Protein AF-A0A5N9HGA9-F1 (afdb_monomer_lite)

pLDDT: mean 75.06, std 19.24, range [32.5, 98.31]

Sequence (409 aa):
MIISNLDKIKIVAHRGGKFDEENTLANFKKALNYAQIHPDINFMIELDIQSPKSNIDGSNGDLVVIHDSTVNRTTLGKGLVSTYTQNELTSLPIRNLNQKRVSIKHRKISAPNGLPLLSVSGSDRRIPLLKEVLDITETVNINRLNNNIGAIGVGIDFTHVASRFERFKDHVLYPFLEKLNPGSQLSKVSPPTKLLEQLAFEISDKKRLTPIQLISQGIYSGRNLSLLIKLIEKINGQFHLAIQASTSHFPADTISLKRSLDIGTKSLSELIESKRFTVNYNHKWDRRAFWFKHLARIFGLRINDLYSLLPKNVALSNKQAMEIASDQGFLTGFWTVNKYKHIEKAIKYGTNSITTDFPNKAIKIIHAMKAEYLAQTNPKIYQIDNAVVREQKKIPQIIQTEAELISGD

Secondary structure (DSSP, 8-state):
--HHHHTTPEEEEGGG-TTSSTT-HHHHHHHHHHHHH-TTS-EEEEEEEE--PPPTTSPPP--EE-SSSBTTTTBS--SBGGGS-HHHHHHSPB---------------B-TTSPBPPP--GGGSSPPBHHHHHHHHHHHHHHHHHTTPPPPEEEEE------HHHHHIIIIIHHHHHHHSTT----PPPPPHHHHHHHHHHH--TT--SPEEEEEE-SS-HHHHHHHHHHHHHS-S--EEEEEE--TTS--SHHHHHHHHT--HHHHHHHHHTT-EEEEEEHHHHHHHHHHHHHHHHTT---S-SSSSS-TT--SSHHHHHHHHHHTT-EEEEES--SHHHHHHHHHHT-SEEEES-HHHHHHHHHHHHHHHHHHH-HHHHHHHHHHHHHT---SHHHHHHHHHHH--

Structure (mmCIF, N/CA/C/O backbone):
data_AF-A0A5N9HGA9-F1
#
_entry.id   AF-A0A5N9HGA9-F1
#
loop_
_atom_site.group_PDB
_atom_site.id
_atom_site.type_symbol
_atom_site.label_atom_id
_atom_site.label_alt_id
_atom_site.label_comp_id
_atom_site.label_asym_id
_atom_site.label_entity_id
_atom_site.label_seq_id
_atom_site.pdbx_PDB_ins_code
_atom_site.Cartn_x
_atom_site.Cartn_y
_atom_site.Cartn_z
_atom_site.occupancy
_atom_site.B_iso_or_equiv
_atom_site.auth_seq_id
_atom_site.auth_comp_id
_atom_site.auth_asym_id
_atom_site.auth_atom_id
_atom_site.pdbx_PDB_model_num
ATOM 1 N N . MET A 1 1 ? -18.807 -0.094 18.897 1.00 56.56 1 MET A N 1
ATOM 2 C CA . MET A 1 1 ? -17.592 0.443 18.247 1.00 56.56 1 MET A CA 1
ATOM 3 C C . MET A 1 1 ? -17.598 1.947 18.457 1.00 56.56 1 MET A C 1
ATOM 5 O O . MET A 1 1 ? -18.626 2.541 18.184 1.00 56.56 1 MET A O 1
ATOM 9 N N . ILE A 1 2 ? -16.534 2.531 19.010 1.00 63.72 2 ILE A N 1
ATOM 10 C CA . ILE A 1 2 ? -16.456 3.973 19.319 1.00 63.72 2 ILE A CA 1
ATOM 11 C C . ILE A 1 2 ? -15.963 4.724 18.066 1.00 63.72 2 ILE A C 1
ATOM 13 O O . ILE A 1 2 ? -15.131 4.171 17.345 1.00 63.72 2 ILE A O 1
ATOM 17 N N . ILE A 1 3 ? -16.433 5.955 17.801 1.00 66.69 3 ILE A N 1
ATOM 18 C CA . ILE A 1 3 ? -15.984 6.790 16.656 1.00 66.69 3 ILE A CA 1
ATOM 19 C C . ILE A 1 3 ? -14.461 6.884 16.557 1.00 66.69 3 ILE A C 1
ATOM 21 O O . ILE A 1 3 ? -13.914 6.737 15.469 1.00 66.69 3 ILE A O 1
ATOM 25 N N . SER A 1 4 ? -13.772 7.026 17.690 1.00 65.38 4 SER A N 1
ATOM 26 C CA . SER A 1 4 ? -12.309 7.112 17.742 1.00 65.38 4 SER A CA 1
ATOM 27 C C . SER A 1 4 ? -11.596 5.887 17.156 1.00 65.38 4 SER A C 1
ATOM 29 O O . SER A 1 4 ? -10.429 5.978 16.781 1.00 65.38 4 SER A O 1
ATOM 31 N N . ASN A 1 5 ? -12.277 4.740 17.046 1.00 79.81 5 ASN A N 1
ATOM 32 C CA . ASN A 1 5 ? -11.743 3.565 16.363 1.00 79.81 5 ASN A CA 1
ATOM 33 C C . ASN A 1 5 ? -11.907 3.654 14.842 1.00 79.81 5 ASN A C 1
ATOM 35 O O . ASN A 1 5 ? -11.080 3.087 14.140 1.00 79.81 5 ASN A O 1
ATOM 39 N N . LEU A 1 6 ? -12.927 4.356 14.330 1.00 84.88 6 LEU A N 1
ATOM 40 C CA . LEU A 1 6 ? -13.131 4.574 12.892 1.00 84.88 6 LEU A CA 1
ATOM 41 C C . LEU A 1 6 ? -12.086 5.537 12.313 1.00 84.88 6 LEU A C 1
ATOM 43 O O . LEU A 1 6 ? -11.589 5.288 11.220 1.00 84.88 6 LEU A O 1
ATOM 47 N N . ASP A 1 7 ? -11.709 6.582 13.056 1.00 85.38 7 ASP A N 1
ATOM 48 C CA . ASP A 1 7 ? -10.682 7.556 12.636 1.00 85.38 7 ASP A CA 1
ATOM 49 C C . ASP A 1 7 ? -9.285 6.935 12.503 1.00 85.38 7 ASP A C 1
ATOM 51 O O . ASP A 1 7 ? -8.442 7.399 11.738 1.00 85.38 7 ASP A O 1
ATOM 55 N N . LYS A 1 8 ? -9.039 5.850 13.242 1.00 87.88 8 LYS A N 1
ATOM 56 C CA . LYS A 1 8 ? -7.758 5.140 13.236 1.00 87.88 8 LYS A CA 1
ATOM 57 C C . LYS A 1 8 ? -7.618 4.162 12.073 1.00 87.88 8 LYS A C 1
ATOM 59 O O . LYS A 1 8 ? -6.501 3.710 11.819 1.00 87.88 8 LYS A O 1
ATOM 64 N N . ILE A 1 9 ? -8.708 3.820 11.379 1.00 94.56 9 ILE A N 1
ATOM 65 C CA . ILE A 1 9 ? -8.667 2.833 10.296 1.00 94.56 9 ILE A CA 1
ATOM 66 C C . ILE A 1 9 ? -7.925 3.421 9.104 1.00 94.56 9 ILE A C 1
ATOM 68 O O . ILE A 1 9 ? -8.355 4.403 8.504 1.00 94.56 9 ILE A O 1
ATOM 72 N N . LYS A 1 10 ? -6.832 2.764 8.725 1.00 96.81 10 LYS A N 1
ATOM 73 C CA . LYS A 1 10 ? -6.061 3.106 7.536 1.00 96.81 10 LYS A CA 1
ATOM 74 C C . LYS A 1 10 ? -6.717 2.525 6.284 1.00 96.81 10 LYS A C 1
ATOM 76 O O . LYS A 1 10 ? -6.786 1.303 6.124 1.00 96.81 10 LYS A O 1
ATOM 81 N N . ILE A 1 11 ? -7.155 3.383 5.369 1.00 97.69 11 ILE A N 1
ATOM 82 C CA . ILE A 1 11 ? -7.595 2.975 4.032 1.00 97.69 11 ILE A CA 1
ATOM 83 C C . ILE A 1 11 ? -6.385 2.918 3.109 1.00 97.69 11 ILE A C 1
ATOM 85 O O . ILE A 1 11 ? -5.688 3.910 2.917 1.00 97.69 11 ILE A O 1
ATOM 89 N N . VAL A 1 12 ? -6.149 1.740 2.538 1.00 98.12 12 VAL A N 1
ATOM 90 C CA . VAL A 1 12 ? -5.014 1.465 1.662 1.00 98.12 12 VAL A CA 1
ATOM 91 C C . VAL A 1 12 ? -5.517 1.282 0.230 1.00 98.12 12 VAL A C 1
ATOM 93 O O . VAL A 1 12 ? -6.216 0.311 -0.076 1.00 98.12 12 VAL A O 1
ATOM 96 N N . ALA A 1 13 ? -5.186 2.223 -0.651 1.00 97.69 13 ALA A N 1
ATOM 97 C CA . ALA A 1 13 ? -5.536 2.176 -2.065 1.00 97.69 13 ALA A CA 1
ATOM 98 C C . ALA A 1 13 ? -4.605 1.203 -2.804 1.00 97.69 13 ALA A C 1
ATOM 100 O O . ALA A 1 13 ? -3.470 1.549 -3.125 1.00 97.69 13 ALA A O 1
ATOM 101 N N . HIS A 1 14 ? -5.094 -0.014 -3.050 1.00 96.19 14 HIS A N 1
ATOM 102 C CA . HIS A 1 14 ? -4.341 -1.105 -3.677 1.00 96.19 14 HIS A CA 1
ATOM 103 C C . HIS A 1 14 ? -3.913 -0.721 -5.098 1.00 96.19 14 HIS A C 1
ATOM 105 O O . HIS A 1 14 ? -4.771 -0.421 -5.931 1.00 96.19 14 HIS A O 1
ATOM 111 N N . ARG A 1 15 ? -2.604 -0.694 -5.366 1.00 95.69 15 ARG A N 1
ATOM 112 C CA . ARG A 1 15 ? -1.984 -0.245 -6.629 1.00 95.69 15 ARG A CA 1
ATOM 113 C C . ARG A 1 15 ? -2.385 1.167 -7.057 1.00 95.69 15 ARG A C 1
ATOM 115 O O . ARG A 1 15 ? -2.500 1.451 -8.253 1.00 95.69 15 ARG A O 1
ATOM 122 N N . GLY A 1 16 ? -2.675 2.026 -6.078 1.00 92.31 16 GLY A N 1
ATOM 123 C CA . GLY A 1 16 ? -3.257 3.362 -6.254 1.00 92.31 16 GLY A CA 1
ATOM 124 C C . GLY A 1 16 ? -4.794 3.397 -6.279 1.00 92.31 16 GLY A C 1
ATOM 125 O O . GLY A 1 16 ? -5.386 4.469 -6.270 1.00 92.31 16 GLY A O 1
ATOM 126 N N . GLY A 1 17 ? -5.475 2.251 -6.232 1.00 91.75 17 GLY A N 1
ATOM 127 C CA . GLY A 1 17 ? -6.933 2.144 -6.329 1.00 91.75 17 GLY A CA 1
ATOM 128 C C . GLY A 1 17 ? -7.433 2.203 -7.775 1.00 91.75 17 GLY A C 1
ATOM 129 O O . GLY A 1 17 ? -6.661 2.302 -8.718 1.00 91.75 17 GLY A O 1
ATOM 130 N N . LYS A 1 18 ? -8.745 2.117 -7.981 1.00 90.00 18 LYS A N 1
ATOM 131 C CA . LYS A 1 18 ? -9.367 2.118 -9.311 1.00 90.00 18 LYS A CA 1
ATOM 132 C C . LYS A 1 18 ? -9.829 3.522 -9.715 1.00 90.00 18 LYS A C 1
ATOM 134 O O . LYS A 1 18 ? -11.016 3.728 -9.977 1.00 90.00 18 LYS A O 1
ATOM 139 N N . PHE A 1 19 ? -8.900 4.481 -9.710 1.00 88.69 19 PHE A N 1
ATOM 140 C CA . PHE A 1 19 ? -9.119 5.851 -10.203 1.00 88.69 19 PHE A CA 1
ATOM 141 C C . PHE A 1 19 ? -8.578 6.060 -11.627 1.00 88.69 19 PHE A C 1
ATOM 143 O O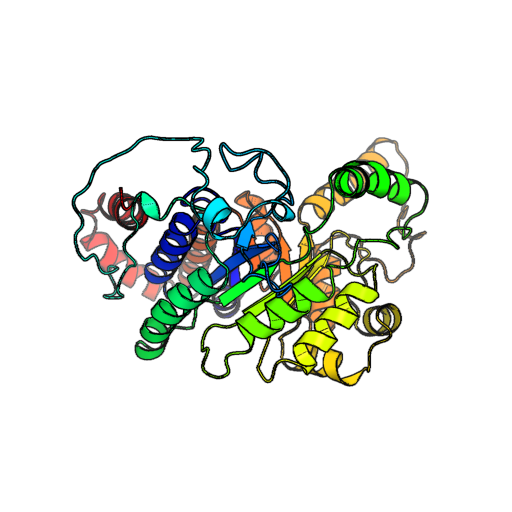 . PHE A 1 19 ? -9.113 6.869 -12.386 1.00 88.69 19 PHE A O 1
ATOM 150 N N . ASP A 1 20 ? -7.541 5.312 -11.986 1.00 91.81 20 ASP A N 1
ATOM 151 C CA . ASP A 1 20 ? -6.984 5.120 -13.326 1.00 91.81 20 ASP A CA 1
ATOM 152 C C . ASP A 1 20 ? -6.427 3.680 -13.424 1.00 91.81 20 ASP A C 1
ATOM 154 O O . ASP A 1 20 ? -6.749 2.826 -12.590 1.00 91.81 20 ASP A O 1
ATOM 158 N N . GLU A 1 21 ? -5.616 3.392 -14.441 1.00 92.44 21 GLU A N 1
ATOM 159 C CA . GLU A 1 21 ? -4.949 2.095 -14.596 1.00 92.44 21 GLU A CA 1
ATOM 160 C C . GLU A 1 21 ? -3.950 1.818 -13.453 1.00 92.44 21 GLU A C 1
ATOM 162 O O . GLU A 1 21 ? -3.207 2.705 -13.020 1.00 92.44 21 GLU A O 1
ATOM 167 N N . GLU A 1 22 ? -3.927 0.573 -12.963 1.00 92.94 22 GLU A N 1
ATOM 168 C CA . GLU A 1 22 ? -3.139 0.167 -11.788 1.00 92.94 22 GLU A CA 1
ATOM 169 C C . GLU A 1 22 ? -1.647 0.518 -11.919 1.00 92.94 22 GLU A C 1
ATOM 171 O O . GLU A 1 22 ? -1.070 0.395 -13.000 1.00 92.94 22 GLU A O 1
ATOM 176 N N . ASN A 1 23 ? -1.009 0.908 -10.808 1.00 95.62 23 ASN A N 1
ATOM 177 C CA . ASN A 1 23 ? 0.430 1.195 -10.746 1.00 95.62 23 ASN A CA 1
ATOM 178 C C . ASN A 1 23 ? 0.929 2.239 -11.781 1.00 95.62 23 ASN A C 1
ATOM 180 O O . ASN A 1 23 ? 2.107 2.253 -12.124 1.00 95.62 23 ASN A O 1
ATOM 184 N N . THR A 1 24 ? 0.064 3.139 -12.270 1.00 96.81 24 THR A N 1
ATOM 185 C CA . THR A 1 24 ? 0.467 4.277 -13.121 1.00 96.81 24 THR A CA 1
ATOM 186 C C . THR A 1 24 ? 0.653 5.565 -12.320 1.00 96.81 24 THR A C 1
ATOM 188 O O . THR A 1 24 ? -0.001 5.766 -11.293 1.00 96.81 24 THR A O 1
ATOM 191 N N . LEU A 1 25 ? 1.491 6.490 -12.810 1.00 97.06 25 LEU A N 1
ATOM 192 C CA . LEU A 1 25 ? 1.672 7.800 -12.161 1.00 97.06 25 LEU A CA 1
ATOM 193 C C . LEU A 1 25 ? 0.345 8.571 -12.069 1.00 97.06 25 LEU A C 1
ATOM 195 O O . LEU A 1 25 ? 0.042 9.162 -11.033 1.00 97.06 25 LEU A O 1
ATOM 199 N N . ALA A 1 26 ? -0.471 8.513 -13.127 1.00 94.81 26 ALA A N 1
ATOM 200 C CA . ALA A 1 26 ? -1.802 9.111 -13.162 1.00 94.81 26 ALA A CA 1
ATOM 201 C C . ALA A 1 26 ? -2.694 8.574 -12.037 1.00 94.81 26 ALA A C 1
ATOM 203 O O . ALA A 1 26 ? -3.338 9.357 -11.339 1.00 94.81 26 ALA A O 1
ATOM 204 N N . ASN A 1 27 ? -2.697 7.256 -11.817 1.00 95.50 27 ASN A N 1
ATOM 205 C CA . ASN A 1 27 ? -3.500 6.644 -10.764 1.00 95.50 27 ASN A CA 1
ATOM 206 C C . ASN A 1 27 ? -3.060 7.095 -9.368 1.00 95.50 27 ASN A C 1
ATOM 208 O O . ASN A 1 27 ? -3.901 7.476 -8.556 1.00 95.50 27 ASN A O 1
ATOM 212 N N . PHE A 1 28 ? -1.750 7.131 -9.098 1.00 97.94 28 PHE A N 1
ATOM 213 C CA . PHE A 1 28 ? -1.240 7.611 -7.811 1.00 97.94 28 PHE A CA 1
ATOM 214 C C . PHE A 1 28 ? -1.561 9.085 -7.576 1.00 97.94 28 PHE A C 1
ATOM 216 O O . PHE A 1 28 ? -2.048 9.431 -6.501 1.00 97.94 28 PHE A O 1
ATOM 223 N N . LYS A 1 29 ? -1.386 9.953 -8.580 1.00 96.62 29 LYS A N 1
ATOM 224 C CA . LYS A 1 29 ? -1.783 11.365 -8.473 1.00 96.62 29 LYS A CA 1
ATOM 225 C C . LYS A 1 29 ? -3.275 11.512 -8.160 1.00 96.62 29 LYS A C 1
ATOM 227 O O . LYS A 1 29 ? -3.637 12.272 -7.264 1.00 96.62 29 LYS A O 1
ATOM 232 N N . LYS A 1 30 ? -4.141 10.745 -8.833 1.00 94.81 30 LYS A N 1
ATOM 233 C CA . LYS A 1 30 ? -5.588 10.732 -8.559 1.00 94.81 30 LYS A CA 1
ATOM 234 C C . LYS A 1 30 ? -5.914 10.229 -7.153 1.00 94.81 30 LYS A C 1
ATOM 236 O O . LYS A 1 30 ? -6.761 10.817 -6.485 1.00 94.81 30 LYS A O 1
ATOM 241 N N . ALA A 1 31 ? -5.223 9.198 -6.674 1.00 95.81 31 ALA A N 1
ATOM 242 C CA . ALA A 1 31 ? -5.381 8.687 -5.314 1.00 95.81 31 ALA A CA 1
ATOM 243 C C . ALA A 1 31 ? -4.973 9.722 -4.253 1.00 95.81 31 ALA A C 1
ATOM 245 O O . ALA A 1 31 ? -5.691 9.917 -3.273 1.00 95.81 31 ALA A O 1
ATOM 246 N N . LEU A 1 32 ? -3.854 10.424 -4.465 1.00 96.69 32 LEU A N 1
ATOM 247 C CA . LEU A 1 32 ? -3.394 11.503 -3.588 1.00 96.69 32 LEU A CA 1
ATOM 248 C C . LEU A 1 32 ? -4.366 12.690 -3.597 1.00 96.69 32 LEU A C 1
ATOM 250 O O . LEU A 1 32 ? -4.688 13.218 -2.535 1.00 96.69 32 LEU A O 1
ATOM 254 N N . ASN A 1 33 ? -4.891 13.069 -4.765 1.00 94.56 33 ASN A N 1
ATOM 255 C CA . ASN A 1 33 ? -5.934 14.093 -4.875 1.00 94.56 33 ASN A CA 1
ATOM 256 C C . ASN A 1 33 ? -7.193 13.687 -4.106 1.00 94.56 33 ASN A C 1
ATOM 258 O O . ASN A 1 33 ? -7.747 14.489 -3.357 1.00 94.56 33 ASN A O 1
ATOM 262 N N . TYR A 1 34 ? -7.605 12.424 -4.220 1.00 92.12 34 TYR A N 1
ATOM 263 C CA . TYR A 1 34 ? -8.734 11.901 -3.460 1.00 92.12 34 TYR A CA 1
ATOM 264 C C . TYR A 1 34 ? -8.503 11.986 -1.944 1.00 92.12 34 TYR A C 1
ATOM 266 O O . TYR A 1 34 ? -9.380 12.419 -1.201 1.00 92.12 34 TYR A O 1
ATOM 274 N N . ALA A 1 35 ? -7.297 11.660 -1.479 1.00 94.25 35 ALA A N 1
ATOM 275 C CA . ALA A 1 35 ? -6.920 11.804 -0.076 1.00 94.25 35 ALA A CA 1
ATOM 276 C C . ALA A 1 35 ? -6.866 13.271 0.397 1.00 94.25 35 ALA A C 1
ATOM 278 O O . ALA A 1 35 ? -7.114 13.551 1.570 1.00 94.25 35 ALA A O 1
ATOM 279 N N . GLN A 1 36 ? -6.557 14.226 -0.485 1.00 92.19 36 GLN A N 1
ATOM 280 C CA . GLN A 1 36 ? -6.647 15.656 -0.167 1.00 92.19 36 GLN A CA 1
ATOM 281 C C . GLN A 1 36 ? -8.093 16.147 -0.053 1.00 92.19 36 GLN A C 1
ATOM 283 O O . GLN A 1 36 ? -8.373 17.001 0.781 1.00 92.19 36 GLN A O 1
ATOM 288 N N . ILE A 1 37 ? -9.019 15.588 -0.835 1.00 90.38 37 ILE A N 1
ATOM 289 C CA . ILE A 1 37 ? -10.457 15.889 -0.725 1.00 90.38 37 ILE A CA 1
ATOM 290 C C . ILE A 1 37 ? -11.043 15.308 0.575 1.00 90.38 37 ILE A C 1
ATOM 292 O O . ILE A 1 37 ? -11.950 15.900 1.156 1.00 90.38 37 ILE A O 1
ATOM 296 N N . HIS A 1 38 ? -10.482 14.202 1.074 1.00 91.12 38 HIS A N 1
ATOM 297 C CA . HIS A 1 38 ? -10.889 13.541 2.320 1.00 91.12 38 HIS A CA 1
ATOM 298 C C . HIS A 1 38 ? -9.775 13.579 3.387 1.00 91.12 38 HIS A C 1
ATOM 300 O O . HIS A 1 38 ? -9.208 12.537 3.733 1.00 91.12 38 HIS A O 1
ATOM 306 N N . PRO A 1 39 ? -9.419 14.768 3.916 1.00 91.88 39 PRO A N 1
ATOM 307 C CA . PRO A 1 39 ? -8.281 14.925 4.821 1.00 91.88 39 PRO A CA 1
ATOM 308 C C . PRO A 1 39 ? -8.477 14.244 6.183 1.00 91.88 39 PRO A C 1
ATOM 310 O O . PRO A 1 39 ? -7.487 13.973 6.857 1.00 91.88 39 PRO A O 1
ATOM 313 N N . ASP A 1 40 ? -9.722 13.944 6.569 1.00 90.88 40 ASP A N 1
ATOM 314 C CA . ASP A 1 40 ? -10.085 13.255 7.813 1.00 90.88 40 ASP A CA 1
ATOM 315 C C . ASP A 1 40 ? -9.783 11.748 7.791 1.00 90.88 40 ASP A C 1
ATOM 317 O O . ASP A 1 40 ? -9.875 11.078 8.820 1.00 90.88 40 ASP A O 1
ATOM 321 N N . ILE A 1 41 ? -9.442 11.196 6.624 1.00 92.81 41 ILE A N 1
ATOM 322 C CA . ILE A 1 41 ? -9.164 9.774 6.454 1.00 92.81 41 ILE A CA 1
ATOM 323 C C . ILE A 1 41 ? -7.666 9.503 6.585 1.00 92.81 41 ILE A C 1
ATOM 325 O O . ILE A 1 41 ? -6.837 10.093 5.889 1.00 92.81 41 ILE A O 1
ATOM 329 N N . ASN A 1 42 ? -7.322 8.524 7.423 1.00 95.44 42 ASN A N 1
ATOM 330 C CA . ASN A 1 42 ? -5.992 7.927 7.444 1.00 95.44 42 ASN A CA 1
ATOM 331 C C . ASN A 1 42 ? -5.781 7.126 6.147 1.00 95.44 42 ASN A C 1
ATOM 333 O O . ASN A 1 42 ? -6.334 6.037 5.979 1.00 95.44 42 ASN A O 1
ATOM 337 N N . PHE A 1 43 ? -5.023 7.691 5.209 1.00 97.25 43 PHE A N 1
ATOM 338 C CA . PHE A 1 43 ? -4.895 7.174 3.849 1.00 97.25 43 PHE A CA 1
ATOM 339 C C . PHE A 1 43 ? -3.473 6.693 3.554 1.00 97.25 43 PHE A C 1
ATOM 341 O O . PHE A 1 43 ? -2.484 7.273 4.000 1.00 97.25 43 PHE A O 1
ATOM 348 N N . MET A 1 44 ? -3.366 5.634 2.762 1.00 98.12 44 MET A N 1
ATOM 349 C CA . MET A 1 44 ? -2.105 5.119 2.242 1.00 98.12 44 MET A CA 1
ATOM 350 C C . MET A 1 44 ? -2.315 4.655 0.805 1.00 98.12 44 MET A C 1
ATOM 352 O O . MET A 1 44 ? -3.328 4.029 0.498 1.00 98.12 44 MET A O 1
ATOM 356 N N . ILE A 1 45 ? -1.361 4.931 -0.075 1.00 98.31 45 ILE A N 1
ATOM 357 C CA . ILE A 1 45 ? -1.300 4.270 -1.383 1.00 98.31 45 ILE A CA 1
ATOM 358 C C . ILE A 1 45 ? -0.461 3.005 -1.247 1.00 98.31 45 ILE A C 1
ATOM 360 O O . ILE A 1 45 ? 0.540 3.012 -0.539 1.00 98.31 45 ILE A O 1
ATOM 364 N N . GLU A 1 46 ? -0.872 1.917 -1.882 1.00 97.44 46 GLU A N 1
ATOM 365 C CA . GLU A 1 46 ? -0.048 0.717 -2.011 1.00 97.44 46 GLU A CA 1
ATOM 366 C C . GLU A 1 46 ? 0.391 0.547 -3.464 1.00 97.44 46 GLU A C 1
ATOM 368 O O . GLU A 1 46 ? -0.319 0.967 -4.381 1.00 97.44 46 GLU A O 1
ATOM 373 N N . LEU A 1 47 ? 1.601 0.029 -3.649 1.00 96.81 47 LEU A N 1
ATOM 374 C CA . LEU A 1 47 ? 2.243 -0.152 -4.939 1.00 96.81 47 LEU A CA 1
ATOM 375 C C . LEU A 1 47 ? 3.134 -1.390 -4.935 1.00 96.81 47 LEU A C 1
ATOM 377 O O . LEU A 1 47 ? 3.594 -1.829 -3.881 1.00 96.81 47 LEU A O 1
ATOM 381 N N . ASP A 1 48 ? 3.421 -1.893 -6.129 1.00 93.31 48 ASP A N 1
ATOM 382 C CA . ASP A 1 48 ? 4.330 -3.014 -6.341 1.00 93.31 48 ASP A CA 1
ATOM 383 C C . ASP A 1 48 ? 5.604 -2.554 -7.042 1.00 93.31 48 ASP A C 1
ATOM 385 O O . ASP A 1 48 ? 5.528 -1.761 -7.981 1.00 93.31 48 ASP A O 1
ATOM 389 N N . ILE A 1 49 ? 6.759 -3.092 -6.653 1.00 92.81 49 ILE A N 1
ATOM 390 C CA . ILE A 1 49 ? 8.040 -2.769 -7.296 1.00 92.81 49 ILE A CA 1
ATOM 391 C C . ILE A 1 49 ? 8.675 -3.956 -8.020 1.00 92.81 49 ILE A C 1
ATOM 393 O O . ILE A 1 49 ? 8.566 -5.110 -7.605 1.00 92.81 49 ILE A O 1
ATOM 397 N N . GLN A 1 50 ? 9.418 -3.648 -9.082 1.00 89.69 50 GLN A N 1
ATOM 398 C CA . GLN A 1 50 ? 10.275 -4.588 -9.806 1.00 89.69 50 GLN A CA 1
ATOM 399 C C . GLN A 1 50 ? 11.618 -3.936 -10.140 1.00 89.69 50 GLN A C 1
ATOM 401 O O . GLN A 1 50 ? 11.718 -2.716 -10.297 1.00 89.69 50 GLN A O 1
ATOM 406 N N . SER A 1 51 ? 12.648 -4.765 -10.313 1.00 90.06 51 SER A N 1
ATOM 407 C CA . SER A 1 51 ? 13.933 -4.310 -10.844 1.00 90.06 51 SER A CA 1
ATOM 408 C C . SER A 1 51 ? 13.901 -4.279 -12.377 1.00 90.06 51 SER A C 1
ATOM 410 O O . SER A 1 51 ? 13.599 -5.310 -12.994 1.00 90.06 51 SER A O 1
ATOM 412 N N . PRO A 1 52 ? 14.230 -3.138 -13.008 1.00 91.69 52 PRO A N 1
ATOM 413 C CA . PRO A 1 52 ? 14.478 -3.091 -14.444 1.00 91.69 52 PRO A CA 1
ATOM 414 C C . PRO A 1 52 ? 15.801 -3.799 -14.782 1.00 91.69 52 PRO A C 1
ATOM 416 O O . PRO A 1 52 ? 16.504 -4.317 -13.908 1.00 91.69 52 PRO A O 1
ATOM 419 N N . LYS A 1 53 ? 16.161 -3.814 -16.066 1.00 89.25 53 LYS A N 1
ATOM 420 C CA . LYS A 1 53 ? 17.499 -4.209 -16.513 1.00 89.25 53 LYS A CA 1
ATOM 421 C C . LYS A 1 53 ? 18.556 -3.351 -15.807 1.00 89.25 53 LYS A C 1
ATOM 423 O O . LYS A 1 53 ? 18.400 -2.134 -15.717 1.00 89.25 53 LYS A O 1
ATOM 428 N N . SER A 1 54 ? 19.629 -3.986 -15.334 1.00 84.88 54 SER A N 1
ATOM 429 C CA . SER A 1 54 ? 20.795 -3.284 -14.787 1.00 84.88 54 SER A CA 1
ATOM 430 C C . SER A 1 54 ? 21.392 -2.311 -15.805 1.00 84.88 54 SER A C 1
ATOM 432 O O . SER A 1 54 ? 21.316 -2.531 -17.019 1.00 84.88 54 SER A O 1
ATOM 434 N N . ASN A 1 55 ? 22.012 -1.253 -15.293 1.00 82.94 55 ASN A N 1
ATOM 435 C CA . ASN A 1 55 ? 22.727 -0.276 -16.099 1.00 82.94 55 ASN A CA 1
ATOM 436 C C . ASN A 1 55 ? 23.953 -0.914 -16.775 1.00 82.94 55 ASN A C 1
ATOM 438 O O . ASN A 1 55 ? 24.406 -1.999 -16.400 1.00 82.94 55 ASN A O 1
ATOM 442 N N . ILE A 1 56 ? 24.498 -0.231 -17.787 1.00 80.62 56 ILE A N 1
ATOM 443 C CA . ILE A 1 56 ? 25.655 -0.712 -18.567 1.00 80.62 56 ILE A CA 1
ATOM 444 C C . ILE A 1 56 ? 26.888 -0.920 -17.674 1.00 80.62 56 ILE A C 1
ATOM 446 O O . ILE A 1 56 ? 27.649 -1.858 -17.889 1.00 80.62 56 ILE A O 1
ATOM 450 N N . ASP A 1 57 ? 27.051 -0.085 -16.648 1.00 82.00 57 ASP A N 1
ATOM 451 C CA . ASP A 1 57 ? 28.126 -0.168 -15.651 1.00 82.00 57 ASP A CA 1
ATOM 452 C C . ASP A 1 57 ? 27.924 -1.290 -14.608 1.00 82.00 57 ASP A C 1
ATOM 454 O O . ASP A 1 57 ? 28.724 -1.441 -13.687 1.00 82.00 57 ASP A O 1
ATOM 458 N N . GLY A 1 58 ? 26.858 -2.087 -14.737 1.00 75.62 58 GLY A N 1
ATOM 459 C CA . GLY A 1 58 ? 26.522 -3.174 -13.821 1.00 75.62 58 GLY A CA 1
ATOM 460 C C . GLY A 1 58 ? 25.819 -2.728 -12.537 1.00 75.62 58 GLY A C 1
ATOM 461 O O . GLY A 1 58 ? 25.452 -3.590 -11.730 1.00 75.62 58 GLY A O 1
ATOM 462 N N . SER A 1 59 ? 25.588 -1.423 -12.348 1.00 79.06 59 SER A N 1
ATOM 463 C CA . SER A 1 59 ? 24.791 -0.903 -11.236 1.00 79.06 59 SER A CA 1
ATOM 464 C C . SER A 1 59 ? 23.304 -1.242 -11.403 1.00 79.06 59 SER A C 1
ATOM 466 O O . SER A 1 59 ? 22.804 -1.519 -12.502 1.00 79.06 59 SER A O 1
ATOM 468 N N . ASN A 1 60 ? 22.572 -1.268 -10.288 1.00 79.31 60 ASN A N 1
ATOM 469 C CA . ASN A 1 60 ? 21.123 -1.427 -10.332 1.00 79.31 60 ASN A CA 1
ATOM 470 C C . ASN A 1 60 ? 20.494 -0.146 -10.891 1.00 79.31 60 ASN A C 1
ATOM 472 O O . ASN A 1 60 ? 20.886 0.955 -10.512 1.00 79.31 60 ASN A O 1
ATOM 476 N N . GLY A 1 61 ? 19.490 -0.290 -11.754 1.00 82.75 61 GLY A N 1
ATOM 477 C CA . GLY A 1 61 ? 18.602 0.829 -12.041 1.00 82.75 61 GLY A CA 1
ATOM 478 C C . GLY A 1 61 ? 17.638 1.053 -10.872 1.00 82.75 61 GLY A C 1
ATOM 479 O O . GLY A 1 61 ? 17.172 0.080 -10.276 1.00 82.75 61 GLY A O 1
ATOM 480 N N . ASP A 1 62 ? 17.302 2.315 -10.590 1.00 91.12 62 ASP A N 1
ATOM 481 C CA . ASP A 1 62 ? 16.067 2.729 -9.906 1.00 91.12 62 ASP A CA 1
ATOM 482 C C . ASP A 1 62 ? 14.878 1.812 -10.214 1.00 91.12 62 ASP A C 1
ATOM 484 O O . ASP A 1 62 ? 14.607 1.450 -11.369 1.00 91.12 62 ASP A O 1
ATOM 488 N N . LEU A 1 63 ? 14.156 1.475 -9.158 1.00 94.06 63 LEU A N 1
ATOM 489 C CA . LEU A 1 63 ? 13.026 0.570 -9.178 1.00 94.06 63 LEU A CA 1
ATOM 490 C C . LEU A 1 63 ? 11.855 1.168 -9.954 1.00 94.06 63 LEU A C 1
ATOM 492 O O . LEU A 1 63 ? 11.571 2.367 -9.900 1.00 94.06 63 LEU A O 1
ATOM 496 N N . VAL A 1 64 ? 11.138 0.297 -10.656 1.00 95.75 64 VAL A N 1
ATOM 497 C CA . VAL A 1 64 ? 9.920 0.646 -11.393 1.00 95.75 64 VAL A CA 1
ATOM 498 C C . VAL A 1 64 ? 8.693 0.133 -10.657 1.00 95.75 64 VAL A C 1
ATOM 500 O O . VAL A 1 64 ? 8.748 -0.905 -9.994 1.00 95.75 64 VAL A O 1
ATOM 503 N N . VAL A 1 65 ? 7.574 0.838 -10.804 1.00 96.75 65 VAL A N 1
ATOM 504 C CA . VAL A 1 65 ? 6.318 0.496 -10.136 1.00 96.75 65 VAL A CA 1
ATOM 505 C C . VAL A 1 65 ? 5.423 -0.313 -11.071 1.00 96.75 65 VAL A C 1
ATOM 507 O O . VAL A 1 65 ? 4.769 0.223 -11.964 1.00 96.75 65 VAL A O 1
ATOM 510 N N . ILE A 1 66 ? 5.415 -1.631 -10.893 1.00 93.06 66 ILE A N 1
ATOM 511 C CA . ILE A 1 66 ? 4.603 -2.576 -11.664 1.00 93.06 66 ILE A CA 1
ATOM 512 C C . ILE A 1 66 ? 4.463 -3.889 -10.889 1.00 93.06 66 ILE A C 1
ATOM 514 O O . ILE A 1 66 ? 5.417 -4.392 -10.308 1.00 93.06 66 ILE A O 1
ATOM 518 N N . HIS A 1 67 ? 3.267 -4.477 -10.923 1.00 90.00 67 HIS A N 1
ATOM 519 C CA . HIS A 1 67 ? 2.973 -5.707 -10.185 1.00 90.00 67 HIS A CA 1
ATOM 520 C C . HIS A 1 67 ? 3.609 -6.951 -10.812 1.00 90.00 67 HIS A C 1
ATOM 522 O O . HIS A 1 67 ? 4.339 -7.705 -10.173 1.00 90.00 67 HIS A O 1
ATOM 528 N N . ASP A 1 68 ? 3.293 -7.210 -12.081 1.00 84.50 68 ASP A N 1
ATOM 529 C CA . ASP A 1 68 ? 3.705 -8.444 -12.738 1.00 84.50 68 ASP A CA 1
ATOM 530 C C . ASP A 1 68 ? 5.200 -8.396 -13.089 1.00 84.50 68 ASP A C 1
ATOM 532 O O . ASP A 1 68 ? 5.705 -7.379 -13.558 1.00 84.50 68 ASP A O 1
ATOM 536 N N . SER A 1 69 ? 5.880 -9.544 -13.033 1.00 83.56 69 SER A N 1
ATOM 537 C CA . SER A 1 69 ? 7.255 -9.702 -13.547 1.00 83.56 69 SER A CA 1
ATOM 538 C C . SER A 1 69 ? 7.380 -9.523 -15.069 1.00 83.56 69 SER A C 1
ATOM 540 O O . SER A 1 69 ? 8.478 -9.538 -15.624 1.00 83.56 69 SER A O 1
ATOM 542 N N . THR A 1 70 ? 6.253 -9.354 -15.765 1.00 85.94 70 THR A N 1
ATOM 543 C CA . THR A 1 70 ? 6.156 -9.123 -17.209 1.00 85.94 70 THR A CA 1
ATOM 544 C C . THR A 1 70 ? 5.255 -7.935 -17.503 1.00 85.94 70 THR A C 1
ATOM 546 O O . THR A 1 70 ? 4.185 -7.829 -16.910 1.00 85.94 70 THR A O 1
ATOM 549 N N . VAL A 1 71 ? 5.581 -7.148 -18.524 1.00 87.75 71 VAL A N 1
ATOM 550 C CA . VAL A 1 71 ? 4.792 -5.966 -18.930 1.00 87.75 71 VAL A CA 1
ATOM 551 C C . VAL A 1 71 ? 3.494 -6.310 -19.686 1.00 87.75 71 VAL A C 1
ATOM 553 O O . VAL A 1 71 ? 2.664 -5.446 -19.966 1.00 87.75 71 VAL A O 1
ATOM 556 N N . ASN A 1 72 ? 3.296 -7.588 -20.021 1.00 87.88 72 ASN A N 1
ATOM 557 C CA . ASN A 1 72 ? 2.315 -8.058 -21.004 1.00 87.88 72 ASN A CA 1
ATOM 558 C C . ASN A 1 72 ? 0.859 -7.692 -20.698 1.00 87.88 72 ASN A C 1
ATOM 560 O O . ASN A 1 72 ? 0.073 -7.533 -21.632 1.00 87.88 72 ASN A O 1
ATOM 564 N N . ARG A 1 73 ? 0.458 -7.685 -19.420 1.00 86.75 73 ARG A N 1
ATOM 565 C CA . ARG A 1 73 ? -0.952 -7.545 -19.022 1.00 86.75 73 ARG A CA 1
ATOM 566 C C . ARG A 1 73 ? -1.408 -6.091 -19.083 1.00 86.75 73 ARG A C 1
ATOM 568 O O . ARG A 1 73 ? -2.471 -5.824 -19.638 1.00 86.75 73 ARG A O 1
ATOM 575 N N . THR A 1 74 ? -0.599 -5.193 -18.530 1.00 89.38 74 THR A N 1
ATOM 576 C CA . THR A 1 74 ? -0.937 -3.783 -18.295 1.00 89.38 74 THR A CA 1
ATOM 577 C C . THR A 1 74 ? -0.407 -2.845 -19.375 1.00 89.38 74 THR A C 1
ATOM 579 O O . THR A 1 74 ? -0.827 -1.696 -19.433 1.00 89.38 74 THR A O 1
ATOM 582 N N . THR A 1 75 ? 0.469 -3.310 -20.268 1.00 92.56 75 THR A N 1
ATOM 583 C CA . THR A 1 75 ? 1.035 -2.490 -21.351 1.00 92.56 75 THR A CA 1
ATOM 584 C C . THR A 1 75 ? 0.809 -3.119 -22.725 1.00 92.56 75 THR A C 1
ATOM 586 O O . THR A 1 75 ? 0.374 -4.269 -22.843 1.00 92.56 75 THR A O 1
ATOM 589 N N . LEU A 1 76 ? 1.120 -2.372 -23.785 1.00 92.69 76 LEU A N 1
ATOM 590 C CA . LEU A 1 76 ? 1.202 -2.896 -25.152 1.00 92.69 76 LEU A CA 1
ATOM 591 C C . LEU A 1 76 ? 2.531 -3.617 -25.453 1.00 92.69 76 LEU A C 1
ATOM 593 O O . LEU A 1 76 ? 2.637 -4.270 -26.490 1.00 92.69 76 LEU A O 1
ATOM 597 N N . GLY A 1 77 ? 3.514 -3.545 -24.551 1.00 91.94 77 GLY A N 1
ATOM 598 C CA . GLY A 1 77 ? 4.771 -4.284 -24.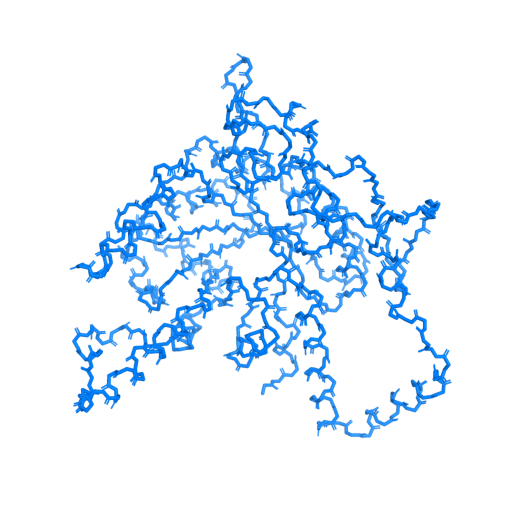648 1.00 91.94 77 GLY A CA 1
ATOM 599 C C . GLY A 1 77 ? 4.622 -5.780 -24.347 1.00 91.94 77 GLY A C 1
ATOM 600 O O . GLY A 1 77 ? 3.572 -6.262 -23.906 1.00 91.94 77 GLY A O 1
ATOM 601 N N . LYS A 1 78 ? 5.702 -6.535 -24.572 1.00 89.44 78 LYS A N 1
ATOM 602 C CA . LYS A 1 78 ? 5.793 -7.965 -24.250 1.00 89.44 78 LYS A CA 1
ATOM 603 C C . LYS A 1 78 ? 7.191 -8.311 -23.754 1.00 89.44 78 LYS A C 1
ATOM 605 O O . LYS A 1 78 ? 8.162 -8.025 -24.437 1.00 89.44 78 LYS A O 1
ATOM 610 N N . GLY A 1 79 ? 7.287 -9.016 -22.636 1.00 84.44 79 GLY A N 1
ATOM 611 C CA . GLY A 1 79 ? 8.561 -9.472 -22.086 1.00 84.44 79 GLY A CA 1
ATOM 612 C C . GLY A 1 79 ? 8.626 -9.330 -20.574 1.00 84.44 79 GLY A C 1
ATOM 613 O O . GLY A 1 79 ? 7.653 -8.931 -19.928 1.00 84.44 79 GLY A O 1
ATOM 614 N N . LEU A 1 80 ? 9.777 -9.695 -20.015 1.00 85.25 80 LEU A N 1
ATOM 615 C CA . LEU A 1 80 ? 10.078 -9.535 -18.595 1.00 85.25 80 LEU A CA 1
ATOM 616 C C . LEU A 1 80 ? 10.413 -8.075 -18.300 1.00 85.25 80 LEU A C 1
ATOM 618 O O . LEU A 1 80 ? 11.057 -7.414 -19.104 1.00 85.25 80 LEU A O 1
ATOM 622 N N . VAL A 1 81 ? 10.040 -7.580 -17.125 1.00 87.81 81 VAL A N 1
ATOM 623 C CA . VAL A 1 81 ? 10.428 -6.225 -16.695 1.00 87.81 81 VAL A CA 1
ATOM 624 C C . VAL A 1 81 ? 11.956 -6.085 -16.663 1.00 87.81 81 VAL A C 1
ATOM 626 O O . VAL A 1 81 ? 12.501 -5.105 -17.159 1.00 87.81 81 VAL A O 1
ATOM 629 N N . SER A 1 82 ? 12.654 -7.126 -16.206 1.00 87.75 82 SER A N 1
ATOM 630 C CA . SER A 1 82 ? 14.115 -7.165 -16.086 1.00 87.75 82 SER A CA 1
ATOM 631 C C . SER A 1 82 ? 14.881 -7.143 -17.417 1.00 87.75 82 SER A C 1
ATOM 633 O O . SER A 1 82 ? 16.109 -7.099 -17.402 1.00 87.75 82 SER A O 1
ATOM 635 N N . THR A 1 83 ? 14.203 -7.227 -18.570 1.00 88.12 83 THR A N 1
ATOM 636 C CA . THR A 1 83 ? 14.852 -7.117 -19.890 1.00 88.12 83 THR A CA 1
ATOM 637 C C . THR A 1 83 ? 14.808 -5.708 -20.468 1.00 88.12 83 THR A C 1
ATOM 639 O O . THR A 1 83 ? 15.528 -5.442 -21.426 1.00 88.12 83 THR A O 1
ATOM 642 N N . TYR A 1 84 ? 13.999 -4.817 -19.894 1.00 92.50 84 TYR A N 1
ATOM 643 C CA . TYR A 1 84 ? 13.877 -3.430 -20.330 1.00 92.50 84 TYR A CA 1
ATOM 644 C C . TYR A 1 84 ? 14.684 -2.496 -19.430 1.00 92.50 84 TYR A C 1
ATOM 646 O O . TYR A 1 84 ? 14.732 -2.670 -18.212 1.00 92.50 84 TYR A O 1
ATOM 654 N N . THR A 1 85 ? 15.276 -1.468 -20.024 1.00 93.56 85 THR A N 1
ATOM 655 C CA . THR A 1 85 ? 15.774 -0.298 -19.297 1.00 93.56 85 THR A CA 1
ATOM 656 C C . THR A 1 85 ? 14.609 0.497 -18.699 1.00 93.56 85 THR A C 1
ATOM 658 O O . THR A 1 85 ? 13.455 0.370 -19.113 1.00 93.56 85 THR A O 1
ATOM 661 N N . GLN A 1 86 ? 14.907 1.366 -17.737 1.00 92.25 86 GLN A N 1
ATOM 662 C CA . GLN A 1 86 ? 13.911 2.259 -17.140 1.00 92.25 86 GLN A CA 1
ATOM 663 C C . GLN A 1 86 ? 13.217 3.138 -18.172 1.00 92.25 86 GLN A C 1
ATOM 665 O O . GLN A 1 86 ? 11.995 3.226 -18.167 1.00 92.25 86 GLN A O 1
ATOM 670 N N . ASN A 1 87 ? 13.990 3.756 -19.069 1.00 92.50 87 ASN A N 1
ATOM 671 C CA . ASN A 1 87 ? 13.461 4.661 -20.086 1.00 92.50 87 ASN A CA 1
ATOM 672 C C . ASN A 1 87 ? 12.514 3.935 -21.044 1.00 92.50 87 ASN A C 1
ATOM 674 O O . ASN A 1 87 ? 11.495 4.491 -21.446 1.00 92.50 87 ASN A O 1
ATOM 678 N N . GLU A 1 88 ? 12.817 2.681 -21.384 1.00 95.69 88 GLU A N 1
ATOM 679 C CA . GLU A 1 88 ? 11.905 1.861 -22.178 1.00 95.69 88 GLU A CA 1
ATOM 680 C C . GLU A 1 88 ? 10.617 1.568 -21.400 1.00 95.69 88 GLU A C 1
ATOM 682 O O . GLU A 1 88 ? 9.534 1.764 -21.944 1.00 95.69 88 GLU A O 1
ATOM 687 N N . LEU A 1 89 ? 10.712 1.167 -20.125 1.00 95.62 89 LEU A N 1
ATOM 688 C CA . LEU A 1 89 ? 9.547 0.858 -19.282 1.00 95.62 89 LEU A CA 1
ATOM 689 C C . LEU A 1 89 ? 8.635 2.067 -19.071 1.00 95.62 89 LEU A C 1
ATOM 691 O O . LEU A 1 89 ? 7.420 1.944 -19.221 1.00 95.62 89 LEU A O 1
ATOM 695 N N . THR A 1 90 ? 9.199 3.234 -18.759 1.00 95.19 90 THR A N 1
ATOM 696 C CA . THR A 1 90 ? 8.432 4.473 -18.562 1.00 95.19 90 THR A CA 1
ATOM 697 C C . THR A 1 90 ? 7.819 4.990 -19.866 1.00 95.19 90 THR A C 1
ATOM 699 O O . THR A 1 90 ? 6.851 5.745 -19.823 1.00 95.19 90 THR A O 1
ATOM 702 N N . SER A 1 91 ? 8.319 4.546 -21.022 1.00 95.56 91 SER A N 1
ATOM 703 C CA . SER A 1 91 ? 7.779 4.892 -22.343 1.00 95.56 91 SER A CA 1
ATOM 704 C C . SER A 1 91 ? 6.778 3.867 -22.887 1.00 95.56 91 SER A C 1
ATOM 706 O O . SER A 1 91 ? 6.160 4.114 -23.925 1.00 95.56 91 SER A O 1
ATOM 708 N N . LEU A 1 92 ? 6.593 2.715 -22.226 1.00 94.38 92 LEU A N 1
ATOM 709 C CA . LEU A 1 92 ? 5.658 1.693 -22.696 1.00 94.38 92 LEU A CA 1
ATOM 710 C C . LEU A 1 92 ? 4.210 2.203 -22.631 1.00 94.38 92 LEU A C 1
ATOM 712 O O . LEU A 1 92 ? 3.738 2.582 -21.554 1.00 94.38 92 LEU A O 1
ATOM 716 N N . PRO A 1 93 ? 3.448 2.130 -23.739 1.00 92.62 93 PRO A N 1
ATOM 717 C CA . PRO A 1 93 ? 2.044 2.504 -23.718 1.00 92.62 93 PRO A CA 1
ATOM 718 C C . PRO A 1 93 ? 1.247 1.586 -22.789 1.00 92.62 93 PRO A C 1
ATOM 720 O O . PRO A 1 93 ? 1.261 0.358 -22.945 1.00 92.62 93 PRO A O 1
ATOM 723 N N . ILE A 1 94 ? 0.513 2.180 -21.850 1.00 93.00 94 ILE A N 1
ATOM 724 C CA . ILE A 1 94 ? -0.418 1.448 -20.992 1.00 93.00 94 ILE A CA 1
ATOM 725 C C . ILE A 1 94 ? -1.595 0.953 -21.832 1.00 93.00 94 ILE A C 1
ATOM 727 O O . ILE A 1 94 ? -2.164 1.682 -22.650 1.00 93.00 94 ILE A O 1
ATOM 731 N N . ARG A 1 95 ? -1.975 -0.310 -21.631 1.00 87.50 95 ARG A N 1
ATOM 732 C CA . ARG A 1 95 ? -3.157 -0.890 -22.262 1.00 87.50 95 ARG A CA 1
ATOM 733 C C . ARG A 1 95 ? -4.386 -0.312 -21.571 1.00 87.50 95 ARG A C 1
ATOM 735 O O . ARG A 1 95 ? -4.769 -0.764 -20.502 1.00 87.50 95 ARG A O 1
ATOM 742 N N . ASN A 1 96 ? -4.980 0.699 -22.189 1.00 71.81 96 ASN A N 1
ATOM 743 C CA . ASN A 1 96 ? -6.150 1.379 -21.653 1.00 71.81 96 ASN A CA 1
ATOM 744 C C . ASN A 1 96 ? -7.402 0.517 -21.887 1.00 71.81 96 ASN A C 1
ATOM 746 O O . ASN A 1 96 ? -7.779 0.291 -23.038 1.00 71.81 96 ASN A O 1
ATOM 750 N N . LEU A 1 97 ? -8.011 -0.010 -20.820 1.00 55.34 97 LEU A N 1
ATOM 751 C CA . LEU A 1 97 ? -9.133 -0.951 -20.941 1.00 55.34 97 LEU A CA 1
ATOM 752 C C . LEU A 1 97 ? -10.504 -0.267 -20.962 1.00 55.34 97 LEU A C 1
ATOM 754 O O . LEU A 1 97 ? -11.479 -0.925 -21.310 1.00 55.34 97 LEU A O 1
ATOM 758 N N . ASN A 1 98 ? -10.610 1.024 -20.625 1.00 51.41 98 ASN A N 1
ATOM 759 C CA . ASN A 1 98 ? -11.877 1.761 -20.673 1.00 51.41 98 ASN A CA 1
ATOM 760 C C . ASN A 1 98 ? -11.650 3.263 -20.900 1.00 51.41 98 ASN A C 1
ATOM 762 O O . ASN A 1 98 ? -11.342 3.990 -19.960 1.00 51.41 98 ASN A O 1
ATOM 766 N N . GLN A 1 99 ? -11.901 3.763 -22.113 1.00 50.38 99 GLN A N 1
ATOM 767 C CA . GLN A 1 99 ? -12.007 5.205 -22.352 1.00 50.38 99 GLN A CA 1
ATOM 768 C C . GLN A 1 99 ? -13.458 5.626 -22.583 1.00 50.38 99 GLN A C 1
ATOM 770 O O . GLN A 1 99 ? -14.070 5.276 -23.588 1.00 50.38 99 GLN A O 1
ATOM 775 N N . LYS A 1 100 ? -13.954 6.507 -21.712 1.00 37.31 100 LYS A N 1
ATOM 776 C CA . LYS A 1 100 ? -14.598 7.733 -22.188 1.00 37.31 100 LYS A CA 1
ATOM 777 C C . LYS A 1 100 ? -13.643 8.874 -21.859 1.00 37.31 100 LYS A C 1
ATOM 779 O O . LYS A 1 100 ? -13.493 9.222 -20.695 1.00 37.31 100 LYS A O 1
ATOM 784 N N . ARG A 1 101 ? -12.963 9.393 -22.883 1.00 40.38 101 ARG A N 1
ATOM 785 C CA . ARG A 1 101 ? -12.198 10.640 -22.791 1.00 40.38 101 ARG A CA 1
ATOM 786 C C . ARG A 1 101 ? -13.201 11.787 -22.736 1.00 40.38 101 ARG A C 1
ATOM 788 O O . ARG A 1 101 ? -13.989 11.941 -23.667 1.00 40.38 101 ARG A O 1
ATOM 795 N N . VAL A 1 102 ? -13.182 12.557 -21.660 1.00 39.19 102 VAL A N 1
ATOM 796 C CA . VAL A 1 102 ? -13.664 13.940 -21.683 1.00 39.19 102 VAL A CA 1
ATOM 797 C C . VAL A 1 102 ? -12.408 14.808 -21.789 1.00 39.19 102 VAL A C 1
ATOM 799 O O . VAL A 1 102 ? -11.326 14.345 -21.453 1.00 39.19 102 VAL A O 1
ATOM 802 N N . SER A 1 103 ? -12.512 15.975 -22.417 1.00 33.25 103 SER A N 1
ATOM 803 C CA . SER A 1 103 ? -11.418 16.939 -22.529 1.00 33.25 103 SER A CA 1
ATOM 804 C C . SER A 1 103 ? -11.809 18.204 -21.771 1.00 33.25 103 SER A C 1
ATOM 806 O O . SER A 1 103 ? -12.782 18.864 -22.146 1.00 33.25 103 SER A O 1
ATOM 808 N N . ILE A 1 104 ? -11.054 18.570 -20.748 1.00 42.88 104 ILE A N 1
ATOM 809 C CA . ILE A 1 104 ? -11.258 19.710 -19.871 1.00 42.88 104 ILE A CA 1
ATOM 810 C C . ILE A 1 104 ? -9.930 20.465 -19.773 1.00 42.88 104 ILE A C 1
ATOM 812 O O . ILE A 1 104 ? -8.846 19.913 -19.607 1.00 42.88 104 ILE A O 1
ATOM 816 N N . LYS A 1 105 ? -10.018 21.789 -19.912 1.00 37.50 105 LYS A N 1
ATOM 817 C CA . LYS A 1 105 ? -8.876 22.704 -19.832 1.00 37.50 105 LYS A CA 1
ATOM 818 C C . LYS A 1 105 ? -8.279 22.694 -18.419 1.00 37.50 105 LYS A C 1
ATOM 820 O O . LYS A 1 105 ? -9.006 22.894 -17.448 1.00 37.50 105 LYS A O 1
ATOM 825 N N . HIS A 1 106 ? -6.954 22.562 -18.321 1.00 41.09 106 HIS A N 1
ATOM 826 C CA . HIS A 1 106 ? -6.199 22.657 -17.068 1.00 41.09 106 HIS A CA 1
ATOM 827 C C . HIS A 1 106 ? -6.500 23.970 -16.322 1.00 41.09 106 HIS A C 1
ATOM 829 O O . HIS A 1 106 ? -6.030 25.043 -16.705 1.00 41.09 106 HIS A O 1
ATOM 835 N N . ARG A 1 107 ? -7.258 23.891 -15.226 1.00 46.88 107 ARG A N 1
ATOM 836 C CA . ARG A 1 107 ? -7.286 24.923 -14.182 1.00 46.88 107 ARG A CA 1
ATOM 837 C C . ARG A 1 107 ? -6.420 24.450 -13.016 1.00 46.88 107 ARG A C 1
ATOM 839 O O . ARG A 1 107 ? -6.374 23.259 -12.725 1.00 46.88 107 ARG A O 1
ATOM 846 N N . LYS A 1 108 ? -5.746 25.378 -12.327 1.00 51.62 108 LYS A N 1
ATOM 847 C CA . LYS A 1 108 ? -5.299 25.129 -10.949 1.00 51.62 108 LYS A CA 1
ATOM 848 C C . LYS A 1 108 ? -6.563 24.882 -10.137 1.00 51.62 108 LYS A C 1
ATOM 850 O O . LYS A 1 108 ? -7.376 25.794 -10.004 1.00 51.62 108 LYS A O 1
ATOM 855 N N . ILE A 1 109 ? -6.746 23.657 -9.669 1.00 64.12 109 ILE A N 1
ATOM 856 C CA . ILE A 1 109 ? -7.890 23.304 -8.844 1.00 64.12 109 ILE A CA 1
ATOM 857 C C . ILE A 1 109 ? -7.354 22.960 -7.459 1.00 64.12 109 ILE A C 1
ATOM 859 O O . ILE A 1 109 ? -6.462 22.127 -7.320 1.00 64.12 109 ILE A O 1
ATOM 863 N N . SER A 1 110 ? -7.870 23.641 -6.444 1.00 70.31 110 SER A N 1
ATOM 864 C CA . SER A 1 110 ? -7.699 23.236 -5.053 1.00 70.31 110 SER A CA 1
ATOM 865 C C . SER A 1 110 ? -8.899 22.390 -4.649 1.00 70.31 110 SER A C 1
ATOM 867 O O . SER A 1 110 ? -10.001 22.575 -5.172 1.00 70.31 110 SER A O 1
ATOM 869 N N . ALA A 1 111 ? -8.702 21.470 -3.710 1.00 74.94 111 ALA A N 1
ATOM 870 C CA . ALA A 1 111 ? -9.815 20.811 -3.049 1.00 74.94 111 ALA A CA 1
ATOM 871 C C . ALA A 1 111 ? -10.718 21.864 -2.368 1.00 74.94 111 ALA A C 1
ATOM 873 O O . ALA A 1 111 ? -10.246 22.959 -2.045 1.00 74.94 111 ALA A O 1
ATOM 874 N N . PRO A 1 112 ? -12.002 21.558 -2.104 1.00 73.19 112 PRO A N 1
ATOM 875 C CA . PRO A 1 112 ? -12.918 22.485 -1.426 1.00 73.19 112 PRO A CA 1
ATOM 876 C C . PRO A 1 112 ? -12.404 23.010 -0.074 1.00 73.19 112 PRO A C 1
ATOM 878 O O . PRO A 1 112 ? -12.821 24.068 0.382 1.00 73.19 112 PRO A O 1
ATOM 881 N N . ASN A 1 113 ? -11.475 22.286 0.551 1.00 77.44 113 ASN A N 1
ATOM 882 C CA . ASN A 1 113 ? -10.793 22.644 1.795 1.00 77.44 113 ASN A CA 1
ATOM 883 C C . ASN A 1 113 ? -9.514 23.490 1.595 1.00 77.44 113 ASN A C 1
ATOM 885 O O . ASN A 1 113 ? -8.767 23.696 2.546 1.00 77.44 113 ASN A O 1
ATOM 889 N N . GLY A 1 114 ? -9.234 23.949 0.373 1.00 84.12 114 GLY A N 1
ATOM 890 C CA . GLY A 1 114 ? -8.079 24.783 0.034 1.00 84.12 114 GLY A CA 1
ATOM 891 C C . GLY A 1 114 ? -6.779 24.025 -0.255 1.00 84.12 114 GLY A C 1
ATOM 892 O O . GLY A 1 114 ? -5.822 24.651 -0.711 1.00 84.12 114 GLY A O 1
ATOM 893 N N . LEU A 1 115 ? -6.726 22.702 -0.058 1.00 87.25 115 LEU A N 1
ATOM 894 C CA . LEU A 1 115 ? -5.507 21.923 -0.299 1.00 87.25 115 LEU A CA 1
ATOM 895 C C . LEU A 1 115 ? -5.186 21.799 -1.807 1.00 87.25 115 LEU A C 1
ATOM 897 O O . LEU A 1 115 ? -6.101 21.632 -2.621 1.00 87.25 115 LEU A O 1
ATOM 901 N N . PRO A 1 116 ? -3.906 21.892 -2.210 1.00 90.12 116 PRO A N 1
ATOM 902 C CA . PRO A 1 116 ? -3.512 21.936 -3.618 1.00 90.12 116 PRO A CA 1
ATOM 903 C C . PRO A 1 116 ? -3.540 20.559 -4.296 1.00 90.12 116 PRO A C 1
ATOM 905 O O . PRO A 1 116 ? -2.768 19.669 -3.945 1.00 90.12 116 PRO A O 1
ATOM 908 N N . LEU A 1 117 ? -4.335 20.394 -5.355 1.00 89.44 117 LEU A N 1
ATOM 909 C CA . LEU A 1 117 ? -4.373 19.137 -6.108 1.00 89.44 117 LEU A CA 1
ATOM 910 C C . LEU A 1 117 ? -3.217 19.023 -7.114 1.00 89.44 117 LEU A C 1
ATOM 912 O O . LEU A 1 117 ? -2.78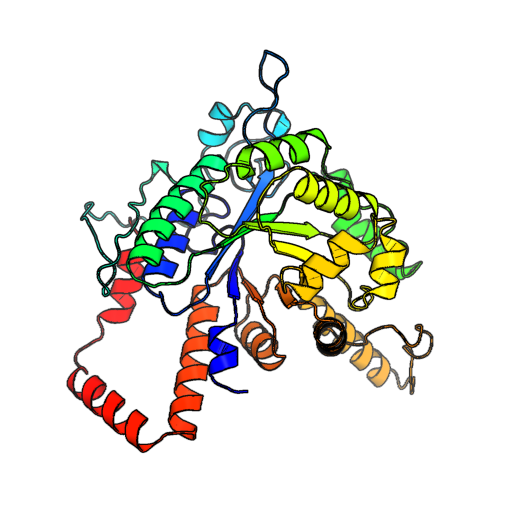2 20.001 -7.725 1.00 89.44 117 LEU A O 1
ATOM 916 N N . LEU A 1 118 ? -2.742 17.796 -7.320 1.00 91.25 118 LEU A N 1
ATOM 917 C CA . LEU A 1 118 ? -1.771 17.449 -8.351 1.00 91.25 118 LEU A CA 1
ATOM 918 C C . LEU A 1 118 ? -2.436 17.482 -9.731 1.00 91.25 118 LEU A C 1
ATOM 920 O O . LEU A 1 118 ? -3.509 16.908 -9.925 1.00 91.25 118 LEU A O 1
ATOM 924 N N . SER A 1 119 ? -1.767 18.091 -10.711 1.00 89.44 119 SER A N 1
ATOM 925 C CA . SER A 1 119 ? -2.195 18.012 -12.110 1.00 89.44 119 SER A CA 1
ATOM 926 C C . SER A 1 119 ? -1.964 16.604 -12.659 1.00 89.44 119 SER A C 1
ATOM 928 O O . SER A 1 119 ? -0.864 16.051 -12.524 1.00 89.44 119 SER A O 1
ATOM 930 N N . VAL A 1 120 ? -2.997 16.049 -13.293 1.00 87.00 120 VAL A N 1
ATOM 931 C CA . VAL A 1 120 ? -2.962 14.758 -13.982 1.00 87.00 120 VAL A CA 1
ATOM 932 C C . VAL A 1 120 ? -3.071 15.018 -15.476 1.00 87.00 120 VAL A C 1
ATOM 934 O O . VAL A 1 120 ? -3.920 15.781 -15.921 1.00 87.00 120 VAL A O 1
ATOM 937 N N . SER A 1 121 ? -2.184 14.406 -16.245 1.00 86.75 121 SER A N 1
ATOM 938 C CA . SER A 1 121 ? -2.090 14.573 -17.691 1.00 86.75 121 SER A CA 1
ATOM 939 C C . SER A 1 121 ? -2.002 13.220 -18.391 1.00 86.75 121 SER A C 1
ATOM 941 O O . SER A 1 121 ? -1.707 12.192 -17.778 1.00 86.75 121 SER A O 1
ATOM 943 N N . GLY A 1 122 ? -2.218 13.207 -19.708 1.00 85.81 122 GLY A N 1
ATOM 944 C CA . GLY A 1 122 ? -2.109 11.981 -20.500 1.00 85.81 122 GLY A CA 1
ATOM 945 C C . GLY A 1 122 ? -0.732 11.311 -20.417 1.00 85.81 122 GLY A C 1
ATOM 946 O O . GLY A 1 122 ? -0.666 10.084 -20.431 1.00 85.81 122 GLY A O 1
ATOM 947 N N . SER A 1 123 ? 0.348 12.086 -20.271 1.00 89.19 123 SER A N 1
ATOM 948 C CA . SER A 1 123 ? 1.717 11.570 -20.126 1.00 89.19 123 SER A CA 1
ATOM 949 C C . SER A 1 123 ? 1.990 10.925 -18.762 1.00 89.19 123 SER A C 1
ATOM 951 O O . SER A 1 123 ? 2.966 10.189 -18.627 1.00 89.19 123 SER A O 1
ATOM 953 N N . ASP A 1 124 ? 1.121 11.134 -17.767 1.00 93.31 124 ASP A N 1
ATOM 954 C CA . ASP A 1 124 ? 1.200 10.445 -16.475 1.00 93.31 124 ASP A CA 1
ATOM 955 C C . ASP A 1 124 ? 0.683 8.994 -16.557 1.00 93.31 124 ASP A C 1
ATOM 957 O O . ASP A 1 124 ? 0.888 8.198 -15.639 1.00 93.31 124 ASP A O 1
ATOM 961 N N . ARG A 1 125 ? 0.015 8.598 -17.649 1.00 93.88 125 ARG A N 1
ATOM 962 C CA . ARG A 1 125 ? -0.474 7.222 -17.852 1.00 93.88 125 ARG A CA 1
ATOM 963 C C . ARG A 1 125 ? 0.635 6.311 -18.361 1.00 93.88 125 ARG A C 1
ATOM 965 O O . ARG A 1 125 ? 0.586 5.807 -19.480 1.00 93.88 125 ARG A O 1
ATOM 972 N N . ARG A 1 126 ? 1.633 6.116 -17.510 1.00 95.44 126 ARG A N 1
ATOM 973 C CA . ARG A 1 126 ? 2.809 5.277 -17.735 1.00 95.44 126 ARG A CA 1
ATOM 974 C C . ARG A 1 126 ? 3.224 4.580 -16.450 1.00 95.44 126 ARG A C 1
ATOM 976 O O . ARG A 1 126 ? 2.787 4.972 -15.367 1.00 95.44 126 ARG A O 1
ATOM 983 N N . ILE A 1 127 ? 4.106 3.595 -16.586 1.00 97.38 127 ILE A N 1
ATOM 984 C CA . ILE A 1 127 ? 4.842 3.008 -15.464 1.00 97.38 127 ILE A CA 1
ATOM 985 C C . ILE A 1 127 ? 5.726 4.117 -14.853 1.00 97.38 127 ILE A C 1
ATOM 987 O O . ILE A 1 127 ? 6.523 4.710 -15.588 1.00 97.38 127 ILE A O 1
ATOM 991 N N . PRO A 1 128 ? 5.586 4.455 -13.558 1.00 97.75 128 PRO A N 1
ATOM 992 C CA . PRO A 1 128 ? 6.491 5.375 -12.881 1.00 97.75 128 PRO A CA 1
ATOM 993 C C . PRO A 1 128 ? 7.702 4.656 -12.284 1.00 97.75 128 PRO A C 1
ATOM 995 O O . PRO A 1 128 ? 7.682 3.446 -12.044 1.00 97.75 128 PRO A O 1
ATOM 998 N N . LEU A 1 129 ? 8.746 5.428 -11.992 1.00 97.25 129 LEU A N 1
ATOM 999 C CA . LEU A 1 129 ? 9.797 5.011 -11.065 1.00 97.25 129 LEU A CA 1
ATOM 1000 C C . LEU A 1 129 ? 9.286 5.108 -9.620 1.00 97.25 129 LEU A C 1
ATOM 1002 O O . LEU A 1 129 ? 8.423 5.934 -9.314 1.00 97.25 129 LEU A O 1
ATOM 1006 N N . LEU A 1 130 ? 9.851 4.312 -8.711 1.00 96.06 130 LEU A N 1
ATOM 1007 C CA . LEU A 1 130 ? 9.506 4.368 -7.289 1.00 96.06 130 LEU A CA 1
ATOM 1008 C C . LEU A 1 130 ? 9.761 5.770 -6.717 1.00 96.06 130 LEU A C 1
ATOM 1010 O O . LEU A 1 130 ? 8.859 6.353 -6.114 1.00 96.06 130 LEU A O 1
ATOM 1014 N N . LYS A 1 131 ? 10.945 6.342 -6.977 1.00 94.56 131 LYS A N 1
ATOM 1015 C CA . LYS A 1 131 ? 11.295 7.708 -6.552 1.00 94.56 131 LYS A CA 1
ATOM 1016 C C . LYS A 1 131 ? 10.261 8.758 -6.972 1.00 94.56 131 LYS A C 1
ATOM 1018 O O . LYS A 1 131 ? 9.900 9.604 -6.166 1.00 94.56 131 LYS A O 1
ATOM 1023 N N . GLU A 1 132 ? 9.699 8.649 -8.180 1.00 96.12 132 GLU A N 1
ATOM 1024 C CA . GLU A 1 132 ? 8.690 9.602 -8.659 1.00 96.12 132 GLU A CA 1
ATOM 1025 C C . GLU A 1 132 ? 7.429 9.561 -7.792 1.00 96.12 132 GLU A C 1
ATOM 1027 O O . GLU A 1 132 ? 6.905 10.610 -7.423 1.00 96.12 132 GLU A O 1
ATOM 1032 N N . VAL A 1 133 ? 6.955 8.361 -7.437 1.00 97.56 133 VAL A N 1
ATOM 1033 C CA . VAL A 1 133 ? 5.779 8.191 -6.568 1.00 97.56 133 VAL A CA 1
ATOM 1034 C C . VAL A 1 133 ? 6.065 8.701 -5.154 1.00 97.56 133 VAL A C 1
ATOM 1036 O O . VAL A 1 133 ? 5.213 9.359 -4.548 1.00 97.56 133 VAL A O 1
ATOM 1039 N N . LEU A 1 134 ? 7.265 8.438 -4.634 1.00 95.50 134 LEU A N 1
ATOM 1040 C CA . LEU A 1 134 ? 7.683 8.922 -3.321 1.00 95.50 134 LEU A CA 1
ATOM 1041 C C . LEU A 1 134 ? 7.760 10.457 -3.279 1.00 95.50 134 LEU A C 1
ATOM 1043 O O . LEU A 1 134 ? 7.285 11.056 -2.317 1.00 95.50 134 LEU A O 1
ATOM 1047 N N . ASP A 1 135 ? 8.287 11.099 -4.320 1.00 95.12 135 ASP A N 1
ATOM 1048 C CA . ASP A 1 135 ? 8.487 12.553 -4.371 1.00 95.12 135 ASP A CA 1
ATOM 1049 C C . ASP A 1 135 ? 7.171 13.327 -4.538 1.00 95.12 135 ASP A C 1
ATOM 1051 O O . ASP A 1 135 ? 6.954 14.347 -3.870 1.00 95.12 135 ASP A O 1
ATOM 1055 N N . ILE A 1 136 ? 6.235 12.828 -5.360 1.00 96.25 136 ILE A N 1
ATOM 1056 C CA . ILE A 1 136 ? 4.896 13.438 -5.437 1.00 96.25 136 ILE A CA 1
ATOM 1057 C C . ILE A 1 136 ? 4.129 13.275 -4.120 1.00 96.25 136 ILE A C 1
ATOM 1059 O O . ILE A 1 136 ? 3.400 14.183 -3.722 1.00 96.25 136 ILE A O 1
ATOM 1063 N N . THR A 1 137 ? 4.311 12.150 -3.420 1.00 96.56 137 THR A N 1
ATOM 1064 C CA . THR A 1 137 ? 3.657 11.907 -2.127 1.00 96.56 137 THR A CA 1
ATOM 1065 C C . THR A 1 137 ? 4.246 12.809 -1.048 1.00 96.56 137 THR A C 1
ATOM 1067 O O . THR A 1 137 ? 3.498 13.421 -0.289 1.00 96.56 137 THR A O 1
ATOM 1070 N N . GLU A 1 138 ? 5.569 12.976 -1.035 1.00 94.56 138 GLU A N 1
ATOM 1071 C CA . GLU A 1 138 ? 6.274 13.886 -0.131 1.00 94.56 138 GLU A CA 1
ATOM 1072 C C . GLU A 1 138 ? 5.803 15.334 -0.316 1.00 94.56 138 GLU A C 1
ATOM 1074 O O . GLU A 1 138 ? 5.458 16.008 0.654 1.00 94.56 138 GLU A O 1
ATOM 1079 N N . THR A 1 139 ? 5.673 15.783 -1.568 1.00 94.06 139 THR A N 1
ATOM 1080 C CA . THR A 1 139 ? 5.152 17.119 -1.899 1.00 94.06 139 THR A CA 1
ATOM 1081 C C . THR A 1 139 ? 3.745 17.338 -1.333 1.00 94.06 139 THR A C 1
ATOM 1083 O O . THR A 1 139 ? 3.442 18.396 -0.772 1.00 94.06 139 THR A O 1
ATOM 1086 N N . VAL A 1 140 ? 2.865 16.337 -1.442 1.00 94.81 140 VAL A N 1
ATOM 1087 C CA . VAL A 1 140 ? 1.518 16.397 -0.853 1.00 94.81 140 VAL A CA 1
ATOM 1088 C C . VAL A 1 140 ? 1.585 16.392 0.676 1.00 94.81 140 VAL A C 1
ATOM 1090 O O . VAL A 1 140 ? 0.868 17.154 1.325 1.00 94.81 140 VAL A O 1
ATOM 1093 N N . ASN A 1 141 ? 2.464 15.583 1.265 1.00 95.62 141 ASN A N 1
ATOM 1094 C CA . ASN A 1 141 ? 2.609 15.461 2.712 1.00 95.62 141 ASN A CA 1
ATOM 1095 C C . ASN A 1 141 ? 3.144 16.728 3.375 1.00 95.62 141 ASN A C 1
ATOM 1097 O O . ASN A 1 141 ? 2.621 17.098 4.422 1.00 95.62 141 ASN A O 1
ATOM 1101 N N . ILE A 1 142 ? 4.090 17.439 2.756 1.00 94.31 142 ILE A N 1
ATOM 1102 C CA . ILE A 1 142 ? 4.544 18.756 3.233 1.00 94.31 142 ILE A CA 1
ATOM 1103 C C . ILE A 1 142 ? 3.347 19.705 3.382 1.00 94.31 142 ILE A C 1
ATOM 1105 O O . ILE A 1 142 ? 3.167 20.330 4.425 1.00 94.31 142 ILE A O 1
ATOM 1109 N N . ASN A 1 143 ? 2.473 19.761 2.371 1.00 92.62 143 ASN A N 1
ATOM 1110 C CA . ASN A 1 143 ? 1.272 20.596 2.425 1.00 92.62 143 ASN A CA 1
ATOM 1111 C C . ASN A 1 143 ? 0.292 20.138 3.513 1.00 92.62 143 ASN A C 1
ATOM 1113 O O . ASN A 1 143 ? -0.238 20.972 4.243 1.00 92.62 143 ASN A O 1
ATOM 1117 N N . ARG A 1 144 ? 0.057 18.828 3.653 1.00 94.50 144 ARG A N 1
ATOM 1118 C CA . ARG A 1 144 ? -0.835 18.285 4.693 1.00 94.50 144 ARG A CA 1
ATOM 1119 C C . ARG A 1 144 ? -0.327 18.613 6.095 1.00 94.50 144 ARG A C 1
ATOM 1121 O O . ARG A 1 144 ? -1.088 19.142 6.899 1.00 94.50 144 ARG A O 1
ATOM 1128 N N . LEU A 1 145 ? 0.956 18.380 6.360 1.00 94.62 145 LEU A N 1
ATOM 1129 C CA . LEU A 1 145 ? 1.567 18.613 7.667 1.00 94.62 145 LEU A CA 1
ATOM 1130 C C . LEU A 1 145 ? 1.584 20.102 8.034 1.00 94.62 145 LEU A C 1
ATOM 1132 O O . LEU A 1 145 ? 1.241 20.441 9.163 1.00 94.62 145 LEU A O 1
ATOM 1136 N N . ASN A 1 146 ? 1.845 20.996 7.073 1.00 93.94 146 ASN A N 1
ATOM 1137 C CA . ASN A 1 146 ? 1.728 22.447 7.278 1.00 93.94 146 ASN A CA 1
ATOM 1138 C C . ASN A 1 146 ? 0.299 22.898 7.636 1.00 93.94 146 ASN A C 1
ATOM 1140 O O . ASN A 1 146 ? 0.119 23.962 8.220 1.00 93.94 146 ASN A O 1
ATOM 1144 N N . ASN A 1 147 ? -0.714 22.093 7.303 1.00 93.12 147 ASN A N 1
ATOM 1145 C CA . ASN A 1 147 ? -2.119 22.326 7.643 1.00 93.12 147 ASN A CA 1
ATOM 1146 C C . ASN A 1 147 ? -2.599 21.461 8.829 1.00 93.12 147 ASN A C 1
ATOM 1148 O O . ASN A 1 147 ? -3.802 21.335 9.038 1.00 93.12 147 ASN A O 1
ATOM 1152 N N . ASN A 1 148 ? -1.688 20.860 9.610 1.00 94.56 148 ASN A N 1
ATOM 1153 C CA . ASN A 1 148 ? -1.991 19.951 10.730 1.00 94.56 148 ASN A CA 1
ATOM 1154 C C . ASN A 1 148 ? -2.816 18.710 10.340 1.00 94.56 148 ASN A C 1
ATOM 1156 O O . ASN A 1 148 ? -3.566 18.158 11.146 1.00 94.56 148 ASN A O 1
ATOM 1160 N N . ILE A 1 149 ? -2.671 18.250 9.100 1.00 94.19 149 ILE A N 1
ATOM 1161 C CA . ILE A 1 149 ? -3.327 17.053 8.581 1.00 94.19 149 ILE A CA 1
ATOM 1162 C C . ILE A 1 149 ? -2.303 15.917 8.535 1.00 94.19 149 ILE A C 1
ATOM 1164 O O . ILE A 1 149 ? -1.183 16.087 8.054 1.00 94.19 149 ILE A O 1
ATOM 1168 N N . GLY A 1 150 ? -2.701 14.731 9.003 1.00 93.25 150 GLY A N 1
ATOM 1169 C CA . GLY A 1 150 ? -1.843 13.546 8.999 1.00 93.25 150 GLY A CA 1
ATOM 1170 C C . GLY A 1 150 ? -1.332 13.189 7.599 1.00 93.25 150 GLY A C 1
ATOM 1171 O O . GLY A 1 150 ? -2.071 13.282 6.612 1.00 93.25 150 GLY A O 1
ATOM 1172 N N . ALA A 1 151 ? -0.068 12.772 7.520 1.00 95.56 151 ALA A N 1
ATOM 1173 C CA . ALA A 1 151 ? 0.577 12.374 6.274 1.00 95.56 151 ALA A CA 1
ATOM 1174 C C . ALA A 1 151 ? -0.087 11.137 5.642 1.00 95.56 151 ALA A C 1
ATOM 1176 O O . ALA A 1 151 ? -0.576 10.240 6.330 1.00 95.56 151 ALA A O 1
ATOM 1177 N N . ILE A 1 152 ? -0.064 11.087 4.314 1.00 96.31 152 ILE A N 1
ATOM 1178 C CA . ILE A 1 152 ? -0.421 9.924 3.507 1.00 96.31 152 ILE A CA 1
ATOM 1179 C C . ILE A 1 152 ? 0.772 8.970 3.492 1.00 96.31 152 ILE A C 1
ATOM 1181 O O . ILE A 1 152 ? 1.893 9.378 3.187 1.00 96.31 152 ILE A O 1
ATOM 1185 N N . GLY A 1 153 ? 0.538 7.699 3.812 1.00 95.94 153 GLY A N 1
ATOM 1186 C CA . GLY A 1 153 ? 1.582 6.675 3.752 1.00 95.94 153 GLY A CA 1
ATOM 1187 C C . GLY A 1 153 ? 1.803 6.106 2.347 1.00 95.94 153 GLY A C 1
ATOM 1188 O O . GLY A 1 153 ? 0.926 6.196 1.483 1.00 95.94 153 GLY A O 1
ATOM 1189 N N . VAL A 1 154 ? 2.924 5.407 2.165 1.00 96.69 154 VAL A N 1
ATOM 1190 C CA . VAL A 1 154 ? 3.194 4.557 0.992 1.00 96.69 154 VAL A CA 1
ATOM 1191 C C . VAL A 1 154 ? 3.496 3.131 1.449 1.00 96.69 154 VAL A C 1
ATOM 1193 O O . VAL A 1 154 ? 4.432 2.895 2.211 1.00 96.69 154 VAL A O 1
ATOM 1196 N N . GLY A 1 155 ? 2.686 2.180 0.992 1.00 95.06 155 GLY A N 1
ATOM 1197 C CA . GLY A 1 155 ? 2.895 0.746 1.144 1.00 95.06 155 GLY A CA 1
ATOM 1198 C C . GLY A 1 155 ? 3.626 0.178 -0.069 1.00 95.06 155 GLY A C 1
ATOM 1199 O O . GLY A 1 155 ? 3.118 0.292 -1.178 1.00 95.06 155 GLY A O 1
ATOM 1200 N N . ILE A 1 156 ? 4.792 -0.430 0.129 1.00 93.12 156 ILE A N 1
ATOM 1201 C CA . ILE A 1 156 ? 5.624 -0.981 -0.947 1.00 93.12 156 ILE A CA 1
ATOM 1202 C C . ILE A 1 156 ? 5.609 -2.506 -0.848 1.00 93.12 156 ILE A C 1
ATOM 1204 O O . ILE A 1 156 ? 6.238 -3.066 0.053 1.00 93.12 156 ILE A O 1
ATOM 1208 N N . ASP A 1 157 ? 4.904 -3.173 -1.762 1.00 89.06 157 ASP A N 1
ATOM 1209 C CA . ASP A 1 157 ? 4.999 -4.620 -1.960 1.00 89.06 157 ASP A CA 1
ATOM 1210 C C . ASP A 1 157 ? 6.154 -4.933 -2.920 1.00 89.06 157 ASP A C 1
ATOM 1212 O O . ASP A 1 157 ? 6.242 -4.435 -4.042 1.00 89.06 157 ASP A O 1
ATOM 1216 N N . PHE A 1 158 ? 7.083 -5.758 -2.456 1.00 80.44 158 PHE A N 1
ATOM 1217 C CA . PHE A 1 158 ? 8.260 -6.182 -3.215 1.00 80.44 158 PHE A CA 1
ATOM 1218 C C . PHE A 1 158 ? 8.249 -7.690 -3.501 1.00 80.44 158 PHE A C 1
ATOM 1220 O O . PHE A 1 158 ? 9.260 -8.265 -3.903 1.00 80.44 158 PHE A O 1
ATOM 1227 N N . THR A 1 159 ? 7.127 -8.371 -3.250 1.00 63.75 159 THR A N 1
ATOM 1228 C CA . THR A 1 159 ? 7.083 -9.839 -3.200 1.00 63.75 159 THR A CA 1
ATOM 1229 C C . THR A 1 159 ? 6.854 -10.487 -4.560 1.00 63.75 159 THR A C 1
ATOM 1231 O O . THR A 1 159 ? 7.201 -11.651 -4.762 1.00 63.75 159 THR A O 1
ATOM 1234 N N . HIS A 1 160 ? 6.313 -9.756 -5.531 1.00 57.75 160 HIS A N 1
ATOM 1235 C CA . HIS A 1 160 ? 5.956 -10.305 -6.838 1.00 57.75 160 HIS A CA 1
ATOM 1236 C C . HIS A 1 160 ? 7.138 -10.442 -7.819 1.00 57.75 160 HIS A C 1
ATOM 1238 O O . HIS A 1 160 ? 6.967 -10.308 -9.023 1.00 57.75 160 HIS A O 1
ATOM 1244 N N . VAL A 1 161 ? 8.333 -10.832 -7.362 1.00 49.00 161 VAL A N 1
ATOM 1245 C CA . VAL A 1 161 ? 9.502 -11.103 -8.240 1.00 49.00 161 VAL A CA 1
ATOM 1246 C C . VAL A 1 161 ? 9.429 -12.492 -8.916 1.00 49.00 161 VAL A C 1
ATOM 1248 O O . VAL A 1 161 ? 10.363 -12.963 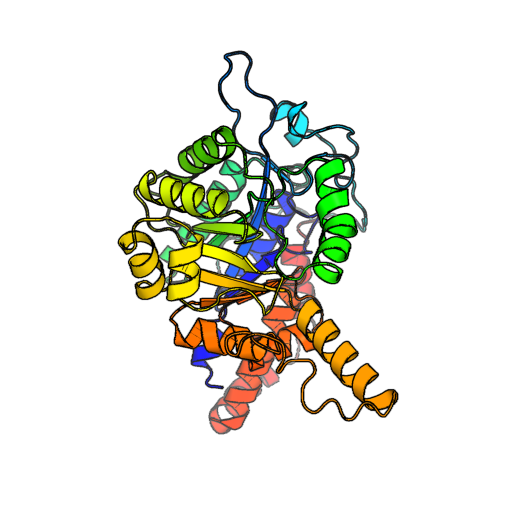-9.562 1.00 49.00 161 VAL A O 1
ATOM 1251 N N . ALA A 1 162 ? 8.306 -13.197 -8.787 1.00 42.19 162 ALA A N 1
ATOM 1252 C CA . ALA A 1 162 ? 8.187 -14.589 -9.200 1.00 42.19 162 ALA A CA 1
ATOM 1253 C C . ALA A 1 162 ? 7.955 -14.759 -10.722 1.00 42.19 162 ALA A C 1
ATOM 1255 O O . ALA A 1 162 ? 7.129 -14.088 -11.355 1.00 42.19 162 ALA A O 1
ATOM 1256 N N . SER A 1 163 ? 8.682 -15.704 -11.325 1.00 41.28 163 SER A N 1
ATOM 1257 C CA . SER A 1 163 ? 8.552 -16.087 -12.737 1.00 41.28 163 SER A CA 1
ATOM 1258 C C . SER A 1 163 ? 7.208 -16.788 -13.033 1.00 41.28 163 SER A C 1
ATOM 1260 O O . SER A 1 163 ? 6.418 -17.102 -12.143 1.00 41.28 163 SER A O 1
ATOM 1262 N N . ARG A 1 164 ? 6.904 -17.069 -14.311 1.00 39.53 164 ARG A N 1
ATOM 1263 C CA . ARG A 1 164 ? 5.679 -17.799 -14.718 1.00 39.53 164 ARG A CA 1
ATOM 1264 C C . ARG A 1 164 ? 5.566 -19.191 -14.071 1.00 39.53 164 ARG A C 1
ATOM 1266 O O . ARG A 1 164 ? 4.452 -19.612 -13.773 1.00 39.53 164 ARG A O 1
ATOM 1273 N N . PHE A 1 165 ? 6.692 -19.865 -13.830 1.00 43.06 165 PHE A N 1
ATOM 1274 C CA . PHE A 1 165 ? 6.732 -21.148 -13.123 1.00 43.06 165 PHE A CA 1
ATOM 1275 C C . PHE A 1 165 ? 6.358 -20.981 -11.647 1.00 43.06 165 PHE A C 1
ATOM 1277 O O . PHE A 1 165 ? 5.551 -21.740 -11.123 1.00 43.06 165 PHE A O 1
ATOM 1284 N N . GLU A 1 166 ? 6.835 -19.915 -11.010 1.00 46.72 166 GLU A N 1
ATOM 1285 C CA . GLU A 1 166 ? 6.492 -19.582 -9.624 1.00 46.72 166 GLU A CA 1
ATOM 1286 C C . GLU A 1 166 ? 5.010 -19.201 -9.471 1.00 46.72 166 GLU A C 1
ATOM 1288 O O . GLU A 1 166 ? 4.360 -19.643 -8.531 1.00 46.72 166 GLU A O 1
ATOM 1293 N N . ARG A 1 167 ? 4.405 -18.526 -10.463 1.00 46.56 167 ARG A N 1
ATOM 1294 C CA . ARG A 1 167 ? 2.947 -18.281 -10.486 1.00 46.56 167 ARG A CA 1
ATOM 1295 C C . ARG A 1 167 ? 2.116 -19.564 -10.596 1.00 46.56 167 ARG A C 1
ATOM 1297 O O . ARG A 1 167 ? 1.061 -19.640 -9.965 1.00 46.56 167 ARG A O 1
ATOM 1304 N N . PHE A 1 168 ? 2.564 -20.557 -11.374 1.00 50.12 168 PHE A N 1
ATOM 1305 C CA . PHE A 1 168 ? 1.944 -21.892 -11.401 1.00 50.12 168 PHE A CA 1
ATOM 1306 C C . PHE A 1 168 ? 2.053 -22.562 -10.031 1.00 50.12 168 PHE A C 1
ATOM 1308 O O . PHE A 1 168 ? 1.075 -23.146 -9.557 1.00 50.12 168 PHE A O 1
ATOM 1315 N N . LYS A 1 169 ? 3.200 -22.416 -9.357 1.00 47.78 169 LYS A N 1
ATOM 1316 C CA . LYS A 1 169 ? 3.327 -22.910 -7.994 1.00 47.78 169 LYS A CA 1
ATOM 1317 C C . LYS A 1 169 ? 2.345 -22.209 -7.046 1.00 47.78 169 LYS A C 1
ATOM 1319 O O . LYS A 1 169 ? 1.566 -22.890 -6.396 1.00 47.78 169 LYS A O 1
ATOM 1324 N N . ASP A 1 170 ? 2.259 -20.882 -7.071 1.00 44.44 170 ASP A N 1
ATOM 1325 C CA . ASP A 1 170 ? 1.372 -20.092 -6.200 1.00 44.44 170 ASP A CA 1
ATOM 1326 C C . ASP A 1 170 ? -0.127 -20.345 -6.404 1.00 44.44 170 ASP A C 1
ATOM 1328 O O . ASP A 1 170 ? -0.897 -20.355 -5.441 1.00 44.44 170 ASP A O 1
ATOM 1332 N N . HIS A 1 171 ? -0.562 -20.542 -7.650 1.00 48.03 171 HIS A N 1
ATOM 1333 C CA . HIS A 1 171 ? -1.988 -20.618 -7.985 1.00 48.03 171 HIS A CA 1
ATOM 1334 C C . HIS A 1 171 ? -2.509 -22.047 -8.147 1.00 48.03 171 HIS A C 1
ATOM 1336 O O . HIS A 1 171 ? -3.722 -22.253 -8.063 1.00 48.03 171 HIS A O 1
ATOM 1342 N N . VAL A 1 172 ? -1.626 -23.024 -8.379 1.00 51.50 172 VAL A N 1
ATOM 1343 C CA . VAL A 1 172 ? -2.007 -24.413 -8.678 1.00 51.50 172 VAL A CA 1
ATOM 1344 C C . VAL A 1 172 ? -1.296 -25.396 -7.753 1.00 51.50 172 VAL A C 1
ATOM 1346 O O . VAL A 1 172 ? -1.971 -26.120 -7.023 1.00 51.50 172 VAL A O 1
ATOM 1349 N N . LEU A 1 173 ? 0.041 -25.403 -7.730 1.00 49.88 173 LEU A N 1
ATOM 1350 C CA . LEU A 1 173 ? 0.801 -26.424 -7.001 1.00 49.88 173 LEU A CA 1
ATOM 1351 C C . LEU A 1 173 ? 0.679 -26.274 -5.480 1.00 49.88 173 LEU A C 1
ATOM 1353 O O . LEU A 1 173 ? 0.393 -27.248 -4.806 1.00 49.88 173 LEU A O 1
ATOM 1357 N N . TYR A 1 174 ? 0.846 -25.078 -4.922 1.00 53.62 174 TYR A N 1
ATOM 1358 C CA . TYR A 1 174 ? 0.801 -24.835 -3.479 1.00 53.62 174 TYR A CA 1
ATOM 1359 C C . TYR A 1 174 ? -0.610 -24.972 -2.896 1.00 53.62 174 TYR A C 1
ATOM 1361 O O . TYR A 1 174 ? -0.744 -25.627 -1.868 1.00 53.62 174 TYR A O 1
ATOM 1369 N N . PRO A 1 175 ? -1.694 -24.493 -3.543 1.00 50.75 175 PRO A N 1
ATOM 1370 C CA . PRO A 1 175 ? -3.053 -24.824 -3.110 1.00 50.75 175 PRO A CA 1
ATOM 1371 C C . PRO A 1 175 ? -3.374 -26.325 -3.167 1.00 50.75 175 PRO A C 1
ATOM 1373 O O . PRO A 1 175 ? -4.294 -26.768 -2.482 1.00 50.75 175 PRO A O 1
ATOM 1376 N N . PHE A 1 176 ? -2.667 -27.094 -4.001 1.00 55.97 176 PHE A N 1
ATOM 1377 C CA . PHE A 1 176 ? -2.777 -28.551 -4.081 1.00 55.97 176 PHE A CA 1
ATOM 1378 C C . PHE A 1 176 ? -1.912 -29.259 -3.023 1.00 55.97 176 PHE A C 1
ATOM 1380 O O . PHE A 1 176 ? -2.419 -30.118 -2.311 1.00 55.97 176 PHE A O 1
ATOM 1387 N N . LEU A 1 177 ? -0.652 -28.856 -2.843 1.00 47.44 177 LEU A N 1
ATOM 1388 C CA . LEU A 1 177 ? 0.265 -29.392 -1.831 1.00 47.44 177 LEU A CA 1
ATOM 1389 C C . LEU A 1 177 ? -0.205 -29.086 -0.405 1.00 47.44 177 LEU A C 1
ATOM 1391 O O . LEU A 1 177 ? -0.116 -29.954 0.451 1.00 47.44 177 LEU A O 1
ATOM 1395 N N . GLU A 1 178 ? -0.813 -27.924 -0.163 1.00 49.25 178 GLU A N 1
ATOM 1396 C CA . GLU A 1 178 ? -1.428 -27.578 1.127 1.00 49.25 178 GLU A CA 1
ATOM 1397 C C . GLU A 1 178 ? -2.625 -28.484 1.467 1.00 49.25 178 GLU A C 1
ATOM 1399 O O . GLU A 1 178 ? -2.910 -28.725 2.637 1.00 49.25 178 GLU A O 1
ATOM 1404 N N . LYS A 1 179 ? -3.326 -29.020 0.453 1.00 52.91 179 LYS A N 1
ATOM 1405 C CA . LYS A 1 179 ? -4.381 -30.027 0.667 1.00 52.91 179 LYS A CA 1
ATOM 1406 C C . LYS A 1 179 ? -3.813 -31.402 1.014 1.00 52.91 179 LYS A C 1
ATOM 1408 O O . LYS A 1 179 ? -4.510 -32.178 1.656 1.00 52.91 179 LYS A O 1
ATOM 1413 N N . LEU A 1 180 ? -2.603 -31.711 0.549 1.00 47.78 180 LEU A N 1
ATOM 1414 C CA . LEU A 1 180 ? -1.951 -33.006 0.753 1.00 47.78 180 LEU A CA 1
ATOM 1415 C C . LEU A 1 180 ? -1.102 -33.039 2.028 1.00 47.78 180 LEU A C 1
ATOM 1417 O O . LEU A 1 180 ? -1.020 -34.078 2.670 1.00 47.78 180 LEU A O 1
ATOM 1421 N N . ASN A 1 181 ? -0.483 -31.916 2.393 1.00 45.72 181 ASN A N 1
ATOM 1422 C CA . ASN A 1 181 ? 0.324 -31.764 3.596 1.00 45.72 181 ASN A CA 1
ATOM 1423 C C . ASN A 1 181 ? 0.187 -30.323 4.133 1.00 45.72 181 ASN A C 1
ATOM 1425 O O . ASN A 1 181 ? 0.859 -29.408 3.633 1.00 45.72 181 ASN A O 1
ATOM 1429 N N . PRO A 1 182 ? -0.697 -30.099 5.123 1.00 42.94 182 PRO A N 1
ATOM 1430 C CA . PRO A 1 182 ? -0.906 -28.787 5.727 1.00 42.94 182 PRO A CA 1
ATOM 1431 C C . PRO A 1 182 ? 0.392 -28.255 6.348 1.00 42.94 182 PRO A C 1
ATOM 1433 O O . PRO A 1 182 ? 0.996 -28.921 7.186 1.00 42.94 182 PRO A O 1
ATOM 1436 N N . GLY A 1 183 ? 0.835 -27.063 5.936 1.00 44.56 183 GLY A N 1
ATOM 1437 C CA . GLY A 1 183 ? 2.093 -26.472 6.415 1.00 44.56 183 GLY A CA 1
ATOM 1438 C C . GLY A 1 183 ? 3.309 -26.731 5.517 1.00 44.56 183 GLY A C 1
ATOM 1439 O O . GLY A 1 183 ? 4.416 -26.323 5.858 1.00 44.56 183 GLY A O 1
ATOM 1440 N N . SER A 1 184 ? 3.120 -27.326 4.334 1.00 42.78 184 SER A N 1
ATOM 1441 C CA . SER A 1 184 ? 4.179 -27.543 3.329 1.00 42.78 184 SER A CA 1
ATOM 1442 C C . SER A 1 184 ? 4.604 -26.282 2.555 1.00 42.78 184 SER A C 1
ATOM 1444 O O . SER A 1 184 ? 5.395 -26.375 1.615 1.00 42.78 184 SER A O 1
ATOM 1446 N N . GLN A 1 185 ? 4.143 -25.088 2.954 1.00 46.62 185 GLN A N 1
ATOM 1447 C CA . GLN A 1 185 ? 4.397 -23.788 2.299 1.00 46.62 185 GLN A CA 1
ATOM 1448 C C . GLN A 1 185 ? 5.867 -23.289 2.361 1.00 46.62 185 GLN A C 1
ATOM 1450 O O . GLN A 1 185 ? 6.131 -22.091 2.258 1.00 46.62 185 GLN A O 1
ATOM 1455 N N . LEU A 1 186 ? 6.841 -24.185 2.521 1.00 37.97 186 LEU A N 1
ATOM 1456 C CA . LEU A 1 186 ? 8.230 -23.917 2.911 1.00 37.97 186 LEU A CA 1
ATOM 1457 C C . LEU A 1 186 ? 9.159 -23.354 1.816 1.00 37.97 186 LEU A C 1
ATOM 1459 O O . LEU A 1 186 ? 10.370 -23.309 2.013 1.00 37.97 186 LEU A O 1
ATOM 1463 N N . SER A 1 187 ? 8.663 -22.877 0.671 1.00 38.53 187 SER A N 1
ATOM 1464 C CA . SER A 1 187 ? 9.544 -22.187 -0.291 1.00 38.53 187 SER A CA 1
ATOM 1465 C C . SER A 1 187 ? 8.818 -21.164 -1.159 1.00 38.53 187 SER A C 1
ATOM 1467 O O . SER A 1 187 ? 8.669 -21.312 -2.369 1.00 38.53 187 SER A O 1
ATOM 1469 N N . LYS A 1 188 ? 8.392 -20.061 -0.541 1.00 45.41 188 LYS A N 1
ATOM 1470 C CA . LYS A 1 188 ? 8.189 -18.834 -1.315 1.00 45.41 188 LYS A CA 1
ATOM 1471 C C . LYS A 1 188 ? 9.540 -18.234 -1.691 1.00 45.41 188 LYS A C 1
ATOM 1473 O O . LYS A 1 188 ? 10.479 -18.243 -0.895 1.00 45.41 188 LYS A O 1
ATOM 1478 N N . VAL A 1 189 ? 9.621 -17.743 -2.923 1.00 45.88 189 VAL A N 1
ATOM 1479 C CA . VAL A 1 189 ? 10.808 -17.108 -3.497 1.00 45.88 189 VAL A CA 1
ATOM 1480 C C . VAL A 1 189 ? 11.169 -15.880 -2.673 1.00 45.88 189 VAL A C 1
ATOM 1482 O O . VAL A 1 189 ? 10.316 -15.042 -2.372 1.00 45.88 189 VAL A O 1
ATOM 1485 N N . SER A 1 190 ? 12.439 -15.782 -2.294 1.00 50.00 190 SER A N 1
ATOM 1486 C CA . SER A 1 190 ? 12.964 -14.554 -1.720 1.00 50.00 190 SER A CA 1
ATOM 1487 C C . SER A 1 190 ? 13.171 -13.509 -2.800 1.00 50.00 190 SER A C 1
ATOM 1489 O O . SER A 1 190 ? 13.705 -13.854 -3.858 1.00 50.00 190 SER A O 1
ATOM 1491 N N . PRO A 1 191 ? 12.777 -12.245 -2.565 1.00 59.09 191 PRO A N 1
ATOM 1492 C CA . PRO A 1 191 ? 13.184 -11.172 -3.456 1.00 59.09 191 PRO A CA 1
ATOM 1493 C C . PRO A 1 191 ? 14.721 -11.171 -3.552 1.00 59.09 191 PRO A C 1
ATOM 1495 O O . PRO A 1 191 ? 15.400 -11.431 -2.550 1.00 59.09 191 PRO A O 1
ATOM 1498 N N . PRO A 1 192 ? 15.296 -10.908 -4.736 1.00 68.56 192 PRO A N 1
ATOM 1499 C CA . PRO A 1 192 ? 16.741 -10.848 -4.894 1.00 68.56 192 PRO A CA 1
ATOM 1500 C C . PRO A 1 192 ? 17.350 -9.806 -3.952 1.00 68.56 192 PRO A C 1
ATOM 1502 O O . PRO A 1 192 ? 16.840 -8.690 -3.858 1.00 68.56 192 PRO A O 1
ATOM 1505 N N . THR A 1 193 ? 18.479 -10.127 -3.313 1.00 72.62 193 THR A N 1
ATOM 1506 C CA . THR A 1 193 ? 19.201 -9.205 -2.413 1.00 72.62 193 THR A CA 1
ATOM 1507 C C . THR A 1 193 ? 19.440 -7.837 -3.055 1.00 72.62 193 THR A C 1
ATOM 1509 O O . THR A 1 193 ? 19.244 -6.820 -2.405 1.00 72.62 193 THR A O 1
ATOM 1512 N N . LYS A 1 194 ? 19.758 -7.804 -4.357 1.00 77.50 194 LYS A N 1
ATOM 1513 C CA . LYS A 1 194 ? 19.971 -6.562 -5.115 1.00 77.50 194 LYS A CA 1
ATOM 1514 C C . LYS A 1 194 ? 18.739 -5.653 -5.169 1.00 77.50 194 LYS A C 1
ATOM 1516 O O . LYS A 1 194 ? 18.884 -4.443 -5.043 1.00 77.50 194 LYS A O 1
ATOM 1521 N N . LEU A 1 195 ? 17.540 -6.220 -5.336 1.00 81.69 195 LEU A N 1
ATOM 1522 C CA . LEU A 1 195 ? 16.290 -5.448 -5.329 1.00 81.69 195 LEU A CA 1
ATOM 1523 C C . LEU A 1 195 ? 16.080 -4.810 -3.960 1.00 81.69 195 LEU A C 1
ATOM 1525 O O . LEU A 1 195 ? 15.721 -3.644 -3.864 1.00 81.69 195 LEU A O 1
ATOM 1529 N N . LEU A 1 196 ? 16.330 -5.583 -2.906 1.00 80.06 196 LEU A N 1
ATOM 1530 C CA . LEU A 1 196 ? 16.187 -5.130 -1.532 1.00 80.06 196 LEU A CA 1
ATOM 1531 C C . LEU A 1 196 ? 17.203 -4.039 -1.168 1.00 80.06 196 LEU A C 1
ATOM 1533 O O . LEU A 1 196 ? 16.837 -3.059 -0.528 1.00 80.06 196 LEU A O 1
ATOM 1537 N N . GLU A 1 197 ? 18.458 -4.178 -1.593 1.00 81.12 197 GLU A N 1
ATOM 1538 C CA . GLU A 1 197 ? 19.493 -3.153 -1.417 1.00 81.12 197 GLU A CA 1
ATOM 1539 C C . GLU A 1 197 ? 19.138 -1.860 -2.149 1.00 81.12 197 GLU A C 1
ATOM 1541 O O . GLU A 1 197 ? 19.237 -0.786 -1.559 1.00 81.12 197 GLU A O 1
ATOM 1546 N N . GLN A 1 198 ? 18.657 -1.965 -3.391 1.00 87.06 198 GLN A N 1
ATOM 1547 C CA . GLN A 1 198 ? 18.186 -0.812 -4.154 1.00 87.06 198 GLN A CA 1
ATOM 1548 C C . GLN A 1 198 ? 16.965 -0.153 -3.495 1.00 87.06 198 GLN A C 1
ATOM 1550 O O . GLN A 1 198 ? 16.918 1.067 -3.372 1.00 87.06 198 GLN A O 1
ATOM 1555 N N . LEU A 1 199 ? 16.006 -0.947 -3.009 1.00 88.19 199 LEU A N 1
ATOM 1556 C CA . LEU A 1 199 ? 14.848 -0.443 -2.269 1.00 88.19 199 LEU A CA 1
ATOM 1557 C C . LEU A 1 199 ? 15.293 0.318 -1.021 1.00 88.19 199 LEU A C 1
ATOM 1559 O O . LEU A 1 199 ? 14.843 1.438 -0.804 1.00 88.19 199 LEU A O 1
ATOM 1563 N N . ALA A 1 200 ? 16.182 -0.275 -0.221 1.00 85.69 200 ALA A N 1
ATOM 1564 C CA . ALA A 1 200 ? 16.724 0.372 0.965 1.00 85.69 200 ALA A CA 1
ATOM 1565 C C . ALA A 1 200 ? 17.432 1.682 0.618 1.00 85.69 200 ALA A C 1
ATOM 1567 O O . ALA A 1 200 ? 17.221 2.670 1.313 1.00 85.69 200 ALA A O 1
ATOM 1568 N N . PHE A 1 201 ? 18.212 1.709 -0.464 1.00 86.62 201 PHE A N 1
ATOM 1569 C CA . PHE A 1 201 ? 18.851 2.923 -0.955 1.00 86.62 201 PHE A CA 1
ATOM 1570 C C . PHE A 1 201 ? 17.820 4.010 -1.299 1.00 86.62 201 PHE A C 1
ATOM 1572 O O . PHE A 1 201 ? 17.886 5.099 -0.730 1.00 86.62 201 PHE A O 1
ATOM 1579 N N . GLU A 1 202 ? 16.820 3.706 -2.132 1.00 88.69 202 GLU A N 1
ATOM 1580 C CA . GLU A 1 202 ? 15.810 4.681 -2.578 1.00 88.69 202 GLU A CA 1
ATOM 1581 C C . GLU A 1 202 ? 14.925 5.227 -1.446 1.00 88.69 202 GLU A C 1
ATOM 1583 O O . GLU A 1 202 ? 14.470 6.371 -1.517 1.00 88.69 202 GLU A O 1
ATOM 1588 N N . ILE A 1 203 ? 14.703 4.450 -0.379 1.00 87.50 203 ILE A N 1
ATOM 1589 C CA . ILE A 1 203 ? 13.905 4.884 0.783 1.00 87.50 203 ILE A CA 1
ATOM 1590 C C . ILE A 1 203 ? 14.746 5.407 1.956 1.00 87.50 203 ILE A C 1
ATOM 1592 O O . ILE A 1 203 ? 14.171 5.826 2.958 1.00 87.50 203 ILE A O 1
ATOM 1596 N N . SER A 1 204 ? 16.081 5.394 1.865 1.00 83.19 204 SER A N 1
ATOM 1597 C CA . SER A 1 204 ? 16.975 5.774 2.975 1.00 83.19 204 SER A CA 1
ATOM 1598 C C . SER A 1 204 ? 17.100 7.273 3.245 1.00 83.19 204 SER A C 1
ATOM 1600 O O . SER A 1 204 ? 17.788 7.669 4.189 1.00 83.19 204 SER A O 1
ATOM 1602 N N . ASP A 1 205 ? 16.436 8.114 2.452 1.00 74.00 205 ASP A N 1
ATOM 1603 C CA . ASP A 1 205 ? 16.485 9.560 2.634 1.00 74.00 205 ASP A CA 1
ATOM 1604 C C . ASP A 1 205 ? 15.896 9.985 3.993 1.00 74.00 205 ASP A C 1
ATOM 1606 O O . ASP A 1 205 ? 14.689 9.923 4.234 1.00 74.00 205 ASP A O 1
ATOM 1610 N N . LYS A 1 206 ? 16.778 10.463 4.882 1.00 58.19 206 LYS A N 1
ATOM 1611 C CA . LYS A 1 206 ? 16.469 10.846 6.268 1.00 58.19 206 LYS A CA 1
ATOM 1612 C C . LYS A 1 206 ? 15.543 12.056 6.395 1.00 58.19 206 LYS A C 1
ATOM 1614 O O . LYS A 1 206 ? 15.051 12.306 7.492 1.00 58.19 206 LYS A O 1
ATOM 1619 N N . LYS A 1 207 ? 15.336 12.834 5.328 1.00 66.06 207 LYS A N 1
ATOM 1620 C CA . LYS A 1 207 ? 14.435 13.999 5.356 1.00 66.06 207 LYS A CA 1
ATOM 1621 C C . LYS A 1 207 ? 12.990 13.657 4.995 1.00 66.06 207 LYS A C 1
ATOM 1623 O O . LYS A 1 207 ? 12.140 14.538 5.082 1.00 66.06 207 LYS A O 1
ATOM 1628 N N . ARG A 1 208 ? 12.707 12.412 4.597 1.00 75.31 208 ARG A N 1
ATOM 1629 C CA . ARG A 1 208 ? 11.393 12.009 4.091 1.00 75.31 208 ARG A CA 1
ATOM 1630 C C . ARG A 1 208 ? 10.358 11.961 5.226 1.00 75.31 208 ARG A C 1
ATOM 1632 O O . ARG A 1 208 ? 10.494 11.186 6.169 1.00 75.31 208 ARG A O 1
ATOM 1639 N N . LEU A 1 209 ? 9.319 12.788 5.123 1.00 84.75 209 LEU A N 1
ATOM 1640 C CA . LEU A 1 209 ? 8.183 12.868 6.050 1.00 84.75 209 LEU A CA 1
ATOM 1641 C C . LEU A 1 209 ? 7.139 11.781 5.773 1.00 84.75 209 LEU A C 1
ATOM 1643 O O . LEU A 1 209 ? 6.314 11.471 6.633 1.00 84.75 209 LEU A O 1
ATOM 1647 N N . THR A 1 210 ? 7.151 11.219 4.565 1.00 91.12 210 THR A N 1
ATOM 1648 C CA . THR A 1 210 ? 6.208 10.189 4.127 1.00 91.12 210 THR A CA 1
ATOM 1649 C C . THR A 1 210 ? 6.377 8.888 4.923 1.00 91.12 210 THR A C 1
ATOM 1651 O O . THR A 1 210 ? 7.423 8.244 4.824 1.00 91.12 210 THR A O 1
ATOM 1654 N N . PRO A 1 211 ? 5.343 8.429 5.657 1.00 92.44 211 PRO A N 1
ATOM 1655 C CA . PRO A 1 211 ? 5.391 7.148 6.349 1.00 92.44 211 PRO A CA 1
ATOM 1656 C C . PRO A 1 211 ? 5.472 5.987 5.354 1.00 92.44 211 PRO A C 1
ATOM 1658 O O . PRO A 1 211 ? 4.574 5.802 4.529 1.00 92.44 211 PRO A O 1
ATOM 1661 N N . ILE A 1 212 ? 6.514 5.165 5.465 1.00 91.56 212 ILE A N 1
ATOM 1662 C CA . ILE A 1 212 ? 6.708 3.997 4.601 1.00 91.56 212 ILE A CA 1
ATOM 1663 C C . ILE A 1 212 ? 6.290 2.721 5.329 1.00 91.56 212 ILE A C 1
ATOM 1665 O O . ILE A 1 212 ? 6.700 2.465 6.467 1.00 91.56 212 ILE A O 1
ATOM 1669 N N . GLN A 1 213 ? 5.484 1.904 4.652 1.00 91.25 213 GLN A N 1
ATOM 1670 C CA . GLN A 1 213 ? 5.186 0.536 5.045 1.00 91.25 213 GLN A CA 1
ATOM 1671 C C . GLN A 1 213 ? 5.795 -0.440 4.038 1.00 91.25 213 GLN A C 1
ATOM 1673 O O . GLN A 1 213 ? 5.425 -0.435 2.870 1.00 91.25 213 GLN A O 1
ATOM 1678 N N . LEU A 1 214 ? 6.690 -1.315 4.485 1.00 88.69 214 LEU A N 1
ATOM 1679 C CA . LEU A 1 214 ? 7.207 -2.398 3.653 1.00 88.69 214 LEU A CA 1
ATOM 1680 C C . LEU A 1 214 ? 6.295 -3.617 3.774 1.00 88.69 214 LEU A C 1
ATOM 1682 O O . LEU A 1 214 ? 5.966 -4.030 4.886 1.00 88.69 214 LEU A O 1
ATOM 1686 N N . ILE A 1 215 ? 5.879 -4.177 2.641 1.00 85.75 215 ILE A N 1
ATOM 1687 C CA . ILE A 1 215 ? 4.894 -5.253 2.566 1.00 85.75 215 ILE A CA 1
ATOM 1688 C C . ILE A 1 215 ? 5.556 -6.504 1.991 1.00 85.75 215 ILE A C 1
ATOM 1690 O O . ILE A 1 215 ? 6.135 -6.470 0.910 1.00 85.75 215 ILE A O 1
ATOM 1694 N N . SER A 1 216 ? 5.440 -7.623 2.708 1.00 77.62 216 SER A N 1
ATOM 1695 C CA . SER A 1 216 ? 5.903 -8.929 2.230 1.00 77.62 216 SER A CA 1
ATOM 1696 C C . SER A 1 216 ? 4.789 -9.975 2.244 1.00 77.62 216 SER A C 1
ATOM 1698 O O . SER A 1 216 ? 4.048 -10.088 3.225 1.00 77.62 216 SER A O 1
ATOM 1700 N N . GLN A 1 217 ? 4.675 -10.774 1.180 1.00 71.44 217 GLN A N 1
ATOM 1701 C CA . GLN A 1 217 ? 3.729 -11.889 1.102 1.00 71.44 217 GLN A CA 1
ATOM 1702 C C . GLN A 1 217 ? 4.332 -13.207 1.598 1.00 71.44 217 GLN A C 1
ATOM 1704 O O . GLN A 1 217 ? 5.153 -13.842 0.938 1.00 71.44 217 GLN A O 1
ATOM 1709 N N . GLY A 1 218 ? 3.785 -13.714 2.703 1.00 57.78 218 GLY A N 1
ATOM 1710 C CA . GLY A 1 218 ? 4.112 -15.027 3.257 1.00 57.78 218 GLY A CA 1
ATOM 1711 C C . GLY A 1 218 ? 5.228 -15.020 4.301 1.00 57.78 218 GLY A C 1
ATOM 1712 O O . GLY A 1 218 ? 6.204 -14.288 4.204 1.00 57.78 218 GLY A O 1
ATOM 1713 N N . ILE A 1 219 ? 5.055 -15.874 5.313 1.00 47.94 219 ILE A N 1
ATOM 1714 C CA . ILE A 1 219 ? 5.958 -15.980 6.473 1.00 47.94 219 ILE A CA 1
ATOM 1715 C C . ILE A 1 219 ? 6.697 -17.318 6.515 1.00 47.94 219 ILE A C 1
ATOM 1717 O O . ILE A 1 219 ? 7.674 -17.472 7.236 1.00 47.94 219 ILE A O 1
ATOM 1721 N N . TYR A 1 220 ? 6.296 -18.282 5.689 1.00 46.66 220 TYR A N 1
ATOM 1722 C CA . TYR A 1 220 ? 6.893 -19.619 5.712 1.00 46.66 220 TYR A CA 1
ATOM 1723 C C . TYR A 1 220 ? 8.238 -19.716 4.978 1.00 46.66 220 TYR A C 1
ATOM 1725 O O . TYR A 1 220 ? 8.899 -20.746 5.042 1.00 46.66 220 TYR A O 1
ATOM 1733 N N . SER A 1 221 ? 8.696 -18.636 4.340 1.00 44.50 221 SER A N 1
ATOM 1734 C CA . SER A 1 221 ? 10.099 -18.470 3.965 1.00 44.50 221 SER A CA 1
ATOM 1735 C C . SER A 1 221 ? 10.763 -17.545 4.988 1.00 44.50 221 SER A C 1
ATOM 1737 O O . SER A 1 221 ? 10.827 -16.334 4.763 1.00 44.50 221 SER A O 1
ATOM 1739 N N . GLY A 1 222 ? 11.271 -18.085 6.104 1.00 49.38 222 GLY A N 1
ATOM 1740 C CA . GLY A 1 222 ? 11.982 -17.309 7.141 1.00 49.38 222 GLY A CA 1
ATOM 1741 C C . GLY A 1 222 ? 13.087 -16.382 6.595 1.00 49.38 222 GLY A C 1
ATOM 1742 O O . GLY A 1 222 ? 13.433 -15.376 7.209 1.00 49.38 222 GLY A O 1
ATOM 1743 N N . ARG A 1 223 ? 13.566 -16.636 5.369 1.00 53.34 223 ARG A N 1
ATOM 1744 C CA . ARG A 1 223 ? 14.490 -15.782 4.607 1.00 53.34 223 ARG A CA 1
ATOM 1745 C C . ARG A 1 223 ? 13.940 -14.391 4.247 1.00 53.34 223 ARG A C 1
ATOM 1747 O O . ARG A 1 223 ? 14.700 -13.435 4.282 1.00 53.34 223 ARG A O 1
ATOM 1754 N N . ASN A 1 224 ? 12.652 -14.229 3.930 1.00 55.12 224 ASN A N 1
ATOM 1755 C CA . ASN A 1 224 ? 12.139 -12.941 3.415 1.00 55.12 224 ASN A CA 1
ATOM 1756 C C . ASN A 1 224 ? 12.008 -11.900 4.516 1.00 55.12 224 ASN A C 1
ATOM 1758 O O . ASN A 1 224 ? 12.401 -10.751 4.346 1.00 55.12 224 ASN A O 1
ATOM 1762 N N . LEU A 1 225 ? 11.484 -12.324 5.661 1.00 62.91 225 LEU A N 1
ATOM 1763 C CA . LEU A 1 225 ? 11.262 -11.446 6.796 1.00 62.91 225 LEU A CA 1
ATOM 1764 C C . LEU A 1 225 ? 12.563 -11.148 7.561 1.00 62.91 225 LEU A C 1
ATOM 1766 O O . LEU A 1 225 ? 12.749 -10.022 8.014 1.00 62.91 225 LEU A O 1
ATOM 1770 N N . SER A 1 226 ? 13.505 -12.095 7.622 1.00 63.16 226 SER A N 1
ATOM 1771 C CA . SER A 1 226 ? 14.857 -11.825 8.138 1.00 63.16 226 SER A CA 1
ATOM 1772 C C . SER A 1 226 ? 15.632 -10.844 7.263 1.00 63.16 226 SER A C 1
ATOM 1774 O O . SER A 1 226 ? 16.248 -9.919 7.787 1.00 63.16 226 SER A O 1
ATOM 1776 N N . LEU A 1 227 ? 15.556 -10.975 5.936 1.00 63.28 227 LEU A N 1
ATOM 1777 C CA . LEU A 1 227 ? 16.136 -9.993 5.018 1.00 63.28 227 LEU A CA 1
ATOM 1778 C C . LEU A 1 227 ? 15.475 -8.623 5.163 1.00 63.28 227 LEU A C 1
ATOM 1780 O O . LEU A 1 227 ? 16.171 -7.620 5.235 1.00 63.28 227 LEU A O 1
ATOM 1784 N N . LEU A 1 228 ? 14.151 -8.574 5.270 1.00 66.94 228 LEU A N 1
ATOM 1785 C CA . LEU A 1 228 ? 13.407 -7.332 5.446 1.00 66.94 228 LEU A CA 1
ATOM 1786 C C . LEU A 1 228 ? 13.765 -6.600 6.742 1.00 66.94 228 LEU A C 1
ATOM 1788 O O . LEU A 1 228 ? 13.951 -5.387 6.732 1.00 66.94 228 LEU A O 1
ATOM 1792 N N . ILE A 1 229 ? 13.921 -7.333 7.846 1.00 68.50 229 ILE A N 1
ATOM 1793 C CA . ILE A 1 229 ? 14.376 -6.757 9.115 1.00 68.50 229 ILE A CA 1
ATOM 1794 C C . ILE A 1 229 ? 15.826 -6.271 9.000 1.00 68.50 229 ILE A C 1
ATOM 1796 O O . ILE A 1 229 ? 16.113 -5.162 9.438 1.00 68.50 229 ILE A O 1
ATOM 1800 N N . LYS A 1 230 ? 16.709 -7.003 8.307 1.00 68.69 230 LYS A N 1
ATOM 1801 C CA . LYS A 1 230 ? 18.068 -6.518 8.001 1.00 68.69 230 LYS A CA 1
ATOM 1802 C C . LYS A 1 230 ? 18.070 -5.239 7.158 1.00 68.69 230 LYS A C 1
ATOM 1804 O O . LYS A 1 230 ? 18.961 -4.413 7.321 1.00 68.69 230 LYS A O 1
ATOM 1809 N N . LEU A 1 231 ? 17.106 -5.054 6.253 1.00 67.75 231 LEU A N 1
ATOM 1810 C CA . LEU A 1 231 ? 16.968 -3.788 5.522 1.00 67.75 231 LEU A CA 1
ATOM 1811 C C . LEU A 1 231 ? 16.559 -2.659 6.456 1.00 67.75 231 LEU A C 1
ATOM 1813 O O . LEU A 1 231 ? 17.161 -1.598 6.390 1.00 67.75 231 LEU A O 1
ATOM 1817 N N . ILE A 1 232 ? 15.596 -2.895 7.352 1.00 68.75 232 ILE A N 1
ATOM 1818 C CA . ILE A 1 232 ? 15.202 -1.909 8.367 1.00 68.75 232 ILE A CA 1
ATOM 1819 C C . ILE A 1 232 ? 16.408 -1.526 9.232 1.00 68.75 232 ILE A C 1
ATOM 1821 O O . ILE A 1 232 ? 16.623 -0.349 9.473 1.00 68.75 232 ILE A O 1
ATOM 1825 N N . GLU A 1 233 ? 17.231 -2.491 9.647 1.00 69.38 233 GLU A N 1
ATOM 1826 C CA . GLU A 1 233 ? 18.447 -2.226 10.429 1.00 69.38 233 GLU A CA 1
ATOM 1827 C C . GLU A 1 233 ? 19.484 -1.397 9.655 1.00 69.38 233 GLU A C 1
ATOM 1829 O O . GLU A 1 233 ? 20.210 -0.601 10.250 1.00 69.38 233 GLU A O 1
ATOM 1834 N N . LYS A 1 234 ? 19.549 -1.548 8.326 1.00 66.56 234 LYS A N 1
ATOM 1835 C CA . LYS A 1 234 ? 20.425 -0.744 7.460 1.00 66.56 234 LYS A CA 1
ATOM 1836 C C . LYS A 1 234 ? 19.883 0.663 7.207 1.00 66.56 234 LYS A C 1
ATOM 1838 O O . LYS A 1 234 ? 20.673 1.580 6.981 1.00 66.56 234 LYS A O 1
ATOM 1843 N N . ILE A 1 235 ? 18.563 0.845 7.209 1.00 68.81 235 ILE A N 1
ATOM 1844 C CA . ILE A 1 235 ? 17.946 2.137 6.924 1.00 68.81 235 ILE A CA 1
ATOM 1845 C C . ILE A 1 235 ? 17.735 2.890 8.235 1.00 68.81 235 ILE A C 1
ATOM 1847 O O . ILE A 1 235 ? 16.897 2.541 9.058 1.00 68.81 235 ILE A O 1
ATOM 1851 N N . ASN A 1 236 ? 18.480 3.974 8.421 1.00 63.59 236 ASN A N 1
ATOM 1852 C CA . ASN A 1 236 ? 18.367 4.815 9.607 1.00 63.59 236 ASN A CA 1
ATOM 1853 C C . ASN A 1 236 ? 17.091 5.688 9.520 1.00 63.59 236 ASN A C 1
ATOM 1855 O O . ASN A 1 236 ? 17.163 6.859 9.148 1.00 63.59 236 ASN A 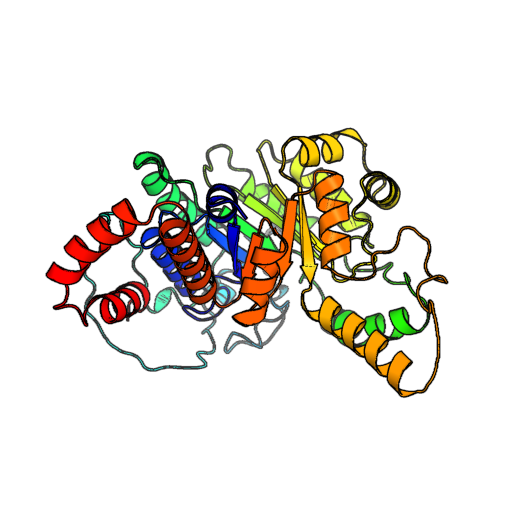O 1
ATOM 1859 N N . GLY A 1 237 ? 15.925 5.084 9.793 1.00 65.12 237 GLY A N 1
ATOM 1860 C CA . GLY A 1 237 ? 14.593 5.693 9.712 1.00 65.12 237 GLY A CA 1
ATOM 1861 C C . GLY A 1 237 ? 13.492 4.832 10.356 1.00 65.12 237 GLY A C 1
ATOM 1862 O O . GLY A 1 237 ? 13.686 3.649 10.638 1.00 65.12 237 GLY A O 1
ATOM 1863 N N . GLN A 1 238 ? 12.319 5.420 10.621 1.00 70.25 238 GLN A N 1
ATOM 1864 C CA . GLN A 1 238 ? 11.179 4.696 11.202 1.00 70.25 238 GLN A CA 1
ATOM 1865 C C . GLN A 1 238 ? 10.279 4.104 10.110 1.00 70.25 238 GLN A C 1
ATOM 1867 O O . GLN A 1 238 ? 9.544 4.821 9.437 1.00 70.25 238 GLN A O 1
ATOM 1872 N N . PHE A 1 239 ? 10.282 2.776 9.985 1.00 80.81 239 PHE A N 1
ATOM 1873 C CA . PHE A 1 239 ? 9.450 2.050 9.019 1.00 80.81 239 PHE A CA 1
ATOM 1874 C C . PHE A 1 239 ? 8.342 1.267 9.705 1.00 80.81 239 PHE A C 1
ATOM 1876 O O . PHE A 1 239 ? 8.511 0.771 10.823 1.00 80.81 239 PHE A O 1
ATOM 1883 N N . HIS A 1 240 ? 7.223 1.128 8.999 1.00 86.19 240 HIS A N 1
ATOM 1884 C CA . HIS A 1 240 ? 6.194 0.156 9.327 1.00 86.19 240 HIS A CA 1
ATOM 1885 C C . HIS A 1 240 ? 6.437 -1.110 8.517 1.00 86.19 240 HIS A C 1
ATOM 1887 O O . HIS A 1 240 ? 6.771 -1.075 7.336 1.00 86.19 240 HIS A O 1
ATOM 1893 N N . LEU A 1 241 ? 6.231 -2.245 9.150 1.00 85.44 241 LEU A N 1
ATOM 1894 C CA . LEU A 1 241 ? 6.312 -3.546 8.536 1.00 85.44 241 LEU A CA 1
ATOM 1895 C C . LEU A 1 241 ? 4.907 -4.126 8.425 1.00 85.44 241 LEU A C 1
ATOM 1897 O O . LEU A 1 241 ? 4.157 -4.145 9.399 1.00 85.44 241 LEU A O 1
ATOM 1901 N N . ALA A 1 242 ? 4.549 -4.607 7.244 1.00 85.75 242 ALA A N 1
ATOM 1902 C CA . ALA A 1 242 ? 3.338 -5.366 7.025 1.00 85.75 242 ALA A CA 1
ATOM 1903 C C . ALA A 1 242 ? 3.633 -6.714 6.386 1.00 85.75 242 ALA A C 1
ATOM 1905 O O . ALA A 1 242 ? 4.442 -6.858 5.471 1.00 85.75 242 ALA A O 1
ATOM 1906 N N . ILE A 1 243 ? 2.898 -7.708 6.853 1.00 80.44 243 ILE A N 1
ATOM 1907 C CA . ILE A 1 243 ? 2.979 -9.061 6.344 1.00 80.44 243 ILE A CA 1
ATOM 1908 C C . ILE A 1 243 ? 1.617 -9.481 5.845 1.00 80.44 243 ILE A C 1
ATOM 1910 O O . ILE A 1 243 ? 0.638 -9.457 6.587 1.00 80.44 243 ILE A O 1
ATOM 1914 N N . GLN A 1 244 ? 1.561 -9.931 4.600 1.00 78.81 244 GLN A N 1
ATOM 1915 C CA . GLN A 1 244 ? 0.360 -10.507 4.030 1.00 78.81 244 GLN A CA 1
ATOM 1916 C C . GLN A 1 244 ? 0.302 -12.013 4.313 1.00 78.81 244 GLN A C 1
ATOM 1918 O O . GLN A 1 244 ? 1.052 -12.822 3.756 1.00 78.81 244 GLN A O 1
ATOM 1923 N N . ALA A 1 245 ? -0.632 -12.389 5.182 1.00 68.31 245 ALA A N 1
ATOM 1924 C CA . ALA A 1 245 ? -0.958 -13.758 5.533 1.00 68.31 245 ALA A CA 1
ATOM 1925 C C . ALA A 1 245 ? -2.144 -14.254 4.695 1.00 68.31 245 ALA A C 1
ATOM 1927 O O . ALA A 1 245 ? -3.231 -13.667 4.662 1.00 68.31 245 ALA A O 1
ATOM 1928 N N . SER A 1 246 ? -1.933 -15.376 4.009 1.00 57.84 246 SER A N 1
ATOM 1929 C CA . SER A 1 246 ? -2.990 -16.053 3.256 1.00 57.84 246 SER A CA 1
ATOM 1930 C C . SER A 1 246 ? -3.759 -17.073 4.093 1.00 57.84 246 SER A C 1
ATOM 1932 O O . SER A 1 246 ? -4.700 -17.650 3.577 1.00 57.84 246 SER A O 1
ATOM 1934 N N . THR A 1 247 ? -3.401 -17.329 5.350 1.00 55.53 247 THR A N 1
ATOM 1935 C CA . THR A 1 247 ? -4.024 -18.395 6.145 1.00 55.53 247 THR A CA 1
ATOM 1936 C C . THR A 1 247 ? -4.360 -17.908 7.553 1.00 55.53 247 THR A C 1
ATOM 1938 O O . THR A 1 247 ? -3.637 -17.098 8.126 1.00 55.53 247 THR A O 1
ATOM 1941 N N . SER A 1 248 ? -5.443 -18.439 8.132 1.00 52.00 248 SER A N 1
ATOM 1942 C CA . SER A 1 248 ? -5.718 -18.354 9.577 1.00 52.00 248 SER A CA 1
ATOM 1943 C C . SER A 1 248 ? -4.772 -19.239 10.405 1.00 52.00 248 SER A C 1
ATOM 1945 O O . SER A 1 248 ? -4.758 -19.157 11.626 1.00 52.00 248 SER A O 1
ATOM 1947 N N . HIS A 1 249 ? -3.964 -20.062 9.727 1.00 51.41 249 HIS A N 1
ATOM 1948 C CA . HIS A 1 249 ? -2.859 -20.852 10.281 1.00 51.41 249 HIS A CA 1
ATOM 1949 C C . HIS A 1 249 ? -1.586 -20.030 10.493 1.00 51.41 249 HIS A C 1
ATOM 1951 O O . HIS A 1 249 ? -0.578 -20.566 10.951 1.00 51.41 249 HIS A O 1
ATOM 1957 N N . PHE A 1 250 ? -1.600 -18.756 10.099 1.00 57.25 250 PHE A N 1
ATOM 1958 C CA . PHE A 1 250 ? -0.483 -17.876 10.353 1.00 57.25 250 PHE A CA 1
ATOM 1959 C C . PHE A 1 250 ? -0.238 -17.794 11.867 1.00 57.25 250 PHE A C 1
ATOM 1961 O O . PHE A 1 250 ? -1.195 -17.499 12.588 1.00 57.25 250 PHE A O 1
ATOM 1968 N N . PRO A 1 251 ? 0.994 -18.043 12.355 1.00 58.62 251 PRO A N 1
ATOM 1969 C CA . PRO A 1 251 ? 1.351 -17.773 13.739 1.00 58.62 251 PRO A CA 1
ATOM 1970 C C . PRO A 1 251 ? 1.220 -16.274 14.014 1.00 58.62 251 PRO A C 1
ATOM 1972 O O . PRO A 1 251 ? 2.150 -15.492 13.841 1.00 58.62 251 PRO A O 1
ATOM 1975 N N . ALA A 1 252 ? 0.015 -15.886 14.413 1.00 59.03 252 ALA A N 1
ATOM 1976 C CA . ALA A 1 252 ? -0.348 -14.558 14.877 1.00 59.03 252 ALA A CA 1
ATOM 1977 C C . ALA A 1 252 ? 0.187 -14.286 16.293 1.00 59.03 252 ALA A C 1
ATOM 1979 O O . ALA A 1 252 ? -0.023 -13.201 16.827 1.00 59.03 252 ALA A O 1
ATOM 1980 N N . ASP A 1 253 ? 0.858 -15.268 16.903 1.00 65.44 253 ASP A N 1
ATOM 1981 C CA . ASP A 1 253 ? 1.517 -15.139 18.189 1.00 65.44 253 ASP A CA 1
ATOM 1982 C C . ASP A 1 253 ? 3.021 -14.897 18.049 1.00 65.44 253 ASP A C 1
ATOM 1984 O O . ASP A 1 253 ? 3.723 -15.454 17.198 1.00 65.44 253 ASP A O 1
ATOM 1988 N N . THR A 1 254 ? 3.523 -14.047 18.937 1.00 65.50 254 THR A N 1
ATOM 1989 C CA . THR A 1 254 ? 4.901 -13.562 18.914 1.00 65.50 254 THR A CA 1
ATOM 1990 C C . THR A 1 254 ? 5.918 -14.690 19.115 1.00 65.50 254 THR A C 1
ATOM 1992 O O . THR A 1 254 ? 7.027 -14.604 18.592 1.00 65.50 254 THR A O 1
ATOM 1995 N N . ILE A 1 255 ? 5.568 -15.759 19.843 1.00 66.19 255 ILE A N 1
ATOM 1996 C CA . ILE A 1 255 ? 6.471 -16.884 20.139 1.00 66.19 255 ILE A CA 1
ATOM 1997 C C . ILE A 1 255 ? 6.703 -17.713 18.877 1.00 66.19 255 ILE A C 1
ATOM 1999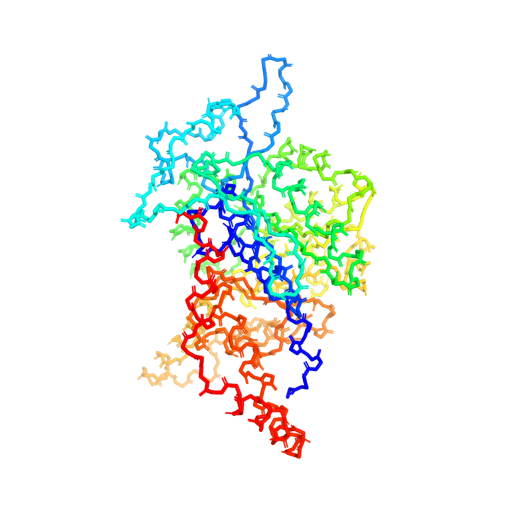 O O . ILE A 1 255 ? 7.848 -17.959 18.493 1.00 66.19 255 ILE A O 1
ATOM 2003 N N . SER A 1 256 ? 5.627 -18.122 18.212 1.00 65.81 256 SER A N 1
ATOM 2004 C CA . SER A 1 256 ? 5.685 -18.896 16.977 1.00 65.81 256 SER A CA 1
ATOM 2005 C C . SER A 1 256 ? 6.304 -18.086 15.838 1.00 65.81 256 SER A C 1
ATOM 2007 O O . SER A 1 256 ? 7.078 -18.635 15.050 1.00 65.81 256 SER A O 1
ATOM 2009 N N . LEU A 1 257 ? 6.048 -16.771 15.785 1.00 66.81 257 LEU A N 1
ATOM 2010 C CA . LEU A 1 257 ? 6.714 -15.883 14.837 1.00 66.81 257 LEU A CA 1
ATOM 2011 C C . LEU A 1 257 ? 8.224 -15.805 15.114 1.00 66.81 257 LEU A C 1
ATOM 2013 O O . LEU A 1 257 ? 9.013 -16.056 14.213 1.00 66.81 257 LEU A O 1
ATOM 2017 N N . LYS A 1 258 ? 8.646 -15.555 16.363 1.00 66.06 258 LYS A N 1
ATOM 2018 C CA . LYS A 1 258 ? 10.072 -15.539 16.754 1.00 66.06 258 LYS A CA 1
ATOM 2019 C C . LYS A 1 258 ? 10.782 -16.844 16.381 1.00 66.06 258 LYS A C 1
ATOM 2021 O O . LYS A 1 258 ? 11.857 -16.800 15.792 1.00 66.06 258 LYS A O 1
ATOM 2026 N N . ARG A 1 259 ? 10.155 -17.996 16.654 1.00 64.06 259 ARG A N 1
ATOM 2027 C CA . ARG A 1 259 ? 10.684 -19.325 16.291 1.00 64.06 259 ARG A CA 1
ATOM 2028 C C . ARG A 1 259 ? 10.835 -19.524 14.784 1.00 64.06 259 ARG A C 1
ATOM 2030 O O . ARG A 1 259 ? 11.785 -20.164 14.356 1.00 64.06 259 ARG A O 1
ATOM 2037 N N . SER A 1 260 ? 9.909 -18.993 13.988 1.00 58.44 260 SER A N 1
ATOM 2038 C CA . SER A 1 260 ? 9.894 -19.192 12.530 1.00 58.44 260 SER A CA 1
ATOM 2039 C C . SER A 1 260 ? 10.928 -18.346 11.787 1.00 58.44 260 SER A C 1
ATOM 2041 O O . SER A 1 260 ? 11.188 -18.589 10.609 1.00 58.44 260 SER A O 1
ATOM 2043 N N . LEU A 1 261 ? 11.468 -17.316 12.438 1.00 56.44 261 LEU A N 1
ATOM 2044 C CA . LEU A 1 261 ? 12.235 -16.282 11.759 1.00 56.44 261 LEU A CA 1
ATOM 2045 C C . LEU A 1 261 ? 13.736 -16.364 11.955 1.00 56.44 261 LEU A C 1
ATOM 2047 O O . LEU A 1 261 ? 14.445 -15.850 11.097 1.00 56.44 261 LEU A O 1
ATOM 2051 N N . ASP A 1 262 ? 14.216 -17.029 13.006 1.00 55.69 262 ASP A N 1
ATOM 2052 C CA . ASP A 1 262 ? 15.654 -17.102 13.305 1.00 55.69 262 ASP A CA 1
ATOM 2053 C C . ASP A 1 262 ? 16.311 -15.699 13.348 1.00 55.69 262 ASP A C 1
ATOM 2055 O O . ASP A 1 262 ? 17.418 -15.467 12.870 1.00 55.69 262 ASP A O 1
ATOM 2059 N N . ILE A 1 263 ? 15.569 -14.708 13.864 1.00 56.28 263 ILE A N 1
ATOM 2060 C CA . ILE A 1 263 ? 15.993 -13.302 13.981 1.00 56.28 263 ILE A CA 1
ATOM 2061 C C . ILE A 1 263 ? 16.229 -12.975 15.455 1.00 56.28 263 ILE A C 1
ATOM 2063 O O . ILE A 1 263 ? 15.537 -13.491 16.336 1.00 56.28 263 ILE A O 1
ATOM 2067 N N . GLY A 1 264 ? 17.154 -12.048 15.723 1.00 58.19 264 GLY A N 1
ATOM 2068 C CA . GLY A 1 264 ? 17.317 -11.428 17.036 1.00 58.19 264 GLY A CA 1
ATOM 2069 C C . GLY A 1 264 ? 15.984 -10.911 17.592 1.00 58.19 264 GLY A C 1
ATOM 2070 O O . GLY A 1 264 ? 15.254 -10.157 16.952 1.00 58.19 264 GLY A O 1
ATOM 2071 N N . THR A 1 265 ? 15.653 -11.318 18.813 1.00 59.91 265 THR A N 1
ATOM 2072 C CA . THR A 1 265 ? 14.347 -11.086 19.455 1.00 59.91 265 THR A CA 1
ATOM 2073 C C . THR A 1 265 ? 14.007 -9.609 19.689 1.00 59.91 265 THR A C 1
ATOM 2075 O O . THR A 1 265 ? 12.835 -9.286 19.911 1.00 59.91 265 THR A O 1
ATOM 2078 N N . LYS A 1 266 ? 15.004 -8.720 19.623 1.00 65.62 266 LYS A N 1
ATOM 2079 C CA . LYS A 1 266 ? 14.898 -7.295 19.945 1.00 65.62 266 LYS A CA 1
ATOM 2080 C C . LYS A 1 266 ? 14.160 -6.490 18.865 1.00 65.62 266 LYS A C 1
ATOM 2082 O O . LYS A 1 266 ? 13.112 -5.929 19.168 1.00 65.62 266 LYS A O 1
ATOM 2087 N N . SER A 1 267 ? 14.608 -6.534 17.605 1.00 74.06 267 SER A N 1
ATOM 2088 C CA . SER A 1 267 ? 14.049 -5.728 16.499 1.00 74.06 267 SER A CA 1
ATOM 2089 C C . SER A 1 267 ? 12.557 -6.006 16.254 1.00 74.06 267 SER A C 1
ATOM 2091 O O . SER A 1 267 ? 11.766 -5.097 16.007 1.00 74.06 267 SER A O 1
ATOM 2093 N N . LEU A 1 268 ? 12.135 -7.271 16.375 1.00 76.06 268 LEU A N 1
ATOM 2094 C CA . LEU A 1 268 ? 10.725 -7.652 16.254 1.00 76.06 268 LEU A CA 1
ATOM 2095 C C . LEU A 1 268 ? 9.870 -7.131 17.419 1.00 76.06 268 LEU A C 1
ATOM 2097 O O . LEU A 1 268 ? 8.766 -6.644 17.188 1.00 76.06 268 LEU A O 1
ATOM 2101 N N . SER A 1 269 ? 10.360 -7.247 18.657 1.00 79.50 269 SER A N 1
ATOM 2102 C CA . SER A 1 269 ? 9.611 -6.793 19.838 1.00 79.50 269 SER A CA 1
ATOM 2103 C C . SER A 1 269 ? 9.435 -5.273 19.799 1.00 79.50 269 SER A C 1
ATOM 2105 O O . SER A 1 269 ? 8.318 -4.791 19.957 1.00 79.50 269 SER A O 1
ATOM 2107 N N . GLU A 1 270 ? 10.483 -4.533 19.421 1.00 82.44 270 GLU A N 1
ATOM 2108 C CA . GLU A 1 270 ? 10.420 -3.082 19.218 1.00 82.44 270 GLU A CA 1
ATOM 2109 C C . GLU A 1 270 ? 9.379 -2.683 18.160 1.00 82.44 270 GLU A C 1
ATOM 2111 O O . GLU A 1 270 ? 8.627 -1.729 18.360 1.00 82.44 270 GLU A O 1
ATOM 2116 N N . LEU A 1 271 ? 9.287 -3.404 17.034 1.00 82.62 271 LEU A N 1
ATOM 2117 C CA . LEU A 1 271 ? 8.278 -3.144 15.996 1.00 82.62 271 LEU A CA 1
ATOM 2118 C C . LEU A 1 271 ? 6.844 -3.347 16.504 1.00 82.62 271 LEU A C 1
ATOM 2120 O O . LEU A 1 271 ? 5.954 -2.575 16.144 1.00 82.62 271 LEU A O 1
ATOM 2124 N N . ILE A 1 272 ? 6.611 -4.373 17.323 1.00 85.62 272 ILE A N 1
ATOM 2125 C CA . ILE A 1 272 ? 5.289 -4.677 17.886 1.00 85.62 272 ILE A CA 1
ATOM 2126 C C . ILE A 1 272 ? 4.915 -3.641 18.953 1.00 85.62 272 ILE A C 1
ATOM 2128 O O . ILE A 1 272 ? 3.838 -3.046 18.879 1.00 85.62 272 ILE A O 1
ATOM 2132 N N . GLU A 1 273 ? 5.818 -3.372 19.898 1.00 87.38 273 GLU A N 1
ATOM 2133 C CA . GLU A 1 273 ? 5.624 -2.405 20.987 1.00 87.38 273 GLU A CA 1
ATOM 2134 C C . GLU A 1 273 ? 5.373 -0.992 20.450 1.00 87.38 273 GLU A C 1
ATOM 2136 O O . GLU A 1 273 ? 4.461 -0.302 20.901 1.00 87.38 273 GLU A O 1
ATOM 2141 N N . SER A 1 274 ? 6.103 -0.596 19.404 1.00 87.75 274 SER A N 1
ATOM 2142 C CA . SER A 1 274 ? 5.917 0.697 18.734 1.00 87.75 274 SER A CA 1
ATOM 2143 C C . SER A 1 274 ? 4.748 0.739 17.739 1.00 87.75 274 SER A C 1
ATOM 2145 O O . SER A 1 274 ? 4.602 1.726 17.023 1.00 87.75 274 SER A O 1
ATOM 2147 N N . LYS A 1 275 ? 3.902 -0.304 17.672 1.00 90.06 275 LYS A N 1
ATOM 2148 C CA . LYS A 1 275 ? 2.740 -0.397 16.761 1.00 90.06 275 LYS A CA 1
ATOM 2149 C C . LYS A 1 275 ? 3.094 -0.228 15.281 1.00 90.06 275 LYS A C 1
ATOM 2151 O O . LYS A 1 275 ? 2.291 0.243 14.478 1.00 90.06 275 LYS A O 1
ATOM 2156 N N . ARG A 1 276 ? 4.285 -0.680 14.896 1.00 87.88 276 ARG A N 1
ATOM 2157 C CA . ARG A 1 276 ? 4.798 -0.631 13.523 1.00 87.88 276 ARG A CA 1
ATOM 2158 C C . ARG A 1 276 ? 4.725 -1.968 12.800 1.00 87.88 276 ARG A C 1
ATOM 2160 O O . ARG A 1 276 ? 5.146 -2.034 11.655 1.00 87.88 276 ARG A O 1
ATOM 2167 N N . PHE A 1 277 ? 4.159 -3.009 13.405 1.00 88.12 277 PHE A N 1
ATOM 2168 C CA . PHE A 1 277 ? 3.980 -4.313 12.767 1.00 88.12 277 PHE A CA 1
ATOM 2169 C C . PHE A 1 277 ? 2.503 -4.589 12.472 1.00 88.12 277 PHE A C 1
ATOM 2171 O O . PHE A 1 277 ? 1.684 -4.627 13.388 1.00 88.12 277 PHE A O 1
ATOM 2178 N N . THR A 1 278 ? 2.162 -4.814 11.201 1.00 89.50 278 THR A N 1
ATOM 2179 C CA . THR A 1 278 ? 0.809 -5.169 10.748 1.00 89.50 278 THR A CA 1
ATOM 2180 C C . THR A 1 278 ? 0.746 -6.582 10.166 1.00 89.50 278 THR A C 1
ATOM 2182 O O . THR A 1 278 ? 1.575 -6.960 9.340 1.00 89.50 278 THR A O 1
ATOM 2185 N N . VAL A 1 279 ? -0.284 -7.342 10.529 1.00 87.12 279 VAL A N 1
ATOM 2186 C CA . VAL A 1 279 ? -0.638 -8.625 9.908 1.00 87.12 279 VAL A CA 1
ATOM 2187 C C . VAL A 1 279 ? -1.887 -8.438 9.049 1.00 87.12 279 VAL A C 1
ATOM 2189 O O . VAL A 1 279 ? -2.976 -8.162 9.548 1.00 87.12 279 VAL A O 1
ATOM 2192 N N . ASN A 1 280 ? -1.730 -8.597 7.741 1.00 87.44 280 ASN A N 1
ATOM 2193 C CA . ASN A 1 280 ? -2.775 -8.414 6.744 1.00 87.44 280 ASN A CA 1
ATOM 2194 C C . ASN A 1 280 ? -3.350 -9.776 6.320 1.00 87.44 280 ASN A C 1
ATOM 2196 O O . ASN A 1 280 ? -2.677 -10.566 5.658 1.00 87.44 280 ASN A O 1
ATOM 2200 N N . TYR A 1 281 ? -4.614 -10.044 6.640 1.00 84.19 281 TYR A N 1
ATOM 2201 C CA . TYR A 1 281 ? -5.301 -11.302 6.344 1.00 84.19 281 TYR A CA 1
ATOM 2202 C C . TYR A 1 281 ? -6.024 -11.288 4.994 1.00 84.19 281 TYR A C 1
ATOM 2204 O O . TYR A 1 281 ? -6.687 -10.319 4.615 1.00 84.19 281 TYR A O 1
ATOM 2212 N N . ASN A 1 282 ? -5.999 -12.416 4.285 1.00 81.69 282 ASN A N 1
ATOM 2213 C CA . ASN A 1 282 ? -6.791 -12.583 3.070 1.00 81.69 282 ASN A CA 1
ATOM 2214 C C . ASN A 1 282 ? -8.271 -12.859 3.394 1.00 81.69 282 ASN A C 1
ATOM 2216 O O . ASN A 1 282 ? -8.634 -13.943 3.863 1.00 81.69 282 ASN A O 1
ATOM 2220 N N . HIS A 1 283 ? -9.162 -11.915 3.074 1.00 74.94 283 HIS A N 1
ATOM 2221 C CA . HIS A 1 283 ? -10.593 -12.023 3.404 1.00 74.94 283 HIS A CA 1
ATOM 2222 C C . HIS A 1 283 ? -11.314 -13.215 2.739 1.00 74.94 283 HIS A C 1
ATOM 2224 O O . HIS A 1 283 ? -12.365 -13.646 3.218 1.00 74.94 283 HIS A O 1
ATOM 2230 N N . LYS A 1 284 ? -10.792 -13.755 1.626 1.00 69.88 284 LYS A N 1
ATOM 2231 C CA . LYS A 1 284 ? -11.432 -14.862 0.894 1.00 69.88 284 LYS A CA 1
ATOM 2232 C C . LYS A 1 284 ? -11.369 -16.181 1.668 1.00 69.88 284 LYS A C 1
ATOM 2234 O O . LYS A 1 284 ? -12.220 -17.042 1.443 1.00 69.88 284 LYS A O 1
ATOM 2239 N N . TRP A 1 285 ? -10.402 -16.347 2.568 1.00 64.38 285 TRP A N 1
ATOM 2240 C CA . TRP A 1 285 ? -10.237 -17.583 3.334 1.00 64.38 285 TRP A CA 1
ATOM 2241 C C . TRP A 1 285 ? -11.340 -17.813 4.362 1.00 64.38 285 TRP A C 1
ATOM 2243 O O . TRP A 1 285 ? -11.822 -18.939 4.466 1.00 64.38 285 TRP A O 1
ATOM 2253 N N . ASP A 1 286 ? -11.856 -16.751 4.984 1.00 65.94 286 ASP A N 1
ATOM 2254 C CA . ASP A 1 286 ? -13.038 -16.825 5.855 1.00 65.94 286 ASP A CA 1
ATOM 2255 C C . ASP A 1 286 ? -14.234 -17.479 5.133 1.00 65.94 286 ASP A C 1
ATOM 2257 O O . ASP A 1 286 ? -14.941 -18.314 5.692 1.00 65.94 286 ASP A O 1
ATOM 2261 N N . ARG A 1 287 ? -14.423 -17.186 3.834 1.00 62.59 287 ARG A N 1
ATOM 2262 C CA . ARG A 1 287 ? -15.483 -17.816 3.025 1.00 62.59 287 ARG A CA 1
ATOM 2263 C C . ARG A 1 287 ? -15.245 -19.301 2.774 1.00 62.59 287 ARG A C 1
ATOM 2265 O O . ARG A 1 287 ? -16.216 -20.049 2.720 1.00 62.59 287 ARG A O 1
ATOM 2272 N N . ARG A 1 288 ? -13.993 -19.721 2.565 1.00 64.62 288 ARG A N 1
ATOM 2273 C CA . ARG A 1 288 ? -13.660 -21.138 2.348 1.00 64.62 288 ARG A CA 1
ATOM 2274 C C . ARG A 1 288 ? -13.889 -21.930 3.628 1.00 64.62 288 ARG A C 1
ATOM 2276 O O . ARG A 1 288 ? -14.604 -22.922 3.578 1.00 64.62 288 ARG A O 1
ATOM 2283 N N . ALA A 1 289 ? -13.373 -21.447 4.759 1.00 62.66 289 ALA A N 1
ATOM 2284 C CA . ALA A 1 289 ? -13.609 -22.048 6.072 1.00 62.66 289 ALA A CA 1
ATOM 2285 C C . ALA A 1 289 ? -15.115 -22.175 6.372 1.00 62.66 289 ALA A C 1
ATOM 2287 O O . ALA A 1 289 ? -15.592 -23.244 6.749 1.00 62.66 289 ALA A O 1
ATOM 2288 N N . PHE A 1 290 ? -15.890 -21.121 6.089 1.00 64.19 290 PHE A N 1
ATOM 2289 C CA . PHE A 1 290 ? -17.349 -21.147 6.201 1.00 64.19 290 PHE A CA 1
ATOM 2290 C C . PHE A 1 290 ? -18.008 -22.225 5.319 1.00 64.19 290 PHE A C 1
ATOM 2292 O O . PHE A 1 290 ? -18.859 -22.971 5.802 1.00 64.19 290 PHE A O 1
ATOM 2299 N N . TRP A 1 291 ? -17.614 -22.342 4.044 1.00 64.06 291 TRP A N 1
ATOM 2300 C CA . TRP A 1 291 ? -18.153 -23.357 3.126 1.00 64.06 291 TRP A CA 1
ATOM 2301 C C . TRP A 1 291 ? -17.824 -24.785 3.562 1.00 64.06 291 TRP A C 1
ATOM 2303 O O . TRP A 1 291 ? -18.706 -25.640 3.531 1.00 64.06 291 TRP A O 1
ATOM 2313 N N . PHE A 1 292 ? -16.593 -25.039 4.014 1.00 64.06 292 PHE A N 1
ATOM 2314 C CA . PHE A 1 292 ? -16.199 -26.346 4.544 1.00 64.06 292 PHE A CA 1
ATOM 2315 C C . PHE A 1 292 ? -17.040 -26.741 5.764 1.00 64.06 292 PHE A C 1
ATOM 2317 O O . PHE A 1 292 ? -17.571 -27.851 5.804 1.00 64.06 292 PHE A O 1
ATOM 2324 N N . LYS A 1 293 ? -17.261 -25.811 6.705 1.00 61.34 293 LYS A N 1
ATOM 2325 C CA . LYS A 1 293 ? -18.151 -26.022 7.860 1.00 61.34 293 LYS A CA 1
ATOM 2326 C C . LYS A 1 293 ? -19.585 -26.358 7.435 1.00 61.34 293 LYS A C 1
ATOM 2328 O O . LYS A 1 293 ? -20.238 -27.199 8.052 1.00 61.34 293 LYS A O 1
ATOM 2333 N N . HIS A 1 294 ? -20.083 -25.708 6.384 1.00 62.97 294 HIS A N 1
ATOM 2334 C CA . HIS A 1 294 ? -21.435 -25.944 5.882 1.00 62.97 294 HIS A CA 1
ATOM 2335 C C . HIS A 1 294 ? -21.585 -27.298 5.178 1.00 62.97 294 HIS A C 1
ATOM 2337 O O . HIS A 1 294 ? -22.567 -27.994 5.425 1.00 62.97 294 HIS A O 1
ATOM 2343 N N . LEU A 1 295 ? -20.610 -27.684 4.350 1.00 64.88 295 LEU A N 1
ATOM 2344 C CA . LEU A 1 295 ? -20.559 -28.987 3.677 1.00 64.88 295 LEU A CA 1
ATOM 2345 C C . LEU A 1 295 ? -20.529 -30.141 4.684 1.00 64.88 295 LEU A C 1
ATOM 2347 O O . LEU A 1 295 ? -21.325 -31.066 4.561 1.00 64.88 295 LEU A O 1
ATOM 2351 N N . ALA A 1 296 ? -19.691 -30.049 5.721 1.00 60.91 296 ALA A N 1
ATOM 2352 C CA . ALA A 1 296 ? -19.629 -31.052 6.787 1.00 60.91 296 ALA A CA 1
ATOM 2353 C C . ALA A 1 296 ? -21.000 -31.289 7.453 1.00 60.91 296 ALA A C 1
ATOM 2355 O O . ALA A 1 296 ? -21.399 -32.434 7.654 1.00 60.91 296 ALA A O 1
ATOM 2356 N N . ARG A 1 297 ? -21.766 -30.215 7.710 1.00 59.16 297 ARG A N 1
ATOM 2357 C CA . ARG A 1 297 ? -23.137 -30.305 8.247 1.00 59.16 297 ARG A CA 1
ATOM 2358 C C . ARG A 1 297 ? -24.125 -30.983 7.295 1.00 59.16 297 ARG A C 1
ATOM 2360 O O . ARG A 1 297 ? -24.994 -31.704 7.770 1.00 59.16 297 ARG A O 1
ATOM 2367 N N . ILE A 1 298 ? -24.033 -30.719 5.988 1.00 68.62 298 ILE A N 1
ATOM 2368 C CA . ILE A 1 298 ? -24.967 -31.260 4.982 1.00 68.62 298 ILE A CA 1
ATOM 2369 C C . ILE A 1 298 ? -24.837 -32.781 4.874 1.00 68.62 298 ILE A C 1
ATOM 2371 O O . ILE A 1 298 ? -25.847 -33.470 4.785 1.00 68.62 298 ILE A O 1
ATOM 2375 N N . PHE A 1 299 ? -23.619 -33.318 4.947 1.00 68.44 299 PHE A N 1
ATOM 2376 C CA . PHE A 1 299 ? -23.381 -34.761 4.841 1.00 68.44 299 PHE A CA 1
ATOM 2377 C C . PHE A 1 299 ? -23.675 -35.548 6.127 1.00 68.44 299 PHE A C 1
ATOM 2379 O O . PHE A 1 299 ? -23.253 -36.692 6.253 1.00 68.44 299 PHE A O 1
ATOM 2386 N N . GLY A 1 300 ? -24.363 -34.952 7.109 1.00 52.97 300 GLY A N 1
ATOM 2387 C CA . GLY A 1 300 ? -24.693 -35.628 8.368 1.00 52.97 300 GLY A CA 1
ATOM 2388 C C . GLY A 1 300 ? -23.468 -36.006 9.203 1.00 52.97 300 GLY A C 1
ATOM 2389 O O . GLY A 1 300 ? -23.601 -36.664 10.234 1.00 52.97 300 GLY A O 1
ATOM 2390 N N . LEU A 1 301 ? -22.277 -35.558 8.796 1.00 56.44 301 LEU A N 1
ATOM 2391 C CA . LEU A 1 301 ? -21.069 -35.707 9.571 1.00 56.44 301 LEU A CA 1
ATOM 2392 C C . LEU A 1 301 ? -21.235 -34.771 10.780 1.00 56.44 301 LEU A C 1
ATOM 2394 O O . LEU A 1 301 ? -20.981 -33.567 10.705 1.00 56.44 301 LEU A O 1
ATOM 2398 N N . ARG A 1 302 ? -21.700 -35.316 11.915 1.00 50.38 302 ARG A N 1
ATOM 2399 C CA . ARG A 1 302 ? -21.583 -34.685 13.242 1.00 50.38 302 ARG A CA 1
ATOM 2400 C C . ARG A 1 302 ? -20.110 -34.683 13.647 1.00 50.38 302 ARG A C 1
ATOM 2402 O O . ARG A 1 302 ? -19.702 -35.299 14.624 1.00 50.38 302 ARG A O 1
ATOM 2409 N N . ILE A 1 303 ? -19.291 -34.009 12.852 1.00 50.88 303 ILE A N 1
ATOM 2410 C CA . ILE A 1 303 ? -17.906 -33.748 13.183 1.00 50.88 303 ILE A CA 1
ATOM 2411 C C . ILE A 1 303 ? -17.982 -32.575 14.140 1.00 50.88 303 ILE A C 1
ATOM 2413 O O . ILE A 1 303 ? -17.999 -31.419 13.721 1.00 50.88 303 ILE A O 1
ATOM 2417 N N . ASN A 1 304 ? -18.105 -32.880 15.431 1.00 47.19 304 ASN A N 1
ATOM 2418 C CA . ASN A 1 304 ? -18.011 -31.853 16.463 1.00 47.19 304 ASN A CA 1
ATOM 2419 C C . ASN A 1 304 ? -16.685 -31.097 16.369 1.00 47.19 304 ASN A C 1
ATOM 2421 O O . ASN A 1 304 ? -16.617 -29.982 16.860 1.00 47.19 304 ASN A O 1
ATOM 2425 N N . ASP A 1 305 ? -15.688 -31.643 15.666 1.00 47.78 305 ASP A N 1
ATOM 2426 C CA . ASP A 1 305 ? -14.478 -30.923 15.333 1.00 47.78 305 ASP A CA 1
ATOM 2427 C C . ASP A 1 305 ? -13.639 -31.668 14.274 1.00 47.78 305 ASP A C 1
ATOM 2429 O O . ASP A 1 305 ? -12.839 -32.539 14.601 1.00 47.78 305 ASP A O 1
ATOM 2433 N N . LEU A 1 306 ? -13.749 -31.321 12.985 1.00 43.62 306 LEU A N 1
ATOM 2434 C CA . LEU A 1 306 ? -12.668 -31.671 12.035 1.00 43.62 306 LEU A CA 1
ATOM 2435 C C . LEU A 1 306 ? -11.405 -30.840 12.354 1.00 43.62 306 LEU A C 1
ATOM 2437 O O . LEU A 1 306 ? -10.302 -31.142 11.914 1.00 43.62 306 LEU A O 1
ATOM 2441 N N . TYR A 1 307 ? -11.605 -29.785 13.146 1.00 45.75 307 TYR A N 1
ATOM 2442 C CA . TYR A 1 307 ? -10.639 -28.796 13.579 1.00 45.75 307 TYR A CA 1
ATOM 2443 C C . TYR A 1 307 ? -10.030 -29.090 14.967 1.00 45.75 307 TYR A C 1
ATOM 2445 O O . TYR A 1 307 ? -9.081 -28.414 15.335 1.00 45.75 307 TYR A O 1
ATOM 2453 N N . SER A 1 308 ? -10.486 -30.107 15.713 1.00 43.34 308 SER A N 1
ATOM 2454 C CA . SER A 1 308 ? -9.826 -30.586 16.955 1.00 43.34 308 SER A CA 1
ATOM 2455 C C . SER A 1 308 ? -8.582 -31.410 16.655 1.00 43.34 308 SER A C 1
ATOM 2457 O O . SER A 1 308 ? -7.725 -31.576 17.518 1.00 43.34 308 SER A O 1
ATOM 2459 N N . LEU A 1 309 ? -8.489 -31.918 15.423 1.00 46.72 309 LEU A N 1
ATOM 2460 C CA . LEU A 1 309 ? -7.279 -32.511 14.869 1.00 46.72 309 LEU A CA 1
ATOM 2461 C C . LEU A 1 309 ? -6.245 -31.442 14.505 1.00 46.72 309 LEU A C 1
ATOM 2463 O O . LEU A 1 309 ? -5.068 -31.764 14.356 1.00 46.72 309 LEU A O 1
ATOM 2467 N N . LEU A 1 310 ? -6.664 -30.177 14.359 1.00 50.72 310 LEU A N 1
ATOM 2468 C CA . LEU A 1 310 ? -5.714 -29.083 14.249 1.00 50.72 310 LEU A CA 1
ATOM 2469 C C . LEU A 1 310 ? -5.171 -28.767 15.646 1.00 50.72 310 LEU A C 1
ATOM 2471 O O . LEU A 1 310 ? -5.918 -28.799 16.627 1.00 50.72 310 LEU A O 1
ATOM 2475 N N . PRO A 1 311 ? -3.874 -28.447 15.756 1.00 52.12 311 PRO A N 1
ATOM 2476 C CA . PRO A 1 311 ? -3.292 -27.990 17.007 1.00 52.12 311 PRO A CA 1
ATOM 2477 C C . PRO A 1 311 ? -4.140 -26.878 17.651 1.00 52.12 311 PRO A C 1
ATOM 2479 O O . PRO A 1 311 ? -4.641 -25.993 16.955 1.00 52.12 311 PRO A O 1
ATOM 2482 N N . LYS A 1 312 ? -4.285 -26.892 18.986 1.00 53.16 312 LYS A N 1
ATOM 2483 C CA . LYS A 1 312 ? -5.120 -25.933 19.751 1.00 53.16 312 LYS A CA 1
ATOM 2484 C C . LYS A 1 312 ? -4.825 -24.451 19.459 1.00 53.16 312 LYS A C 1
ATOM 2486 O O . LYS A 1 312 ? -5.639 -23.593 19.777 1.00 53.16 312 LYS A O 1
ATOM 2491 N N . ASN A 1 313 ? -3.664 -24.144 18.892 1.00 53.19 313 ASN A N 1
ATOM 2492 C CA . ASN A 1 313 ? -3.208 -22.807 18.523 1.00 53.19 313 ASN A CA 1
ATOM 2493 C C . ASN A 1 313 ? -3.635 -22.355 17.111 1.00 53.19 313 ASN A C 1
ATOM 2495 O O . ASN A 1 313 ? -3.186 -21.305 16.658 1.00 53.19 313 ASN A O 1
ATOM 2499 N N . VAL A 1 314 ? -4.474 -23.111 16.396 1.00 57.50 314 VAL A N 1
ATOM 2500 C CA . VAL A 1 314 ? -4.929 -22.748 15.046 1.00 57.50 314 VAL A CA 1
ATOM 2501 C C . VAL A 1 314 ? -6.258 -21.992 15.087 1.00 57.50 314 VAL A C 1
ATOM 2503 O O . VAL A 1 314 ? -7.261 -22.486 15.599 1.00 57.50 314 VAL A O 1
ATOM 2506 N N . ALA A 1 315 ? -6.298 -20.804 14.480 1.00 61.94 315 ALA A N 1
ATOM 2507 C CA . ALA A 1 315 ? -7.528 -20.028 14.367 1.00 61.94 315 ALA A CA 1
ATOM 2508 C C . ALA A 1 315 ? -8.478 -20.597 13.295 1.00 61.94 315 ALA A C 1
ATOM 2510 O O . ALA A 1 315 ? -8.082 -20.886 12.160 1.00 61.94 315 ALA A O 1
ATOM 2511 N N . LEU A 1 316 ? -9.770 -20.678 13.634 1.00 63.25 316 LEU A N 1
ATOM 2512 C CA . LEU A 1 316 ? -10.811 -21.295 12.795 1.00 63.25 316 LEU A CA 1
ATOM 2513 C C . LEU A 1 316 ? -11.494 -20.301 11.846 1.00 63.25 316 LEU A C 1
ATOM 2515 O O . LEU A 1 316 ? -12.263 -20.684 10.964 1.00 63.25 316 LEU A O 1
ATOM 2519 N N . SER A 1 317 ? -11.238 -19.008 12.037 1.00 75.00 317 SER A N 1
ATOM 2520 C CA . SER A 1 317 ? -11.731 -17.930 11.184 1.00 75.00 317 SER A CA 1
ATOM 2521 C C . SER A 1 317 ? -10.730 -16.786 11.138 1.00 75.00 317 SER A C 1
ATOM 2523 O O . SER A 1 317 ? -9.891 -16.637 12.029 1.00 75.00 317 SER A O 1
ATOM 2525 N N . ASN A 1 318 ? -10.865 -15.916 10.137 1.00 78.31 318 ASN A N 1
ATOM 2526 C CA . ASN A 1 318 ? -10.026 -14.722 10.075 1.00 78.31 318 ASN A CA 1
ATOM 2527 C C . ASN A 1 318 ? -10.293 -13.762 11.246 1.00 78.31 318 ASN A C 1
ATOM 2529 O O . ASN A 1 318 ? -9.382 -13.049 11.643 1.00 78.31 318 ASN A O 1
ATOM 2533 N N . LYS A 1 319 ? -11.514 -13.741 11.805 1.00 83.12 319 LYS A N 1
ATOM 2534 C CA . LYS A 1 319 ? -11.845 -12.909 12.976 1.00 83.12 319 LYS A CA 1
ATOM 2535 C C . LYS A 1 319 ? -11.040 -13.347 14.197 1.00 83.12 319 LYS A C 1
ATOM 2537 O O . LYS A 1 319 ? -10.388 -12.520 14.810 1.00 83.12 319 LYS A O 1
ATOM 2542 N N . GLN A 1 320 ? -11.034 -14.648 14.480 1.00 80.12 320 GLN A N 1
ATOM 2543 C CA . GLN A 1 320 ? -10.265 -15.214 15.590 1.00 80.12 320 GLN A CA 1
ATOM 2544 C C . GLN A 1 320 ? -8.760 -15.016 15.399 1.00 80.12 320 GLN A C 1
ATOM 2546 O O . GLN A 1 320 ? -8.074 -14.638 16.337 1.00 80.12 320 GLN A O 1
ATOM 2551 N N . ALA A 1 321 ? -8.243 -15.219 14.181 1.00 79.31 321 ALA A N 1
ATOM 2552 C CA . ALA A 1 321 ? -6.829 -14.973 13.892 1.00 79.31 321 ALA A CA 1
ATOM 2553 C C . ALA A 1 321 ? -6.452 -13.504 14.152 1.00 79.31 321 ALA A C 1
ATOM 2555 O O . ALA A 1 321 ? -5.423 -13.207 14.753 1.00 79.31 321 ALA A O 1
ATOM 2556 N N . MET A 1 322 ? -7.322 -12.584 13.731 1.00 85.00 322 MET A N 1
ATOM 2557 C CA . MET A 1 322 ? -7.163 -11.152 13.952 1.00 85.00 322 MET A CA 1
ATOM 2558 C C . MET A 1 322 ? -7.216 -10.783 15.441 1.00 85.00 322 MET A C 1
ATOM 2560 O O . MET A 1 322 ? -6.383 -10.001 15.880 1.00 85.00 322 MET A O 1
ATOM 2564 N N . GLU A 1 323 ? -8.146 -11.353 16.210 1.00 84.56 323 GLU A N 1
ATOM 2565 C CA . GLU A 1 323 ? -8.241 -11.161 17.666 1.00 84.56 323 GLU A CA 1
ATOM 2566 C C . GLU A 1 323 ? -6.957 -11.633 18.360 1.00 84.56 323 GLU A C 1
ATOM 2568 O O . GLU A 1 323 ? -6.337 -10.850 19.071 1.00 84.56 323 GLU A O 1
ATOM 2573 N N . ILE A 1 324 ? -6.472 -12.840 18.039 1.00 81.69 324 ILE A N 1
ATOM 2574 C CA . ILE A 1 324 ? -5.204 -13.366 18.570 1.00 81.69 324 ILE A CA 1
ATOM 2575 C C . ILE A 1 324 ? -4.033 -12.430 18.233 1.00 81.69 324 ILE A C 1
ATOM 2577 O O . ILE A 1 324 ? -3.255 -12.088 19.117 1.00 81.69 324 ILE A O 1
ATOM 2581 N N . ALA A 1 325 ? -3.906 -11.973 16.981 1.00 83.69 325 ALA A N 1
ATOM 2582 C CA . ALA A 1 325 ? -2.848 -11.028 16.603 1.00 83.69 325 ALA A CA 1
ATOM 2583 C C . ALA A 1 325 ? -2.960 -9.696 17.359 1.00 83.69 325 ALA A C 1
ATOM 2585 O O . ALA A 1 325 ? -1.962 -9.154 17.832 1.00 83.69 325 ALA A O 1
ATOM 2586 N N . SER A 1 326 ? -4.175 -9.165 17.480 1.00 87.12 326 SER A N 1
ATOM 2587 C CA . SER A 1 326 ? -4.424 -7.915 18.192 1.00 87.12 326 SER A CA 1
ATOM 2588 C C . SER A 1 326 ? -4.039 -8.026 19.670 1.00 87.12 326 SER A C 1
ATOM 2590 O O . SER A 1 326 ? -3.368 -7.131 20.187 1.00 87.12 326 SER A O 1
ATOM 2592 N N . ASP A 1 327 ? -4.389 -9.133 20.331 1.00 86.38 327 ASP A N 1
ATOM 2593 C CA . ASP A 1 327 ? -4.043 -9.411 21.734 1.00 86.38 327 ASP A CA 1
ATOM 2594 C C . ASP A 1 327 ? -2.527 -9.533 21.943 1.00 86.38 327 ASP A C 1
ATOM 2596 O O . ASP A 1 327 ? -1.999 -9.192 23.000 1.00 86.38 327 ASP A O 1
ATOM 2600 N N . GLN A 1 328 ? -1.805 -9.963 20.909 1.00 84.50 328 GLN A N 1
ATOM 2601 C CA . GLN A 1 328 ? -0.342 -10.043 20.887 1.00 84.50 328 GLN A CA 1
ATOM 2602 C C . GLN A 1 328 ? 0.325 -8.708 20.517 1.00 84.50 328 GLN A C 1
ATOM 2604 O O . GLN A 1 328 ? 1.548 -8.616 20.438 1.00 84.50 328 GLN A O 1
ATOM 2609 N N . GLY A 1 329 ? -0.470 -7.655 20.314 1.00 86.75 329 GLY A N 1
ATOM 2610 C CA . GLY A 1 329 ? -0.004 -6.293 20.097 1.00 86.75 329 GLY A CA 1
ATOM 2611 C C . GLY A 1 329 ? 0.191 -5.900 18.633 1.00 86.75 329 GLY A C 1
ATOM 2612 O O . GLY A 1 329 ? 0.483 -4.725 18.386 1.00 86.75 329 GLY A O 1
ATOM 2613 N N . PHE A 1 330 ? -0.016 -6.815 17.682 1.00 88.00 330 PHE A N 1
ATOM 2614 C CA . PHE A 1 330 ? 0.067 -6.524 16.252 1.00 88.00 330 PHE A CA 1
ATOM 2615 C C . PHE A 1 330 ? -1.073 -5.601 15.807 1.00 88.00 330 PHE A C 1
ATOM 2617 O O . PHE A 1 330 ? -2.210 -5.716 16.266 1.00 88.00 330 PHE A O 1
ATOM 2624 N N . LEU A 1 331 ? -0.793 -4.719 14.847 1.00 92.56 331 LEU A N 1
ATOM 2625 C CA . LEU A 1 331 ? -1.857 -4.137 14.034 1.00 92.56 331 LEU A CA 1
ATOM 2626 C C . LEU A 1 331 ? -2.386 -5.201 13.069 1.00 92.56 331 LEU A C 1
ATOM 2628 O O . LEU A 1 331 ? -1.659 -6.100 12.646 1.00 92.56 331 LEU A O 1
ATOM 2632 N N . THR A 1 332 ? -3.647 -5.092 12.681 1.00 91.50 332 THR A N 1
ATOM 2633 C CA . THR A 1 332 ? -4.295 -6.064 11.802 1.00 91.50 332 THR A CA 1
ATOM 2634 C C . THR A 1 332 ? -4.968 -5.397 10.615 1.00 91.50 332 THR A C 1
ATOM 2636 O O . THR A 1 332 ? -5.417 -4.254 10.689 1.00 91.50 332 THR A O 1
ATOM 2639 N N . GLY A 1 333 ? -5.010 -6.110 9.495 1.00 92.56 333 GLY A N 1
ATOM 2640 C CA . GLY A 1 333 ? -5.559 -5.605 8.246 1.00 92.56 333 GLY A CA 1
ATOM 2641 C C . GLY A 1 333 ? -6.200 -6.686 7.398 1.00 92.56 333 GLY A C 1
ATOM 2642 O O . GLY A 1 333 ? -6.030 -7.879 7.653 1.00 92.56 333 GLY A O 1
ATOM 2643 N N . PHE A 1 334 ? -6.903 -6.278 6.342 1.00 91.56 334 PHE A N 1
ATOM 2644 C CA . PHE A 1 334 ? -7.443 -7.201 5.344 1.00 91.56 334 PHE A CA 1
ATOM 2645 C C . PHE A 1 334 ? -7.109 -6.780 3.918 1.00 91.56 334 PHE A C 1
ATOM 2647 O O . PHE A 1 334 ? -7.197 -5.603 3.574 1.00 91.56 334 PHE A O 1
ATOM 2654 N N . TRP A 1 335 ? -6.826 -7.768 3.065 1.00 88.75 335 TRP A N 1
ATOM 2655 C CA . TRP A 1 335 ? -6.558 -7.569 1.640 1.00 88.75 335 TRP A CA 1
ATOM 2656 C C . TRP A 1 335 ? -7.181 -8.670 0.755 1.00 88.75 335 TRP A C 1
ATOM 2658 O O . TRP A 1 335 ? -7.558 -9.753 1.215 1.00 88.75 335 TRP A O 1
ATOM 2668 N N . THR A 1 336 ? -7.372 -8.427 -0.541 1.00 89.81 336 THR A N 1
ATOM 2669 C CA . THR A 1 336 ? -7.893 -7.157 -1.083 1.00 89.81 336 THR A CA 1
ATOM 2670 C C . THR A 1 336 ? -9.415 -7.184 -0.933 1.00 89.81 336 THR A C 1
ATOM 2672 O O . THR A 1 336 ? -10.065 -8.115 -1.418 1.00 89.81 336 THR A O 1
ATOM 2675 N N . VAL A 1 337 ? -10.008 -6.217 -0.231 1.00 90.12 337 VAL A N 1
ATOM 2676 C CA . VAL A 1 337 ? -11.432 -6.230 0.147 1.00 90.12 337 VAL A CA 1
ATOM 2677 C C . VAL A 1 337 ? -12.233 -5.246 -0.705 1.00 90.12 337 VAL A C 1
ATOM 2679 O O . VAL A 1 337 ? -12.256 -4.051 -0.447 1.00 90.12 337 VAL A O 1
ATOM 2682 N N . ASN A 1 338 ? -12.937 -5.751 -1.720 1.00 89.62 338 ASN A N 1
ATOM 2683 C CA . ASN A 1 338 ? -13.563 -4.892 -2.743 1.00 89.62 338 ASN A CA 1
ATOM 2684 C C . ASN A 1 338 ? -15.088 -4.751 -2.647 1.00 89.62 338 ASN A C 1
ATOM 2686 O O . ASN A 1 338 ? -15.675 -3.848 -3.246 1.00 89.62 338 ASN A O 1
ATOM 2690 N N . LYS A 1 339 ? -15.763 -5.674 -1.953 1.00 89.62 339 LYS A N 1
ATOM 2691 C CA . LYS A 1 339 ? -17.229 -5.657 -1.833 1.00 89.62 339 LYS A CA 1
ATOM 2692 C C . LYS A 1 339 ? -17.640 -4.882 -0.590 1.00 89.62 339 LYS A C 1
ATOM 2694 O O . LYS A 1 339 ? -17.101 -5.149 0.479 1.00 89.62 339 LYS A O 1
ATOM 2699 N N . TYR A 1 340 ? -18.670 -4.046 -0.720 1.00 88.81 340 TYR A N 1
ATOM 2700 C CA . TYR A 1 340 ? -19.233 -3.240 0.371 1.00 88.81 340 TYR A CA 1
ATOM 2701 C C . TYR A 1 340 ? -19.425 -4.051 1.662 1.00 88.81 340 TYR A C 1
ATOM 2703 O O . TYR A 1 340 ? -18.806 -3.758 2.678 1.00 88.81 340 TYR A O 1
ATOM 2711 N N . LYS A 1 341 ? -20.175 -5.163 1.581 1.00 89.06 341 LYS A N 1
ATOM 2712 C CA . LYS A 1 341 ? -20.449 -6.051 2.726 1.00 89.06 341 LYS A CA 1
ATOM 2713 C C . LYS A 1 341 ? -19.185 -6.610 3.392 1.00 89.06 341 LYS A C 1
ATOM 2715 O O . LYS A 1 341 ? -19.207 -6.926 4.573 1.00 89.06 341 LYS A O 1
ATOM 2720 N N . HIS A 1 342 ? -18.098 -6.801 2.642 1.00 89.75 342 HIS A N 1
ATOM 2721 C CA . HIS A 1 342 ? -16.846 -7.320 3.199 1.00 89.75 342 HIS A CA 1
ATOM 2722 C C . HIS A 1 342 ? -16.007 -6.219 3.847 1.00 89.75 342 HIS A C 1
ATOM 2724 O O . HIS A 1 342 ? -15.400 -6.483 4.878 1.00 89.75 342 HIS A O 1
ATOM 2730 N N . ILE A 1 343 ? -16.012 -5.008 3.281 1.00 90.50 343 ILE A N 1
ATOM 2731 C CA . ILE A 1 343 ? -15.377 -3.833 3.890 1.00 90.50 343 ILE A CA 1
ATOM 2732 C C . ILE A 1 343 ? -16.051 -3.542 5.232 1.00 90.50 343 ILE A C 1
ATOM 2734 O O . ILE A 1 343 ? -15.388 -3.533 6.261 1.00 90.50 343 ILE A O 1
ATOM 2738 N N . GLU A 1 344 ? -17.379 -3.421 5.241 1.00 90.62 344 GLU A N 1
ATOM 2739 C CA . GLU A 1 344 ? -18.160 -3.194 6.460 1.00 90.62 344 GLU A CA 1
ATOM 2740 C C . GLU A 1 344 ? -17.906 -4.286 7.514 1.00 90.62 344 GLU A C 1
ATOM 2742 O O . GLU A 1 344 ? -17.689 -3.994 8.688 1.00 90.62 344 GLU A O 1
ATOM 2747 N N . LYS A 1 345 ? -17.874 -5.558 7.097 1.00 89.69 345 LYS A N 1
ATOM 2748 C CA . LYS A 1 345 ? -17.566 -6.684 7.987 1.00 89.69 345 LYS A CA 1
ATOM 2749 C C . LYS A 1 345 ? -16.158 -6.581 8.589 1.00 89.69 345 LYS A C 1
ATOM 2751 O O . LYS A 1 345 ? -16.013 -6.815 9.782 1.00 89.69 345 LYS A O 1
ATOM 2756 N N . ALA A 1 346 ? -15.146 -6.215 7.799 1.00 90.75 346 ALA A N 1
ATOM 2757 C CA . ALA A 1 346 ? -13.779 -6.022 8.287 1.00 90.75 346 ALA A CA 1
ATOM 2758 C C . ALA A 1 346 ? -13.685 -4.863 9.297 1.00 90.75 346 ALA A C 1
ATOM 2760 O O . ALA A 1 346 ? -13.040 -5.005 10.333 1.00 90.75 346 ALA A O 1
ATOM 2761 N N . ILE A 1 347 ? -14.395 -3.756 9.047 1.00 91.44 347 ILE A N 1
ATOM 2762 C CA . ILE A 1 347 ? -14.508 -2.630 9.989 1.00 91.44 347 ILE A CA 1
ATOM 2763 C C . ILE A 1 347 ? -15.143 -3.097 11.304 1.00 91.44 347 ILE A C 1
ATOM 2765 O O . ILE A 1 347 ? -14.597 -2.846 12.374 1.00 91.44 347 ILE A O 1
ATOM 2769 N N . LYS A 1 348 ? -16.257 -3.839 11.236 1.00 89.12 348 LYS A N 1
ATOM 2770 C CA . LYS A 1 348 ? -16.950 -4.383 12.419 1.00 89.12 348 LYS A CA 1
ATOM 2771 C C . LYS A 1 348 ? -16.108 -5.382 13.208 1.00 89.12 348 LYS A C 1
ATOM 2773 O O . LYS A 1 348 ? -16.325 -5.534 14.405 1.00 89.12 348 LYS A O 1
ATOM 2778 N N . TYR A 1 349 ? -15.170 -6.064 12.556 1.00 88.62 349 TYR A N 1
ATOM 2779 C CA . TYR A 1 349 ? -14.204 -6.913 13.245 1.00 88.62 349 TYR A CA 1
ATOM 2780 C C . TYR A 1 349 ? -13.204 -6.100 14.075 1.00 88.62 349 TYR A C 1
ATOM 2782 O O . TYR A 1 349 ? -12.680 -6.639 15.037 1.00 88.62 349 TYR A O 1
ATOM 2790 N N . GLY A 1 350 ? -13.000 -4.814 13.774 1.00 90.50 350 GLY A N 1
ATOM 2791 C CA . GLY A 1 350 ? -12.051 -3.954 14.484 1.00 90.50 350 GLY A CA 1
ATOM 2792 C C . GLY A 1 350 ? -10.676 -3.880 13.821 1.00 90.50 350 GLY A C 1
ATOM 2793 O O . GLY A 1 350 ? -9.694 -3.598 14.498 1.00 90.50 350 GLY A O 1
ATOM 2794 N N . THR A 1 351 ? -10.598 -4.139 12.512 1.00 92.12 351 THR A N 1
ATOM 2795 C CA . THR A 1 351 ? -9.347 -4.052 11.742 1.00 92.12 351 THR A CA 1
ATOM 2796 C C . THR A 1 351 ? -8.703 -2.664 11.833 1.00 92.12 351 THR A C 1
ATOM 2798 O O . THR A 1 351 ? -9.400 -1.648 11.858 1.00 92.12 351 THR A O 1
ATOM 2801 N N . ASN A 1 352 ? -7.371 -2.599 11.809 1.00 95.62 352 ASN A N 1
ATOM 2802 C CA . ASN A 1 352 ? -6.621 -1.339 11.759 1.00 95.62 352 ASN A CA 1
ATOM 2803 C C . ASN A 1 352 ? -6.413 -0.833 10.328 1.00 95.62 352 ASN A C 1
ATOM 2805 O O . ASN A 1 352 ? -6.197 0.362 10.133 1.00 95.62 352 ASN A O 1
ATOM 2809 N N . SER A 1 353 ? -6.469 -1.710 9.324 1.00 95.75 353 SER A N 1
ATOM 2810 C CA . SER A 1 353 ? -6.332 -1.315 7.920 1.00 95.75 353 SER A CA 1
ATOM 2811 C C . SER A 1 353 ? -7.221 -2.113 6.964 1.00 95.75 353 SER A C 1
ATOM 2813 O O . SER A 1 353 ? -7.648 -3.238 7.250 1.00 95.75 353 SER A O 1
ATOM 2815 N N . ILE A 1 354 ? -7.522 -1.511 5.810 1.00 96.06 354 ILE A N 1
ATOM 2816 C CA . ILE A 1 354 ? -8.276 -2.135 4.717 1.00 96.06 354 ILE A CA 1
ATOM 2817 C C . ILE A 1 354 ? -7.598 -1.805 3.393 1.00 96.06 354 ILE A C 1
ATOM 2819 O O . ILE A 1 354 ? -7.615 -0.655 2.958 1.00 96.06 354 ILE A O 1
ATOM 2823 N N . THR A 1 355 ? -7.076 -2.830 2.725 1.00 96.50 355 THR A N 1
ATOM 2824 C CA . THR A 1 355 ? -6.529 -2.727 1.370 1.00 96.50 355 THR A CA 1
ATOM 2825 C C . THR A 1 355 ? -7.604 -3.048 0.343 1.00 96.50 355 THR A C 1
ATOM 2827 O O . THR A 1 355 ? -8.215 -4.121 0.381 1.00 96.50 355 THR A O 1
ATOM 2830 N N . THR A 1 356 ? -7.873 -2.114 -0.571 1.00 95.62 356 THR A N 1
ATOM 2831 C CA . THR A 1 356 ? -8.983 -2.206 -1.529 1.00 95.62 356 THR A CA 1
ATOM 2832 C C . THR A 1 356 ? -8.666 -1.530 -2.859 1.00 95.62 356 THR A C 1
ATOM 2834 O O . THR A 1 356 ? -8.007 -0.494 -2.897 1.00 95.62 356 THR A O 1
ATOM 2837 N N . ASP A 1 357 ? -9.212 -2.075 -3.948 1.00 92.75 357 ASP A N 1
ATOM 2838 C CA . ASP A 1 357 ? -9.222 -1.405 -5.255 1.00 92.75 357 ASP A CA 1
ATOM 2839 C C . ASP A 1 357 ? -10.194 -0.215 -5.267 1.00 92.75 357 ASP A C 1
ATOM 2841 O O . ASP A 1 357 ? -10.153 0.619 -6.164 1.00 92.75 357 ASP A O 1
ATOM 2845 N N . PHE A 1 358 ? -11.117 -0.132 -4.304 1.00 92.75 358 PHE A N 1
ATOM 2846 C CA . PHE A 1 358 ? -12.178 0.878 -4.270 1.00 92.75 358 PHE A CA 1
ATOM 2847 C C . PHE A 1 358 ? -12.111 1.720 -2.990 1.00 92.75 358 PHE A C 1
ATOM 2849 O O . PHE A 1 358 ? -13.039 1.662 -2.173 1.00 92.75 358 PHE A O 1
ATOM 2856 N N . PRO A 1 359 ? -11.040 2.511 -2.791 1.00 93.00 359 PRO A N 1
ATOM 2857 C CA . PRO A 1 359 ? -10.888 3.341 -1.595 1.00 93.00 359 PRO A CA 1
ATOM 2858 C C . PRO A 1 359 ? -12.074 4.295 -1.407 1.00 93.00 359 PRO A C 1
ATOM 2860 O O . PRO A 1 359 ? -12.549 4.466 -0.289 1.00 93.00 359 PRO A O 1
ATOM 2863 N N . ASN A 1 360 ? -12.654 4.805 -2.496 1.00 87.94 360 ASN A N 1
ATOM 2864 C CA . ASN A 1 360 ? -13.867 5.621 -2.457 1.00 87.94 360 ASN A CA 1
ATOM 2865 C C . ASN A 1 360 ? -15.071 4.929 -1.797 1.00 87.94 360 ASN A C 1
ATOM 2867 O O . ASN A 1 360 ? -15.828 5.556 -1.060 1.00 87.94 360 ASN A O 1
ATOM 2871 N N . LYS A 1 361 ? -15.261 3.624 -2.022 1.00 89.75 361 LYS A N 1
ATOM 2872 C CA . LYS A 1 361 ? -16.326 2.859 -1.358 1.00 89.75 361 LYS A CA 1
ATOM 2873 C C . LYS A 1 361 ? -16.031 2.686 0.126 1.00 89.75 361 LYS A C 1
ATOM 2875 O O . LYS A 1 361 ? -16.953 2.776 0.929 1.00 89.75 361 LYS A O 1
ATOM 2880 N N . ALA A 1 362 ? -14.772 2.433 0.482 1.00 91.81 362 ALA A N 1
ATOM 2881 C CA . ALA A 1 362 ? -14.377 2.260 1.875 1.00 91.81 362 ALA A CA 1
ATOM 2882 C C . ALA A 1 362 ? -14.557 3.549 2.688 1.00 91.81 362 ALA A C 1
ATOM 2884 O O . ALA A 1 362 ? -15.141 3.499 3.768 1.00 91.81 362 ALA A O 1
ATOM 2885 N N . ILE A 1 363 ? -14.154 4.696 2.134 1.00 91.69 363 ILE A N 1
ATOM 2886 C CA . ILE A 1 363 ? -14.343 6.009 2.765 1.00 91.69 363 ILE A CA 1
ATOM 2887 C C . ILE A 1 363 ? -15.833 6.308 2.964 1.00 91.69 363 ILE A C 1
ATOM 2889 O O . ILE A 1 363 ? -16.239 6.632 4.077 1.00 91.69 363 ILE A O 1
ATOM 2893 N N . LYS A 1 364 ? -16.673 6.079 1.943 1.00 89.94 364 LYS A N 1
ATOM 2894 C CA . LYS A 1 364 ? -18.134 6.250 2.062 1.00 89.94 364 LYS A CA 1
ATOM 2895 C C . LYS A 1 364 ? -18.744 5.400 3.177 1.00 89.94 364 LYS A C 1
ATOM 2897 O O . LYS A 1 364 ? -19.613 5.884 3.895 1.00 89.94 364 LYS A O 1
ATOM 2902 N N . ILE A 1 365 ? -18.287 4.156 3.343 1.00 91.81 365 ILE A N 1
ATOM 2903 C CA . ILE A 1 365 ? -18.731 3.291 4.447 1.00 91.81 365 ILE A CA 1
ATOM 2904 C C . ILE A 1 365 ? -18.316 3.883 5.795 1.00 91.81 365 ILE A C 1
ATOM 2906 O O . ILE A 1 365 ? -19.148 3.970 6.692 1.00 91.81 365 ILE A O 1
ATOM 2910 N N . ILE A 1 366 ? -17.056 4.306 5.944 1.00 91.75 366 ILE A N 1
ATOM 2911 C CA . ILE A 1 366 ? -16.566 4.905 7.193 1.00 91.75 366 ILE A CA 1
ATOM 2912 C C . ILE A 1 366 ? -17.368 6.161 7.540 1.00 91.75 366 ILE A C 1
ATOM 2914 O O . ILE A 1 366 ? -17.835 6.284 8.669 1.00 91.75 366 ILE A O 1
ATOM 2918 N N . HIS A 1 367 ? -17.578 7.068 6.582 1.00 90.81 367 HIS A N 1
ATOM 2919 C CA . HIS A 1 367 ? -18.370 8.282 6.791 1.00 90.81 367 HIS A CA 1
ATOM 2920 C C . HIS A 1 367 ? -19.822 7.972 7.163 1.00 90.81 367 HIS A C 1
ATOM 2922 O O . HIS A 1 367 ? -20.337 8.570 8.106 1.00 90.81 367 HIS A O 1
ATOM 2928 N N . ALA A 1 368 ? -20.460 7.001 6.501 1.00 89.94 368 ALA A N 1
ATOM 2929 C CA . ALA A 1 368 ? -21.809 6.562 6.855 1.00 89.94 368 ALA A CA 1
ATOM 2930 C C . ALA A 1 368 ? -21.869 6.010 8.290 1.00 89.94 368 ALA A C 1
ATOM 2932 O O . ALA A 1 368 ? -22.715 6.429 9.075 1.00 89.94 368 ALA A O 1
ATOM 2933 N N . MET A 1 369 ? -20.922 5.146 8.671 1.00 89.75 369 MET A N 1
ATOM 2934 C CA . MET A 1 369 ? -20.849 4.588 10.026 1.00 89.75 369 MET A CA 1
ATOM 2935 C C . MET A 1 369 ? -20.573 5.662 11.091 1.00 89.75 369 MET A C 1
ATOM 2937 O O . MET A 1 369 ? -21.134 5.596 12.185 1.00 89.75 369 MET A O 1
ATOM 2941 N N . LYS A 1 370 ? -19.741 6.669 10.784 1.00 88.69 370 LYS A N 1
ATOM 2942 C CA . LYS A 1 370 ? -19.521 7.834 11.660 1.00 88.69 370 LYS A CA 1
ATOM 2943 C C . LYS A 1 370 ? -20.815 8.627 11.852 1.00 88.69 370 LYS A C 1
ATOM 2945 O O . LYS A 1 370 ? -21.175 8.932 12.986 1.00 88.69 370 LYS A O 1
ATOM 2950 N N . ALA A 1 371 ? -21.526 8.929 10.764 1.00 86.62 371 ALA A N 1
ATOM 2951 C CA . ALA A 1 371 ? -22.783 9.672 10.808 1.00 86.62 371 ALA A CA 1
ATOM 2952 C C . ALA A 1 371 ? -23.870 8.926 11.599 1.00 86.62 371 ALA A C 1
ATOM 2954 O O . ALA A 1 371 ? -24.548 9.532 12.427 1.00 86.62 371 ALA A O 1
ATOM 2955 N N . GLU A 1 372 ? -23.999 7.611 11.397 1.00 86.88 372 GLU A N 1
ATOM 2956 C CA . GLU A 1 372 ? -24.919 6.758 12.158 1.00 86.88 372 GLU A CA 1
ATOM 2957 C C . GLU A 1 372 ? -24.600 6.764 13.656 1.00 86.88 372 GLU A C 1
ATOM 2959 O O . GLU A 1 372 ? -25.509 6.912 14.474 1.00 86.88 372 GLU A O 1
ATOM 2964 N N . TYR A 1 373 ? -23.321 6.659 14.031 1.00 84.56 373 TYR A N 1
ATOM 2965 C CA . TYR A 1 373 ? -22.924 6.746 15.435 1.00 84.56 373 TYR A CA 1
ATOM 2966 C C . TYR A 1 373 ? -23.268 8.118 16.026 1.00 84.56 373 TYR A C 1
ATOM 2968 O O . TYR A 1 373 ? -23.869 8.180 17.096 1.00 84.56 373 TYR A O 1
ATOM 2976 N N . LEU A 1 374 ? -22.930 9.219 15.340 1.00 83.00 374 LEU A N 1
ATOM 2977 C CA . LEU A 1 374 ? -23.229 10.575 15.818 1.00 83.00 374 LEU A CA 1
ATOM 2978 C C . LEU A 1 374 ? -24.731 10.783 16.032 1.00 83.00 374 LEU A C 1
ATOM 2980 O O . LEU A 1 374 ? -25.126 11.326 17.063 1.00 83.00 374 LEU A O 1
ATOM 2984 N N . ALA A 1 375 ? -25.563 10.296 15.108 1.00 81.94 375 ALA A N 1
ATOM 2985 C CA . ALA A 1 375 ? -27.015 10.357 15.230 1.00 81.94 375 ALA A CA 1
ATOM 2986 C C . ALA A 1 375 ? -27.536 9.597 16.463 1.00 81.94 375 ALA A C 1
ATOM 2988 O O . ALA A 1 375 ? -28.454 10.070 17.131 1.00 81.94 375 ALA A O 1
ATOM 2989 N N . GLN A 1 376 ? -26.936 8.447 16.788 1.00 81.38 376 GLN A N 1
ATOM 2990 C CA . GLN A 1 376 ? -27.314 7.637 17.950 1.00 81.38 376 GLN A CA 1
ATOM 2991 C C . GLN A 1 376 ? -26.831 8.244 19.273 1.00 81.38 376 GLN A C 1
ATOM 2993 O O . GLN A 1 376 ? -27.561 8.219 20.260 1.00 81.38 376 GLN A O 1
ATOM 2998 N N . THR A 1 377 ? -25.611 8.787 19.311 1.00 79.94 377 THR A N 1
ATOM 2999 C CA . THR A 1 377 ? -24.994 9.258 20.562 1.00 79.94 377 THR A CA 1
ATOM 3000 C C . THR A 1 377 ? -25.247 10.727 20.875 1.00 79.94 377 THR A C 1
ATOM 3002 O O . THR A 1 377 ? -25.100 11.124 22.027 1.00 79.94 377 THR A O 1
ATOM 3005 N N . ASN A 1 378 ? -25.597 11.550 19.880 1.00 72.06 378 ASN A N 1
ATOM 3006 C CA . ASN A 1 378 ? -25.794 12.985 20.081 1.00 72.06 378 ASN A CA 1
ATOM 3007 C C . ASN A 1 378 ? -26.893 13.572 19.163 1.00 72.06 378 ASN A C 1
ATOM 3009 O O . ASN A 1 378 ? -26.618 14.385 18.272 1.00 72.06 378 ASN A O 1
ATOM 3013 N N . PRO A 1 379 ? -28.169 13.184 19.371 1.00 62.00 379 PRO A N 1
ATOM 3014 C CA . PRO A 1 379 ? -29.266 13.488 18.447 1.00 62.00 379 PRO A CA 1
ATOM 3015 C C . PRO A 1 379 ? -29.553 14.991 18.281 1.00 62.00 379 PRO A C 1
ATOM 3017 O O . PRO A 1 379 ? -30.015 15.404 17.220 1.00 62.00 379 PRO A O 1
ATOM 3020 N N . LYS A 1 380 ? -29.240 15.826 19.286 1.00 59.31 380 LYS A N 1
ATOM 3021 C CA . LYS A 1 380 ? -29.421 17.290 19.213 1.00 59.31 380 LYS A CA 1
ATOM 3022 C C . LYS A 1 380 ? -28.421 17.969 18.269 1.00 59.31 380 LYS A C 1
ATOM 3024 O O . LYS A 1 380 ? -28.813 18.868 17.538 1.00 59.31 380 LYS A O 1
ATOM 3029 N N . ILE A 1 381 ? -27.163 17.520 18.235 1.00 56.12 381 ILE A N 1
ATOM 3030 C CA . ILE A 1 381 ? -26.132 18.065 17.330 1.00 56.12 381 ILE A CA 1
ATOM 3031 C C . ILE A 1 381 ? -26.397 17.612 15.891 1.00 56.12 381 ILE A C 1
ATOM 3033 O O . ILE A 1 381 ? -26.374 18.423 14.970 1.00 56.12 381 ILE A O 1
ATOM 3037 N N . TYR A 1 382 ? -26.770 16.341 15.707 1.00 50.56 382 TYR A N 1
ATOM 3038 C CA . TYR A 1 382 ? -27.110 15.797 14.390 1.00 50.56 382 TYR A CA 1
ATOM 3039 C C . TYR A 1 382 ? -28.297 16.522 13.726 1.00 50.56 382 TYR A C 1
ATOM 3041 O O . TYR A 1 382 ? -28.346 16.637 12.501 1.00 50.56 382 TYR A O 1
ATOM 3049 N N . GLN A 1 383 ? -29.256 17.027 14.512 1.00 53.25 383 GLN A N 1
ATOM 3050 C CA . GLN A 1 383 ? -30.357 17.849 13.998 1.00 53.25 383 GLN A CA 1
ATOM 3051 C C . GLN A 1 383 ? -29.917 19.266 13.597 1.00 53.25 383 GLN A C 1
ATOM 3053 O O . GLN A 1 383 ? -30.440 19.781 12.612 1.00 53.25 383 GLN A O 1
ATOM 3058 N N . ILE A 1 384 ? -28.949 19.867 14.299 1.00 52.16 384 ILE A N 1
ATOM 3059 C CA . ILE A 1 384 ? -28.408 21.201 13.984 1.00 52.16 384 ILE A CA 1
ATOM 3060 C C . ILE A 1 384 ? -27.578 21.149 12.693 1.00 52.16 384 ILE A C 1
ATOM 3062 O O . ILE A 1 384 ? -27.848 21.919 11.772 1.00 52.16 384 ILE A O 1
ATOM 3066 N N . ASP A 1 385 ? -26.669 20.178 12.556 1.00 50.69 385 ASP A N 1
ATOM 3067 C CA . ASP A 1 385 ? -25.870 20.010 11.331 1.00 50.69 385 ASP A CA 1
ATOM 3068 C C . ASP A 1 385 ? -26.750 19.673 10.118 1.00 50.69 385 ASP A C 1
ATOM 3070 O O . ASP A 1 385 ? -26.543 20.191 9.022 1.00 50.69 385 ASP A O 1
ATOM 3074 N N . ASN A 1 386 ? -27.806 18.871 10.299 1.00 49.25 386 ASN A N 1
ATOM 3075 C CA . ASN A 1 386 ? -28.756 18.606 9.218 1.00 49.25 386 ASN A CA 1
ATOM 3076 C C . ASN A 1 386 ? -29.692 19.778 8.908 1.00 49.25 386 ASN A C 1
ATOM 3078 O O . ASN A 1 386 ? -30.206 19.819 7.793 1.00 49.25 386 ASN A O 1
ATOM 3082 N N . ALA A 1 387 ? -29.951 20.704 9.834 1.00 40.53 387 ALA A N 1
ATOM 3083 C CA . ALA A 1 387 ? -30.710 21.922 9.546 1.00 40.53 387 ALA A CA 1
ATOM 3084 C C . ALA A 1 387 ? -29.878 22.883 8.679 1.00 40.53 387 ALA A C 1
ATOM 3086 O O . ALA A 1 387 ? -30.375 23.354 7.657 1.00 40.53 387 ALA A O 1
ATOM 3087 N N . VAL A 1 388 ? -28.586 23.034 8.991 1.00 42.03 388 VAL A N 1
ATOM 3088 C CA . VAL A 1 388 ? -27.613 23.786 8.176 1.00 42.03 388 VAL A CA 1
ATOM 3089 C C . VAL A 1 388 ? -27.421 23.136 6.795 1.00 42.03 388 VAL A C 1
ATOM 3091 O O . VAL A 1 388 ? -27.406 23.821 5.774 1.00 42.03 388 VAL A O 1
ATOM 3094 N N . VAL A 1 389 ? -27.383 21.801 6.719 1.00 39.81 389 VAL A N 1
ATOM 3095 C CA . VAL A 1 389 ? -27.308 21.064 5.439 1.00 39.81 389 VAL A CA 1
ATOM 3096 C C . VAL A 1 389 ? -28.648 21.067 4.678 1.00 39.81 389 VAL A C 1
ATOM 3098 O O . VAL A 1 389 ? -28.663 20.990 3.448 1.00 39.81 389 VAL A O 1
ATOM 3101 N N . ARG A 1 390 ? -29.799 21.180 5.359 1.00 36.44 390 ARG A N 1
ATOM 3102 C CA . ARG A 1 390 ? -31.127 21.280 4.719 1.00 36.44 390 ARG A CA 1
ATOM 3103 C C . ARG A 1 390 ? -31.393 22.659 4.124 1.00 36.44 390 ARG A C 1
ATOM 3105 O O . ARG A 1 390 ? -32.024 22.701 3.073 1.00 36.44 390 ARG A O 1
ATOM 3112 N N . GLU A 1 391 ? -30.868 23.741 4.693 1.00 36.78 391 GLU A N 1
ATOM 3113 C CA . GLU A 1 391 ? -30.850 25.050 4.016 1.00 36.78 391 GLU A CA 1
ATOM 3114 C C . GLU A 1 391 ? -29.896 25.069 2.809 1.00 36.78 391 GLU A C 1
ATOM 3116 O O . GLU A 1 391 ? -30.129 25.788 1.840 1.00 36.78 391 GLU A O 1
ATOM 3121 N N . GLN A 1 392 ? -28.902 24.175 2.781 1.00 38.22 392 GLN A N 1
ATOM 3122 C CA . GLN A 1 392 ? -28.054 23.910 1.612 1.00 38.22 392 GLN A CA 1
ATOM 3123 C C . GLN A 1 392 ? -28.656 22.896 0.613 1.00 38.22 392 GLN A C 1
ATOM 3125 O O . GLN A 1 392 ? -27.997 22.532 -0.362 1.00 38.22 392 GLN A O 1
ATOM 3130 N N . LYS A 1 393 ? -29.920 22.455 0.761 1.00 32.50 393 LYS A N 1
ATOM 3131 C CA . LYS A 1 393 ? -30.612 21.589 -0.224 1.00 32.50 393 LYS A CA 1
ATOM 3132 C C . LYS A 1 393 ? -31.070 22.351 -1.477 1.00 32.50 393 LYS A C 1
ATOM 3134 O O . LYS A 1 393 ? -32.233 22.330 -1.869 1.00 32.50 393 LYS A O 1
ATOM 3139 N N . LYS A 1 394 ? -30.102 22.930 -2.176 1.00 35.00 394 LYS A N 1
ATOM 3140 C CA . LYS A 1 394 ? -30.085 23.082 -3.636 1.00 35.00 394 LYS A CA 1
ATOM 3141 C C . LYS A 1 394 ? -28.764 22.514 -4.163 1.00 35.00 394 LYS A C 1
ATOM 3143 O O . LYS A 1 394 ? -27.997 23.226 -4.792 1.00 35.00 394 LYS A O 1
ATOM 3148 N N . ILE A 1 395 ? -28.441 21.253 -3.870 1.00 39.06 395 ILE A N 1
ATOM 3149 C CA . ILE A 1 395 ? -27.174 20.667 -4.333 1.00 39.06 395 ILE A CA 1
ATOM 3150 C C . ILE A 1 395 ? -27.383 19.259 -4.908 1.00 39.06 395 ILE A C 1
ATOM 3152 O O . ILE A 1 395 ? -27.325 18.264 -4.190 1.00 39.06 395 ILE A O 1
ATOM 3156 N N . PRO A 1 396 ? -27.545 19.172 -6.239 1.00 34.25 396 PRO A N 1
ATOM 3157 C CA . PRO A 1 396 ? -27.100 18.043 -7.054 1.00 34.25 396 PRO A CA 1
ATOM 3158 C C . PRO A 1 396 ? -25.583 18.092 -7.367 1.00 34.25 396 PRO A C 1
ATOM 3160 O O . PRO A 1 396 ? -25.055 17.157 -7.957 1.00 34.25 396 PRO A O 1
ATOM 3163 N N . GLN A 1 397 ? -24.869 19.164 -6.986 1.00 34.69 397 GLN A N 1
ATOM 3164 C CA . GLN A 1 397 ? -23.521 19.490 -7.490 1.00 34.69 397 GLN A CA 1
ATOM 3165 C C . GLN A 1 397 ? -22.334 18.738 -6.842 1.00 34.69 397 GLN A C 1
ATOM 3167 O O . GLN A 1 397 ? -21.336 18.538 -7.525 1.00 34.69 397 GLN A O 1
ATOM 3172 N N . ILE A 1 398 ? -22.411 18.259 -5.589 1.00 34.44 398 ILE A N 1
ATOM 3173 C CA . ILE A 1 398 ? -21.225 17.707 -4.876 1.00 34.44 398 ILE A CA 1
ATOM 3174 C C . ILE A 1 398 ? -20.698 16.387 -5.485 1.00 34.44 398 ILE A C 1
ATOM 3176 O O . ILE A 1 398 ? -19.490 16.149 -5.528 1.00 34.44 398 ILE A O 1
ATOM 3180 N N . ILE A 1 399 ? -21.582 15.531 -6.012 1.00 37.06 399 ILE A N 1
ATOM 3181 C CA . ILE A 1 399 ? -21.189 14.225 -6.581 1.00 37.06 399 ILE A CA 1
ATOM 3182 C C . ILE A 1 399 ? -20.562 14.385 -7.979 1.00 37.06 399 ILE A C 1
ATOM 3184 O O . ILE A 1 399 ? -19.682 13.606 -8.348 1.00 37.06 399 ILE A O 1
ATOM 3188 N N . GLN A 1 400 ? -20.974 15.407 -8.740 1.00 33.94 400 GLN A N 1
ATOM 3189 C CA . GLN A 1 400 ? -20.348 15.764 -10.019 1.00 33.94 400 GLN A CA 1
ATOM 3190 C C . GLN A 1 400 ? -18.960 16.382 -9.805 1.00 33.94 400 GLN A C 1
ATOM 3192 O O . GLN A 1 400 ? -18.023 15.995 -10.497 1.00 33.94 400 GLN A O 1
ATOM 3197 N N . THR A 1 401 ? -18.784 17.218 -8.774 1.00 46.06 401 THR A N 1
ATOM 3198 C CA . THR A 1 401 ? -17.487 17.843 -8.478 1.00 46.06 401 THR A CA 1
ATOM 3199 C C . THR A 1 401 ? -16.406 16.851 -8.042 1.00 46.06 401 THR A C 1
ATOM 3201 O O . THR A 1 401 ? -15.274 16.988 -8.479 1.00 46.06 401 THR A O 1
ATOM 3204 N N . GLU A 1 402 ? -16.702 15.814 -7.246 1.00 49.22 402 GLU A N 1
ATOM 3205 C CA . GLU A 1 402 ? -15.677 14.808 -6.885 1.00 49.22 402 GLU A CA 1
ATOM 3206 C C . GLU A 1 402 ? -15.168 14.043 -8.113 1.00 49.22 402 GLU A C 1
ATOM 3208 O O . GLU A 1 402 ? -13.968 13.811 -8.255 1.00 49.22 402 GLU A O 1
ATOM 3213 N N . ALA A 1 403 ? -16.077 13.666 -9.016 1.00 48.97 403 ALA A N 1
ATOM 3214 C CA . ALA A 1 403 ? -15.713 12.993 -10.253 1.00 48.97 403 ALA A CA 1
ATOM 3215 C C . ALA A 1 403 ? -14.888 13.911 -11.164 1.00 48.97 403 ALA A C 1
ATOM 3217 O O . ALA A 1 403 ? -13.891 13.443 -11.693 1.00 48.97 403 ALA A O 1
ATOM 3218 N N . GLU A 1 404 ? -15.243 15.195 -11.282 1.00 47.09 404 GLU A N 1
ATOM 3219 C CA . GLU A 1 404 ? -14.511 16.207 -12.066 1.00 47.09 404 GLU A CA 1
ATOM 3220 C C . GLU A 1 404 ? -13.117 16.530 -11.491 1.00 47.09 404 GLU A C 1
ATOM 3222 O O . GLU A 1 404 ? -12.158 16.721 -12.238 1.00 47.09 404 GLU A O 1
ATOM 3227 N N . LEU A 1 405 ? -12.977 16.541 -10.159 1.00 50.66 405 LEU A N 1
ATOM 3228 C CA . LEU A 1 405 ? -11.714 16.802 -9.452 1.00 50.66 405 LEU A CA 1
ATOM 3229 C C . LEU A 1 405 ? -10.713 15.643 -9.561 1.00 50.66 405 LEU A C 1
ATOM 3231 O O . LEU A 1 405 ? -9.500 15.854 -9.506 1.00 50.66 405 LEU A O 1
ATOM 3235 N N . ILE A 1 406 ? -11.218 14.416 -9.698 1.00 51.47 406 ILE A N 1
ATOM 3236 C CA . ILE A 1 406 ? -10.411 13.198 -9.845 1.00 51.47 406 ILE A CA 1
ATOM 3237 C C . ILE A 1 406 ? -10.236 12.836 -11.325 1.00 51.47 406 ILE A C 1
ATOM 3239 O O . ILE A 1 406 ? -9.242 12.202 -11.677 1.00 51.47 406 ILE A O 1
ATOM 3243 N N . SER A 1 407 ? -11.174 13.203 -12.206 1.00 48.19 407 SER A N 1
ATOM 3244 C CA . SER A 1 407 ? -11.144 12.775 -13.606 1.00 48.19 407 SER A CA 1
ATOM 3245 C C . SER A 1 407 ? -9.990 13.405 -14.364 1.00 48.19 407 SER A C 1
ATOM 3247 O O . SER A 1 407 ? -9.383 12.679 -15.146 1.00 48.19 407 SER A O 1
ATOM 3249 N N . GLY A 1 408 ? -9.643 14.671 -14.090 1.00 43.03 408 GLY A N 1
ATOM 3250 C CA . GLY A 1 408 ? -8.466 15.368 -14.637 1.00 43.03 408 GLY A CA 1
ATOM 3251 C C . GLY A 1 408 ? -8.351 15.391 -16.168 1.00 43.03 408 GLY A C 1
ATOM 3252 O O . GLY A 1 408 ? -7.341 15.857 -16.685 1.00 43.03 408 GLY A O 1
ATOM 3253 N N . ASP A 1 409 ? -9.365 14.880 -16.860 1.00 41.22 409 ASP A N 1
ATOM 3254 C CA . ASP A 1 409 ? -9.442 14.688 -18.299 1.00 41.22 409 ASP A CA 1
ATOM 3255 C C . ASP A 1 409 ? -10.476 15.631 -18.875 1.00 41.22 409 ASP A C 1
ATOM 3257 O O . ASP A 1 409 ? -11.657 15.593 -18.444 1.00 41.22 409 ASP A O 1
#

Radius of gyration: 22.43 Å; chains: 1; bounding box: 59×61×47 Å

Foldseek 3Di:
DDLVLLLLAEEEQEQLFVLFQGQFLLSLLLSLLLCQLVLSHNYAYEWEWDWAAADPVRATDFIWTDQAQFPVPFFPDTDGRNDDDPVVQQPTHTPGPDDPDDDDDDDQDAHPVRQGGDFHDPSRGGTDGPLSSLVVQQVSQVRCVVVVGDGYAYEYEHQNNDDPVLVCCVPPVVVVVCVVPPLPPQDRDARDLSVLVSVLVSPLPPVRPHAYEYEYEDLNDLVRVQSVLVSVVVRPDDHAYEYEDAFLQPCLALVVSCVNNVDDSPSVVVCLVVQRYEYEYELVVQVVLVVVVVVCVVVVNVCVPPPVVPPPSGDSHPLRSCVSNVVNRYQYEYPAQEDLVSLLVCVVSSHSYYHYSCSVSNVVSSVVVSLVVCCVPPVPVNVVVVVVVVVVPPDPPPVVVSCVSSVSD